Protein AF-A0A084A1S5-F1 (afdb_monomer_lite)

Foldseek 3Di:
DPPDPALVCVLVCVACVQCCVPDPDDDDDPLADLPCLQVDFLVSNLVSLVVNLVVLVVSLVSQVVVVVVVVPPPVPPDPDDPDPPPDPPDDFDFDDDQDADAPVRLVVVVVVCLPPAWAWAWAFEPQWIKIKTFPVVVQVSQCSNDDVVCRWQKWKAWQKWAFLVRDIDGDDQDPDDDDPRRIDRADRIDIDTDRDRFHTFKIKMKMWDWGFNDKDKDKAAPVRQKDADPLGWIKGFPDFDFQKTKIKIKFAPPKDKDKFFAAPVGTTFDWPDKDKRKGFDPVSSVLSVVLSVVSVVCSVVVVVAPTSVSVSVVNSVSSVVSSVVCNVSPIIIMIMMIGGPGTGRMMMMMITHIDPGIDIDMHMHGYPDDDDQWDWHAYPVVRFIAIAGSNSHTPGDGDFNDWDDDPDHQKIWTKHWADWDQDPVPRDIDTDIDIWIWGADPPPRDIDTDPDPDPVVPPDPPPDD

pLDDT: mean 80.26, std 18.5, range [22.66, 97.19]

Secondary structure (DSSP, 8-state):
---PPPHHHHHHHHHHHHHTTT-----------STTGGGS-HHHHHHHHHHHHHHHHHHHHHHHHHHHHHHT-----------------PPP-PBPPP---BHHHHHHHHHHHTTS-EEEEEEEESS-EEEEE--HHHHHHHHHHS-GGG----EEEEEEEEETTS-EEEPPP---SS-TTS-EE--TT-EEEES--SPEEEEEEEEEE--EEEEEEEEE-SSS-EEE-TTS-EEEEEEEETTEEEEEEEEETT-EEEEEEE-TT-PEEPEEEEEEEEEE-HHHHHHHHHHHHHHHHHHHTGGG-SSHHHHHHHHHHHHHHHHHHHHHT-EEEEEEEEEESS--SEEEEEEEEE-SS-EEEEEEEEESSPP-S-EEEE-TTT--EEEE-TTS-EEEEEEESEEEE-SSTTEEEEEEEEEEEE-TTT--EEEEEEEEEEEE-TTT--EEE-S-S-GGG--S--S--

Sequence (465 aa):
MEKVSSPIAVFFSALMLMVSSALAQQQEMNAGEIDDIGTLSMPEAEKHLNYLIAETNDTIQTVEQAIKMVQNIKFEVSPGKPGVDYRTESPIRYEKPFTPLTTQQLVNRLNSQKTQTTSFKQAITSTGSEIRFSNKPLEKLFADAWPKDNEPDLQYKITQVSFWDGSEQKLQPVIISEADDGYYYLSASSTFTLPTSKPIKGIEFEIRYPSYSSFKKVVLNKDQPKMTTDDGSSYQLISIKGGKVSLQLTLPEASHYLVEGLTASGQVLPRTGSSFASMPSDEQLQQFKQYRDDLVKIRRDINQFTDSKALQAHLEKLTDERTKALEKNNKKHIQQEVKFVAQPESVVIYLLAMQEKSDTFNQTLTNELAEQDRYIAKDDASNTFGLVDKSGNWVIKPQFQKIEQTDISGIYLMTDEGSSHKDKATDVVTTELIYTYMSFDSQTRQLKKLPFKDINKMGLNNVNR

Radius of gyration: 33.95 Å; chains: 1; bounding box: 79×58×102 Å

Structure (mmCIF, N/CA/C/O backbone):
data_AF-A0A084A1S5-F1
#
_entry.id   AF-A0A084A1S5-F1
#
loop_
_atom_site.group_PDB
_atom_site.id
_atom_site.type_symbol
_atom_site.label_atom_id
_atom_site.label_alt_id
_atom_site.label_comp_id
_atom_site.label_asym_id
_atom_site.label_entity_id
_atom_site.label_seq_id
_atom_site.pdbx_PDB_ins_code
_atom_site.Cartn_x
_atom_site.Cartn_y
_atom_site.Cartn_z
_atom_site.occupancy
_atom_site.B_iso_or_equiv
_atom_site.auth_seq_id
_atom_site.auth_comp_id
_atom_site.auth_asym_id
_atom_site.auth_atom_id
_atom_site.pdbx_PDB_model_num
ATOM 1 N N . MET A 1 1 ? 7.428 25.870 14.300 1.00 25.62 1 MET A N 1
ATOM 2 C CA . MET A 1 1 ? 7.369 24.828 15.340 1.00 25.62 1 MET A CA 1
ATOM 3 C C . MET A 1 1 ? 6.009 24.187 15.208 1.00 25.62 1 MET A C 1
ATOM 5 O O . MET A 1 1 ? 5.025 24.830 15.551 1.00 25.62 1 MET A O 1
ATOM 9 N N . GLU A 1 2 ? 5.946 23.011 14.587 1.00 22.66 2 GLU A N 1
ATOM 10 C CA . GLU A 1 2 ? 4.730 22.196 14.598 1.00 22.66 2 GLU A CA 1
ATOM 11 C C . GLU A 1 2 ? 4.351 21.946 16.059 1.00 22.66 2 GLU A C 1
ATOM 13 O O . GLU A 1 2 ? 5.173 21.459 16.839 1.00 22.66 2 GLU A O 1
ATOM 18 N N . LYS A 1 3 ? 3.140 22.356 16.453 1.00 24.56 3 LYS A N 1
ATOM 19 C CA . LYS A 1 3 ? 2.561 21.938 17.727 1.00 24.56 3 LYS A CA 1
ATOM 20 C C . LYS A 1 3 ? 2.420 20.420 17.639 1.00 24.56 3 LYS A C 1
ATOM 22 O O . LYS A 1 3 ? 1.568 19.926 16.906 1.00 24.56 3 LYS A O 1
ATOM 27 N N . VAL A 1 4 ? 3.282 19.695 18.348 1.00 24.23 4 VAL A N 1
ATOM 28 C CA . VAL A 1 4 ? 3.061 18.280 18.648 1.00 24.23 4 VAL A CA 1
ATOM 29 C C . VAL A 1 4 ? 1.659 18.193 19.246 1.00 24.23 4 VAL A C 1
ATOM 31 O O . VAL A 1 4 ? 1.367 18.904 20.206 1.00 24.23 4 VAL A O 1
ATOM 34 N N . SER A 1 5 ? 0.785 17.400 18.626 1.00 28.92 5 SER A N 1
ATOM 35 C CA . SER A 1 5 ? -0.562 17.131 19.133 1.00 28.92 5 SER A CA 1
ATOM 36 C C . SER A 1 5 ? -0.482 16.796 20.623 1.00 28.92 5 SER A C 1
ATOM 38 O O . SER A 1 5 ? 0.205 15.843 20.994 1.00 28.92 5 SER A O 1
ATOM 40 N N . SER A 1 6 ? -1.166 17.575 21.465 1.00 34.50 6 SER A N 1
ATOM 41 C CA . SER A 1 6 ? -1.241 17.342 22.910 1.00 34.50 6 SER A CA 1
ATOM 42 C C . SER A 1 6 ? -1.760 15.915 23.187 1.00 34.50 6 SER A C 1
ATOM 44 O O . SER A 1 6 ? -2.643 15.444 22.458 1.00 34.50 6 SER A O 1
ATOM 46 N N . PRO A 1 7 ? -1.262 15.198 24.216 1.00 38.25 7 PRO A N 1
ATOM 47 C CA . PRO A 1 7 ? -1.782 13.884 24.624 1.00 38.25 7 PRO A CA 1
ATOM 48 C C . PRO A 1 7 ? -3.306 13.877 24.840 1.00 38.25 7 PRO A C 1
ATOM 50 O O . PRO A 1 7 ? -3.968 12.857 24.668 1.00 38.25 7 PRO A O 1
ATOM 53 N N . ILE A 1 8 ? -3.883 15.039 25.152 1.00 43.38 8 ILE A N 1
ATOM 54 C CA . ILE A 1 8 ? -5.318 15.252 25.375 1.00 43.38 8 ILE A CA 1
ATOM 55 C C . ILE A 1 8 ? -6.097 15.262 24.063 1.00 43.38 8 ILE A C 1
ATOM 57 O O . ILE A 1 8 ? -7.171 14.663 23.988 1.00 43.38 8 ILE A O 1
ATOM 61 N N . ALA A 1 9 ? -5.535 15.868 23.011 1.00 38.59 9 ALA A N 1
ATOM 62 C CA . ALA A 1 9 ? -6.096 15.760 21.673 1.00 38.59 9 ALA A CA 1
ATOM 63 C C . ALA A 1 9 ? -6.155 14.282 21.268 1.00 38.59 9 ALA A C 1
ATOM 65 O O . ALA A 1 9 ? -7.150 13.857 20.707 1.00 38.59 9 ALA A O 1
ATOM 66 N N . VAL A 1 10 ? -5.195 13.444 21.668 1.00 43.72 10 VAL A N 1
ATOM 67 C CA . VAL A 1 10 ? -5.267 11.988 21.440 1.00 43.72 10 VAL A CA 1
ATOM 68 C C . VAL A 1 10 ? -6.350 11.321 22.309 1.00 43.72 10 VAL A C 1
ATOM 70 O O . VAL A 1 10 ? -7.120 10.508 21.796 1.00 43.72 10 VAL A O 1
ATOM 73 N N . PHE A 1 11 ? -6.469 11.700 23.589 1.00 49.72 11 PHE A N 1
ATOM 74 C CA . PHE A 1 11 ? -7.444 11.148 24.544 1.00 49.72 11 PHE A CA 1
ATOM 75 C C . PHE A 1 11 ? -8.912 11.436 24.162 1.00 49.72 11 PHE A C 1
ATOM 77 O O . PHE A 1 11 ? -9.743 10.528 24.201 1.00 49.72 11 PHE A O 1
ATOM 84 N N . PHE A 1 12 ? -9.239 12.665 23.741 1.00 49.09 12 PHE A N 1
ATOM 85 C CA . PHE A 1 12 ? -10.593 13.054 23.312 1.00 49.09 12 PHE A CA 1
ATOM 86 C C . PHE A 1 12 ? -10.877 12.758 21.831 1.00 49.09 12 PHE A C 1
ATOM 88 O O . PHE A 1 12 ? -11.990 12.331 21.504 1.00 49.09 12 PHE A O 1
ATOM 95 N N . SER A 1 13 ? -9.888 12.888 20.932 1.00 46.19 13 SER A N 1
ATOM 96 C CA . SER A 1 13 ? -10.086 12.529 19.515 1.00 46.19 13 SER A CA 1
ATOM 97 C C . SER A 1 13 ? -10.395 11.050 19.346 1.00 46.19 13 SER A C 1
ATOM 99 O O . SER A 1 13 ? -11.196 10.712 18.481 1.00 46.19 13 SER A O 1
ATOM 101 N N . ALA A 1 14 ? -9.834 10.170 20.184 1.00 48.44 14 ALA A N 1
ATOM 102 C CA . ALA A 1 14 ? -10.122 8.739 20.132 1.00 48.44 14 ALA A CA 1
ATOM 103 C C . ALA A 1 14 ? -11.621 8.429 20.306 1.00 48.44 14 ALA A C 1
ATOM 105 O O . ALA A 1 14 ? -12.135 7.536 19.643 1.00 48.44 14 ALA A O 1
ATOM 106 N N . LEU A 1 15 ? -12.351 9.184 21.134 1.00 49.25 15 LEU A N 1
ATOM 107 C CA . LEU A 1 15 ? -13.786 8.969 21.349 1.00 49.25 15 LEU A CA 1
ATOM 108 C C . LEU A 1 15 ? -14.647 9.697 20.305 1.00 49.25 15 LEU A C 1
ATOM 110 O O . LEU A 1 15 ? -15.578 9.112 19.749 1.00 49.25 15 LEU A O 1
ATOM 114 N N . MET A 1 16 ? -14.314 10.957 20.005 1.00 43.28 16 MET A N 1
ATOM 115 C CA . MET A 1 16 ? -15.051 11.791 19.045 1.00 43.28 16 MET A CA 1
ATOM 116 C C . MET A 1 16 ? -14.941 11.266 17.605 1.00 43.28 16 MET A C 1
ATOM 118 O O . MET A 1 16 ? -15.941 11.246 16.886 1.00 43.28 16 MET A O 1
ATOM 122 N N . LEU A 1 17 ? -13.774 10.755 17.185 1.00 45.38 17 LEU A N 1
ATOM 123 C CA . LEU A 1 17 ? -13.604 10.112 15.871 1.00 45.38 17 LEU A CA 1
ATOM 124 C C . LEU A 1 17 ? -14.380 8.791 15.752 1.00 45.38 17 LEU A C 1
ATOM 126 O O . LEU A 1 17 ? -14.712 8.388 14.640 1.00 45.38 17 LEU A O 1
ATOM 130 N N . MET A 1 18 ? -14.699 8.122 16.866 1.00 45.62 18 MET A N 1
ATOM 131 C CA . MET A 1 18 ? -15.496 6.890 16.844 1.00 45.62 18 MET A CA 1
ATOM 132 C C . MET A 1 18 ? -17.006 7.156 16.724 1.00 45.62 18 MET A C 1
ATOM 134 O O . MET A 1 18 ? -17.718 6.344 16.140 1.00 45.62 18 MET A O 1
ATOM 138 N N . VAL A 1 19 ? -17.505 8.309 17.188 1.00 40.81 19 VAL A N 1
ATOM 139 C CA . VAL A 1 19 ? -18.934 8.689 17.099 1.00 40.81 19 VAL A CA 1
ATOM 140 C C . VAL A 1 19 ? -19.262 9.482 15.815 1.00 40.81 19 VAL A C 1
ATOM 142 O O . VAL A 1 19 ? -20.419 9.552 15.390 1.00 40.81 19 VAL A O 1
ATOM 145 N N . SER A 1 20 ? -18.252 10.027 15.132 1.00 35.91 20 SER A N 1
ATOM 146 C CA . SER A 1 20 ? -18.402 11.007 14.042 1.00 35.91 20 SER A CA 1
ATOM 147 C C . SER A 1 20 ? -19.004 10.493 12.726 1.00 35.91 20 SER A C 1
ATOM 149 O O . SER A 1 20 ? -19.326 11.302 11.859 1.00 35.91 20 SER A O 1
ATOM 151 N N . SER A 1 21 ? -19.255 9.188 12.565 1.00 33.22 21 SER A N 1
ATOM 152 C CA . SER A 1 21 ? -20.052 8.702 11.421 1.00 33.22 21 SER A CA 1
ATOM 153 C C . SER A 1 21 ? -21.569 8.835 11.625 1.00 33.22 21 SER A C 1
ATOM 155 O O . SER A 1 21 ? -22.319 8.696 10.658 1.00 33.22 21 SER A O 1
ATOM 157 N N . ALA A 1 22 ? -22.034 9.141 12.846 1.00 31.25 22 ALA A N 1
ATOM 158 C CA . ALA A 1 22 ? -23.460 9.252 13.166 1.00 31.25 22 ALA A CA 1
ATOM 159 C C . ALA A 1 22 ? -23.931 10.676 13.520 1.00 31.25 22 ALA A C 1
ATOM 161 O O . ALA A 1 22 ? -25.112 10.971 13.347 1.00 31.25 22 ALA A O 1
ATOM 162 N N . LEU A 1 23 ? -23.051 11.568 13.986 1.00 32.94 23 LEU A N 1
ATOM 163 C CA . LEU A 1 23 ? -23.432 12.906 14.458 1.00 32.94 23 LEU A CA 1
ATOM 164 C C . LEU A 1 23 ? -22.392 13.947 14.026 1.00 32.94 23 LEU A C 1
ATOM 166 O O . LEU A 1 23 ? -21.485 14.307 14.769 1.00 32.94 23 LEU A O 1
ATOM 170 N N . ALA A 1 24 ? -22.523 14.435 12.794 1.00 28.77 24 ALA A N 1
ATOM 171 C CA . ALA A 1 24 ? -21.799 15.612 12.336 1.00 28.77 24 ALA A CA 1
ATOM 172 C C . ALA A 1 24 ? -22.571 16.872 12.746 1.00 28.77 24 ALA A C 1
ATOM 174 O O . ALA A 1 24 ? -23.454 17.311 12.014 1.00 28.77 24 ALA A O 1
ATOM 175 N N . GLN A 1 25 ? -22.248 17.430 13.914 1.00 30.16 25 GLN A N 1
ATOM 176 C CA . GLN A 1 25 ? -22.433 18.848 14.247 1.00 30.16 25 GLN A CA 1
ATOM 177 C C . GLN A 1 25 ? -21.809 19.137 15.618 1.00 30.16 25 GLN A C 1
ATOM 179 O O . GLN A 1 25 ? -22.409 18.825 16.636 1.00 30.16 25 GLN A O 1
ATOM 184 N N . GLN A 1 26 ? -20.622 19.745 15.635 1.00 33.19 26 GLN A N 1
ATOM 185 C CA . GLN A 1 26 ? -20.393 21.052 16.266 1.00 33.19 26 GLN A CA 1
ATOM 186 C C . GLN A 1 26 ? -18.915 21.440 16.147 1.00 33.19 26 GLN A C 1
ATOM 188 O O . GLN A 1 26 ? -18.024 20.825 16.722 1.00 33.19 26 GLN A O 1
ATOM 193 N N . GLN A 1 27 ? -18.686 22.482 15.352 1.00 35.47 27 GLN A N 1
ATOM 194 C CA . GLN A 1 27 ? -17.510 23.336 15.412 1.00 35.47 27 GLN A CA 1
ATOM 195 C C . GLN A 1 27 ? -17.820 24.478 16.391 1.00 35.47 27 GLN A C 1
ATOM 197 O O . GLN A 1 27 ? -18.965 24.921 16.458 1.00 35.47 27 GLN A O 1
ATOM 202 N N . GLU A 1 28 ? -16.768 24.951 17.063 1.00 36.31 28 GLU A N 1
ATOM 203 C CA . GLU A 1 28 ? -16.696 26.092 17.992 1.00 36.31 28 GLU A CA 1
ATOM 204 C C . GLU A 1 28 ? -17.144 25.848 19.441 1.00 36.31 28 GLU A C 1
ATOM 206 O O . GLU A 1 28 ? -18.258 26.197 19.806 1.00 36.31 28 GLU A O 1
ATOM 211 N N . MET A 1 29 ? -16.211 25.385 20.290 1.00 33.28 29 MET A N 1
ATOM 212 C CA . MET A 1 29 ? -15.960 25.938 21.637 1.00 33.28 29 MET A CA 1
ATOM 213 C C . MET A 1 29 ? -14.517 25.606 22.088 1.00 33.28 29 MET A C 1
ATOM 215 O O . MET A 1 29 ? -14.280 24.612 22.762 1.00 33.28 29 MET A O 1
ATOM 219 N N . ASN A 1 30 ? -13.540 26.456 21.747 1.00 40.84 30 ASN A N 1
ATOM 220 C CA . ASN A 1 30 ? -12.137 26.361 22.205 1.00 40.84 30 ASN A CA 1
ATOM 221 C C . ASN A 1 30 ? -11.965 26.755 23.695 1.00 40.84 30 ASN A C 1
ATOM 223 O O . ASN A 1 30 ? -11.184 27.647 24.013 1.00 40.84 30 ASN A O 1
ATOM 227 N N . ALA A 1 31 ? -12.722 26.151 24.614 1.00 41.12 31 ALA A N 1
ATOM 228 C CA . ALA A 1 31 ? -12.636 26.430 26.059 1.00 41.12 31 ALA A CA 1
ATOM 229 C C . ALA A 1 31 ? -12.402 25.168 26.920 1.00 41.12 31 ALA A C 1
ATOM 231 O O . ALA A 1 31 ? -12.566 25.225 28.139 1.00 41.12 31 ALA A O 1
ATOM 232 N N . GLY A 1 32 ? -12.056 24.039 26.288 1.00 51.28 32 GLY A N 1
ATOM 233 C CA . GLY A 1 32 ? -12.028 22.704 26.900 1.00 51.28 32 GLY A CA 1
ATOM 234 C C . GLY A 1 32 ? -10.665 22.008 26.970 1.00 51.28 32 GLY A C 1
ATOM 235 O O . GLY A 1 32 ? -10.597 20.865 27.407 1.00 51.28 32 GLY A O 1
ATOM 236 N N . GLU A 1 33 ? -9.567 22.649 26.565 1.00 65.81 33 GLU A N 1
ATOM 237 C CA . GLU A 1 33 ? -8.233 22.035 26.647 1.00 65.81 33 GLU A CA 1
ATOM 238 C C . GLU A 1 33 ? -7.561 22.358 28.000 1.00 65.81 33 GLU A C 1
ATOM 240 O O . GLU A 1 33 ? -7.780 23.423 28.578 1.00 65.81 33 GLU A O 1
ATOM 245 N N . ILE A 1 34 ? -6.768 21.421 28.547 1.00 73.44 34 ILE A N 1
ATOM 246 C CA . ILE A 1 34 ? -5.921 21.686 29.738 1.00 73.44 34 ILE A CA 1
ATOM 247 C C . ILE A 1 34 ? -4.771 22.632 29.369 1.00 73.44 34 ILE A C 1
ATOM 249 O O . ILE A 1 34 ? -4.229 23.332 30.232 1.00 73.44 34 ILE A O 1
ATOM 253 N N . ASP A 1 35 ? -4.421 22.640 28.083 1.00 72.25 35 ASP A N 1
ATOM 254 C CA . ASP A 1 35 ? -3.449 23.530 27.484 1.00 72.25 35 ASP A CA 1
ATOM 255 C C . ASP A 1 35 ? -3.779 24.981 27.889 1.00 72.25 35 ASP A C 1
ATOM 257 O O . ASP A 1 35 ? -4.924 25.426 27.873 1.00 72.25 35 ASP A O 1
ATOM 261 N N . ASP A 1 36 ? -2.754 25.708 28.324 1.00 82.00 36 ASP A N 1
ATOM 262 C CA . ASP A 1 36 ? -2.821 27.109 28.746 1.00 82.00 36 ASP A CA 1
ATOM 263 C C . ASP A 1 36 ? -3.537 27.418 30.082 1.00 82.00 36 ASP A C 1
ATOM 265 O O . ASP A 1 36 ? -3.500 28.580 30.504 1.00 82.00 36 ASP A O 1
ATOM 269 N N . ILE A 1 37 ? -4.070 26.439 30.838 1.00 86.88 37 ILE A N 1
ATOM 270 C CA . ILE A 1 37 ? -4.670 26.680 32.177 1.00 86.88 37 ILE A CA 1
ATOM 271 C C . ILE A 1 37 ? -3.713 27.441 33.109 1.00 86.88 37 ILE A C 1
ATOM 273 O O . ILE A 1 37 ? -4.114 28.366 33.812 1.00 86.88 37 ILE A O 1
ATOM 277 N N . GLY A 1 38 ? -2.431 27.096 33.091 1.00 88.19 38 GLY A N 1
ATOM 278 C CA . GLY A 1 38 ? -1.362 27.688 33.894 1.00 88.19 38 GLY A CA 1
ATOM 279 C C . GLY A 1 38 ? -0.963 29.104 33.483 1.00 88.19 38 GLY A C 1
ATOM 280 O O . GLY A 1 38 ? -0.136 29.726 34.154 1.00 88.19 38 GLY A O 1
ATOM 281 N N . THR A 1 39 ? -1.535 29.628 32.396 1.00 90.38 39 THR A N 1
ATOM 282 C CA . THR A 1 39 ? -1.410 31.039 32.001 1.00 90.38 39 THR A CA 1
ATOM 283 C C . THR A 1 39 ? -2.534 31.911 32.567 1.00 90.38 39 THR A C 1
ATOM 285 O O . THR A 1 39 ? -2.422 33.136 32.556 1.00 90.38 39 THR A O 1
ATOM 288 N N . LEU A 1 40 ? -3.591 31.294 33.102 1.00 91.38 40 LEU A N 1
ATOM 289 C CA . LEU A 1 40 ? -4.788 31.965 33.599 1.00 91.38 40 LEU A CA 1
ATOM 290 C C . LEU A 1 40 ? -4.665 32.362 35.071 1.00 91.38 40 LEU A C 1
ATOM 292 O O . LEU A 1 40 ? -3.867 31.799 35.828 1.00 91.38 40 LEU A O 1
ATOM 296 N N . SER A 1 41 ? -5.516 33.289 35.516 1.00 93.31 41 SER A N 1
ATOM 297 C CA . SER A 1 41 ? -5.728 33.500 36.951 1.00 93.31 41 SER A CA 1
ATOM 298 C C . SER A 1 41 ? -6.419 32.288 37.590 1.00 93.31 41 SER A C 1
ATOM 300 O O . SER A 1 41 ? -7.111 31.526 36.918 1.00 93.31 41 SER A O 1
ATOM 302 N N . MET A 1 42 ? -6.279 32.103 38.907 1.00 92.31 42 MET A N 1
ATOM 303 C CA . MET A 1 42 ? -6.891 30.953 39.588 1.00 92.31 42 MET A CA 1
ATOM 304 C C . MET A 1 42 ? -8.426 30.873 39.414 1.00 92.31 42 MET A C 1
ATOM 306 O O . MET A 1 42 ? -8.917 29.785 39.116 1.00 92.31 42 MET A O 1
ATOM 310 N N . PRO A 1 43 ? -9.197 31.979 39.493 1.00 93.44 43 PRO A N 1
ATOM 311 C CA . PRO A 1 43 ? -10.636 31.942 39.204 1.00 93.44 43 PRO A CA 1
ATOM 312 C C . PRO A 1 43 ? -10.971 31.565 37.750 1.00 93.44 43 PRO A C 1
ATOM 314 O O . PRO A 1 43 ? -11.983 30.916 37.485 1.00 93.44 43 PRO A O 1
ATOM 317 N N . GLU A 1 44 ? -10.135 31.953 36.785 1.00 91.38 44 GLU A N 1
ATOM 318 C CA . GLU A 1 44 ? -10.312 31.592 35.372 1.00 91.38 44 GLU A CA 1
ATOM 319 C C . GLU A 1 44 ? -9.929 30.134 35.098 1.00 91.38 44 GLU A C 1
ATOM 321 O O . GLU A 1 44 ? -10.606 29.459 34.321 1.00 91.38 44 GLU A O 1
ATOM 326 N N . ALA A 1 45 ? -8.890 29.632 35.767 1.00 90.69 45 ALA A N 1
ATOM 327 C CA . ALA A 1 45 ? -8.493 28.228 35.748 1.00 90.69 45 ALA A CA 1
ATOM 328 C C . ALA A 1 45 ? -9.583 27.335 36.367 1.00 90.69 45 ALA A C 1
ATOM 330 O O . ALA A 1 45 ? -9.946 26.297 35.818 1.00 90.69 45 ALA A O 1
ATOM 331 N N . GLU A 1 46 ? -10.185 27.781 37.471 1.00 93.38 46 GLU A N 1
ATOM 332 C CA . GLU A 1 46 ? -11.346 27.151 38.098 1.00 93.38 46 GLU A CA 1
ATOM 333 C C . GLU A 1 46 ? -12.552 27.093 37.151 1.00 93.38 46 GLU A C 1
ATOM 335 O O . GLU A 1 46 ? -13.240 26.071 37.069 1.00 93.38 46 GLU A O 1
ATOM 340 N N . LYS A 1 47 ? -12.808 28.179 36.410 1.00 91.38 47 LYS A N 1
ATOM 341 C CA . LYS A 1 47 ? -13.857 28.231 35.386 1.00 91.38 47 LYS A CA 1
ATOM 342 C C . LYS A 1 47 ? -13.583 27.238 34.251 1.00 91.38 47 LYS A C 1
ATOM 344 O O . LYS A 1 47 ? -14.501 26.506 33.888 1.00 91.38 47 LYS A O 1
ATOM 349 N N . HIS A 1 48 ? -12.349 27.163 33.750 1.00 88.88 48 HIS A N 1
ATOM 350 C CA . HIS A 1 48 ? -11.941 26.179 32.737 1.00 88.88 48 HIS A CA 1
ATOM 351 C C . HIS A 1 48 ? -12.120 24.739 33.215 1.00 88.88 48 HIS A C 1
ATOM 353 O O . HIS A 1 48 ? -12.700 23.928 32.501 1.00 88.88 48 HIS A O 1
ATOM 359 N N . LEU A 1 49 ? -11.735 24.428 34.455 1.00 91.00 49 LEU A N 1
ATOM 360 C CA . LEU A 1 49 ? -11.955 23.096 35.020 1.00 91.00 49 LEU A CA 1
ATOM 361 C C . LEU A 1 49 ? -13.448 22.718 35.056 1.00 91.00 49 LEU A C 1
ATOM 363 O O . LEU A 1 49 ? -13.799 21.573 34.781 1.00 91.00 49 LEU A O 1
ATOM 367 N N . ASN A 1 50 ? -14.346 23.666 35.350 1.00 91.25 50 ASN A N 1
ATOM 368 C CA . ASN A 1 50 ? -15.791 23.409 35.279 1.00 91.25 50 ASN A CA 1
ATOM 369 C C . ASN A 1 50 ? -16.267 23.130 33.849 1.00 91.25 50 ASN A C 1
ATOM 371 O O . ASN A 1 50 ? -17.130 22.270 33.671 1.00 91.25 50 ASN A O 1
ATOM 375 N N . TYR A 1 51 ? -15.718 23.828 32.850 1.00 87.69 51 TYR A N 1
ATOM 376 C CA . TYR A 1 51 ? -16.017 23.545 31.445 1.00 87.69 51 TYR A CA 1
ATOM 377 C C . TYR A 1 51 ? -15.549 22.148 31.048 1.00 87.69 51 TYR A C 1
ATOM 379 O O . TYR A 1 51 ? -16.361 21.380 30.541 1.00 87.69 51 TYR A O 1
ATOM 387 N N . LEU A 1 52 ? -14.316 21.773 31.393 1.00 85.81 52 LEU A N 1
ATOM 388 C CA . LEU A 1 52 ? -13.781 20.436 31.133 1.00 85.81 52 LEU A CA 1
ATOM 389 C C . LEU A 1 52 ? -14.651 19.335 31.768 1.00 85.81 52 LEU A C 1
ATOM 391 O O . LEU A 1 52 ? -14.947 18.319 31.138 1.00 85.81 52 LEU A O 1
ATOM 395 N N . ILE A 1 53 ? -15.127 19.538 33.004 1.00 89.56 53 ILE A N 1
ATOM 396 C CA . ILE A 1 53 ? -16.060 18.610 33.670 1.00 89.56 53 ILE A CA 1
ATOM 397 C C . ILE A 1 53 ? -17.396 18.522 32.920 1.00 89.56 53 ILE A C 1
ATOM 399 O O . ILE A 1 53 ? -17.955 17.430 32.788 1.00 89.56 53 ILE A O 1
ATOM 403 N N . ALA A 1 54 ? -17.944 19.655 32.475 1.00 85.88 54 ALA A N 1
ATOM 404 C CA . ALA A 1 54 ? -19.213 19.699 31.753 1.00 85.88 54 ALA A CA 1
ATOM 405 C C . ALA A 1 54 ? -19.110 19.001 30.388 1.00 85.88 54 ALA A C 1
ATOM 407 O O . ALA A 1 54 ? -19.947 18.159 30.074 1.00 85.88 54 ALA A O 1
ATOM 408 N N . GLU A 1 55 ? -18.049 19.273 29.633 1.00 83.94 55 GLU A N 1
ATOM 409 C CA . GLU A 1 55 ? -17.767 18.655 28.335 1.00 83.94 55 GLU A CA 1
ATOM 410 C C . GLU A 1 55 ? -17.523 17.147 28.455 1.00 83.94 55 GLU A C 1
ATOM 412 O O . GLU A 1 55 ? -18.092 16.354 27.702 1.00 83.94 55 GLU A O 1
ATOM 417 N N . THR A 1 56 ? -16.754 16.720 29.463 1.00 84.12 56 THR A N 1
ATOM 418 C CA . THR A 1 56 ? -16.541 15.290 29.732 1.00 84.12 56 THR A CA 1
ATOM 419 C C . THR A 1 56 ? -17.867 14.590 30.053 1.00 84.12 56 THR A C 1
ATOM 421 O O . THR A 1 56 ? -18.112 13.472 29.599 1.00 84.12 56 THR A O 1
ATOM 424 N N . ASN A 1 57 ? -18.755 15.236 30.817 1.00 88.31 57 ASN A N 1
ATOM 425 C CA . ASN A 1 57 ? -20.085 14.697 31.112 1.00 88.31 57 ASN A CA 1
ATOM 426 C C . ASN A 1 57 ? -20.958 14.565 29.864 1.00 88.31 57 ASN A C 1
ATOM 428 O O . ASN A 1 57 ? -21.582 13.520 29.680 1.00 88.31 57 ASN A O 1
ATOM 432 N N . ASP A 1 58 ? -21.006 15.602 29.032 1.00 84.00 58 ASP A N 1
ATOM 433 C CA . ASP A 1 58 ? -21.790 15.607 27.796 1.00 84.00 58 ASP A CA 1
ATOM 434 C C . ASP A 1 58 ? -21.304 14.526 26.821 1.00 84.00 58 ASP A C 1
ATOM 436 O O . ASP A 1 58 ? -22.088 13.741 26.285 1.00 84.00 58 ASP A O 1
ATOM 440 N N . THR A 1 59 ? -19.983 14.378 26.714 1.00 80.31 59 THR A N 1
ATOM 441 C CA . THR A 1 59 ? -19.330 13.318 25.943 1.00 80.31 59 THR A CA 1
ATOM 442 C C . THR A 1 59 ? -19.729 11.925 26.443 1.00 80.31 59 THR A C 1
ATOM 444 O O . THR A 1 59 ? -20.145 11.075 25.652 1.00 80.31 59 THR A O 1
ATOM 447 N N . ILE A 1 60 ? -19.668 11.677 27.759 1.00 85.75 60 ILE A N 1
ATOM 448 C CA . ILE A 1 60 ? -20.090 10.398 28.358 1.00 85.75 60 ILE A CA 1
ATOM 449 C C . ILE A 1 60 ? -21.565 10.118 28.050 1.00 85.75 60 ILE A C 1
ATOM 451 O O . ILE A 1 60 ? -21.901 9.000 27.661 1.00 85.75 60 ILE A O 1
ATOM 455 N N . GLN A 1 61 ? -22.445 11.110 28.204 1.00 85.88 61 GLN A N 1
ATOM 456 C CA . GLN A 1 61 ? -23.875 10.946 27.930 1.00 85.88 61 GLN A CA 1
ATOM 457 C C . GLN A 1 61 ? -24.139 10.644 26.456 1.00 85.88 61 GLN A C 1
ATOM 459 O O . GLN A 1 61 ? -24.913 9.737 26.152 1.00 85.88 61 GLN A O 1
ATOM 464 N N . THR A 1 62 ? -23.470 11.355 25.551 1.00 80.56 62 THR A N 1
ATOM 465 C CA . THR A 1 62 ? -23.577 11.147 24.105 1.00 80.56 62 THR A CA 1
ATOM 466 C C . THR A 1 62 ? -23.137 9.739 23.721 1.00 80.56 62 THR A C 1
ATOM 468 O O . THR A 1 62 ? -23.858 9.036 23.013 1.00 80.56 62 THR A O 1
ATOM 471 N N . VAL A 1 63 ? -22.003 9.267 24.247 1.00 77.56 63 VAL A N 1
ATOM 472 C CA . VAL A 1 63 ? -21.522 7.901 24.000 1.00 77.56 63 VAL A CA 1
ATOM 473 C C . VAL A 1 63 ? -22.464 6.856 24.586 1.00 77.56 63 VAL A C 1
ATOM 475 O O . VAL A 1 63 ? -22.797 5.889 23.904 1.00 77.56 63 VAL A O 1
ATOM 478 N N . GLU A 1 64 ? -22.959 7.039 25.810 1.00 84.31 64 GLU A N 1
ATOM 479 C CA . GLU A 1 64 ? -23.939 6.126 26.407 1.00 84.31 64 GLU A CA 1
ATOM 480 C C . GLU A 1 64 ? -25.238 6.053 25.600 1.00 84.31 64 GLU A C 1
ATOM 482 O O . GLU A 1 64 ? -25.812 4.973 25.438 1.00 84.31 64 GLU A O 1
ATOM 487 N N . GLN A 1 65 ? -25.722 7.191 25.102 1.00 81.44 65 GLN A N 1
ATOM 488 C CA . GLN A 1 65 ? -26.897 7.247 24.240 1.00 81.44 65 GLN A CA 1
ATOM 489 C C . GLN A 1 65 ? -26.632 6.550 22.910 1.00 81.44 65 GLN A C 1
ATOM 491 O O . GLN A 1 65 ? -27.453 5.733 22.499 1.00 81.44 65 GLN A O 1
ATOM 496 N N . ALA A 1 66 ? -25.483 6.799 22.279 1.00 73.38 66 ALA A N 1
ATOM 497 C CA . ALA A 1 66 ? -25.087 6.120 21.054 1.00 73.38 66 ALA A CA 1
ATOM 498 C C . ALA A 1 66 ? -25.040 4.602 21.271 1.00 73.38 66 ALA A C 1
ATOM 500 O O . ALA A 1 66 ? -25.698 3.866 20.536 1.00 73.38 66 ALA A O 1
ATOM 501 N N . ILE A 1 67 ? -24.349 4.124 22.316 1.00 73.06 67 ILE A N 1
ATOM 502 C CA . ILE A 1 67 ? -24.260 2.696 22.668 1.00 73.06 67 ILE A CA 1
ATOM 503 C C . ILE A 1 67 ? -25.660 2.102 22.836 1.00 73.06 67 ILE A C 1
ATOM 505 O O . ILE A 1 67 ? -25.957 1.063 22.249 1.00 73.06 67 ILE A O 1
ATOM 509 N N . LYS A 1 68 ? -26.559 2.779 23.562 1.00 75.62 68 LYS A N 1
ATOM 510 C CA . LYS A 1 68 ? -27.953 2.337 23.725 1.00 75.62 68 LYS A CA 1
ATOM 511 C C . LYS A 1 68 ? -28.718 2.307 22.410 1.00 75.62 68 LYS A C 1
ATOM 513 O O . LYS A 1 68 ? -29.469 1.363 22.187 1.00 75.62 68 LYS A O 1
ATOM 518 N N . MET A 1 69 ? -28.574 3.322 21.558 1.00 68.06 69 MET A N 1
ATOM 519 C CA . M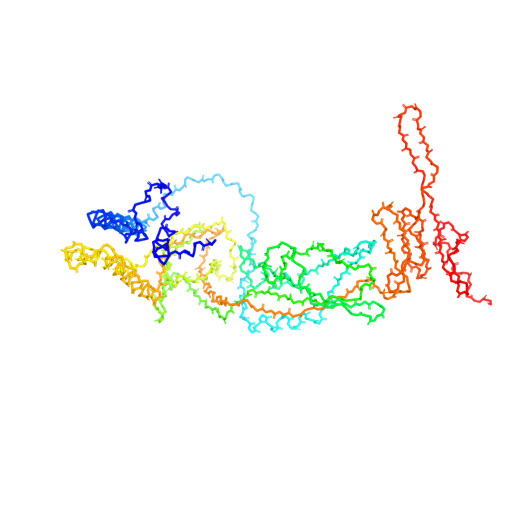ET A 1 69 ? -29.234 3.357 20.253 1.00 68.06 69 MET A CA 1
ATOM 520 C C . MET A 1 69 ? -28.800 2.154 19.429 1.00 68.06 69 MET A C 1
ATOM 522 O O . MET A 1 69 ? -29.655 1.403 18.983 1.00 68.06 69 MET A O 1
ATOM 526 N N . VAL A 1 70 ? -27.493 1.926 19.324 1.00 63.84 70 VAL A N 1
ATOM 527 C CA . VAL A 1 70 ? -26.868 0.881 18.506 1.00 63.84 70 VAL A CA 1
ATOM 528 C C . VAL A 1 70 ? -27.133 -0.531 19.056 1.00 63.84 70 VAL A C 1
ATOM 530 O O . VAL A 1 70 ? -27.446 -1.442 18.293 1.00 63.84 70 VAL A O 1
ATOM 533 N N . GLN A 1 71 ? -27.127 -0.729 20.378 1.00 63.47 71 GLN A N 1
ATOM 534 C CA . GLN A 1 71 ? -27.562 -1.987 21.009 1.00 63.47 71 GLN A CA 1
ATOM 535 C C . GLN A 1 71 ? -29.059 -2.271 20.800 1.00 63.47 71 GLN A C 1
ATOM 537 O O . GLN A 1 71 ? -29.462 -3.431 20.706 1.00 63.47 71 GLN A O 1
ATOM 542 N N . ASN A 1 72 ? -29.882 -1.222 20.706 1.00 56.84 72 ASN A N 1
ATOM 543 C CA . ASN A 1 72 ? -31.323 -1.323 20.478 1.00 56.84 72 ASN A CA 1
ATOM 544 C C . ASN A 1 72 ? -31.723 -1.258 19.001 1.00 56.84 72 ASN A C 1
ATOM 546 O O . ASN A 1 72 ? -32.923 -1.326 18.719 1.00 56.84 72 ASN A O 1
ATOM 550 N N . ILE A 1 73 ? -30.773 -1.189 18.056 1.00 54.56 73 ILE A N 1
ATOM 551 C CA . ILE A 1 73 ? -31.064 -1.447 16.643 1.00 54.56 73 ILE A CA 1
ATOM 552 C C . ILE A 1 73 ? -31.387 -2.939 16.513 1.00 54.56 73 ILE A C 1
ATOM 554 O O . ILE A 1 73 ? -30.595 -3.772 16.077 1.00 54.56 73 ILE A O 1
ATOM 558 N N . LYS A 1 74 ? -32.623 -3.290 16.866 1.00 44.50 74 LYS A N 1
ATOM 559 C CA . LYS A 1 74 ? -33.320 -4.373 16.198 1.00 44.50 74 LYS A CA 1
ATOM 560 C C . LYS A 1 74 ? -33.500 -3.876 14.777 1.00 44.50 74 LYS A C 1
ATOM 562 O O . LYS A 1 74 ? -34.316 -2.993 14.535 1.00 44.50 74 LYS A O 1
ATOM 567 N N . PHE A 1 75 ? -32.712 -4.400 13.846 1.00 43.00 75 PHE A N 1
ATOM 568 C CA . PHE A 1 75 ? -32.990 -4.220 12.430 1.00 43.00 75 PHE A CA 1
ATOM 569 C C . PHE A 1 75 ? -34.344 -4.888 12.141 1.00 43.00 75 PHE A C 1
ATOM 571 O O . PHE A 1 75 ? -34.417 -6.062 11.776 1.00 43.00 75 PHE A O 1
ATOM 578 N N . GLU A 1 76 ? -35.439 -4.158 12.368 1.00 34.19 76 GLU A N 1
ATOM 579 C CA . GLU A 1 76 ? -36.762 -4.541 11.905 1.00 34.19 76 GLU A CA 1
ATOM 580 C C . GLU A 1 76 ? -36.738 -4.443 10.387 1.00 34.19 76 GLU A C 1
ATOM 582 O O . GLU A 1 76 ? -36.821 -3.380 9.772 1.00 34.19 76 GLU A O 1
ATOM 587 N N . VAL A 1 77 ? -36.555 -5.607 9.774 1.00 38.03 77 VAL A N 1
ATOM 588 C CA . VAL A 1 77 ? -36.694 -5.795 8.341 1.00 38.03 77 VAL A CA 1
ATOM 589 C C . VAL A 1 77 ? -38.159 -5.546 7.999 1.00 38.03 77 VAL A C 1
ATOM 591 O O . VAL A 1 77 ? -38.970 -6.471 8.012 1.00 38.03 77 VAL A O 1
ATOM 594 N N . SER A 1 78 ? -38.506 -4.300 7.677 1.00 30.05 78 SER A N 1
ATOM 595 C CA . SER A 1 78 ? -39.725 -4.033 6.922 1.00 30.05 78 SER A CA 1
ATOM 596 C C . SER A 1 78 ? -39.637 -4.835 5.619 1.00 30.05 78 SER A C 1
ATOM 598 O O . SER A 1 78 ? -38.615 -4.736 4.930 1.00 30.05 78 SER A O 1
ATOM 600 N N . PRO A 1 79 ? -40.643 -5.656 5.266 1.00 32.78 79 PRO A N 1
ATOM 601 C CA . PRO A 1 79 ? -40.689 -6.278 3.956 1.00 32.78 79 PRO A CA 1
ATOM 602 C C . PRO A 1 79 ? -40.752 -5.151 2.926 1.00 32.78 79 PRO A C 1
ATOM 604 O O . PRO A 1 79 ? -41.779 -4.499 2.747 1.00 32.78 79 PRO A O 1
ATOM 607 N N . GLY A 1 80 ? -39.612 -4.873 2.294 1.00 34.72 80 GLY A N 1
ATOM 608 C CA . GLY A 1 80 ? -39.566 -3.985 1.149 1.00 34.72 80 GLY A CA 1
ATOM 609 C C . GLY A 1 80 ? -40.550 -4.517 0.118 1.00 34.72 80 GLY A C 1
ATOM 610 O O . GLY A 1 80 ? -40.542 -5.714 -0.182 1.00 34.72 80 GLY A O 1
ATOM 611 N N . LYS A 1 81 ? -41.418 -3.637 -0.393 1.00 37.19 81 LYS A N 1
ATOM 612 C CA . LYS A 1 81 ? -42.236 -3.934 -1.573 1.00 37.19 81 LYS A CA 1
ATOM 613 C C . LYS A 1 81 ? -41.327 -4.587 -2.621 1.00 37.19 81 LYS A C 1
ATOM 615 O O . LYS A 1 81 ? -40.206 -4.095 -2.768 1.00 37.19 81 LYS A O 1
ATOM 620 N N . PRO A 1 82 ? -41.766 -5.656 -3.310 1.00 38.94 82 PRO A N 1
ATOM 621 C CA . PRO A 1 82 ? -40.953 -6.295 -4.332 1.00 38.94 82 PRO A CA 1
ATOM 622 C C . PRO A 1 82 ? -40.529 -5.224 -5.334 1.00 38.94 82 PRO A C 1
ATOM 624 O O . PRO A 1 82 ? -41.348 -4.686 -6.079 1.00 38.94 82 PRO A O 1
ATOM 627 N N . GLY A 1 83 ? -39.257 -4.835 -5.254 1.00 37.09 83 GLY A N 1
ATOM 628 C CA . GLY A 1 83 ? -38.639 -3.965 -6.232 1.00 37.09 83 GLY A CA 1
ATOM 629 C C . GLY A 1 83 ? -38.668 -4.715 -7.548 1.00 37.09 83 GLY A C 1
ATOM 630 O O . GLY A 1 83 ? -38.348 -5.901 -7.581 1.00 37.09 83 GLY A O 1
ATOM 631 N N . VAL A 1 84 ? -39.122 -4.033 -8.593 1.00 36.94 84 VAL A N 1
ATOM 632 C CA . VAL A 1 84 ? -39.207 -4.555 -9.955 1.00 36.94 84 VAL A CA 1
ATOM 633 C C . VAL A 1 84 ? -37.891 -5.251 -10.305 1.00 36.94 84 VAL A C 1
ATOM 635 O O . VAL A 1 84 ? -36.830 -4.626 -10.304 1.00 36.94 84 VAL A O 1
ATOM 638 N N . ASP A 1 85 ? -37.977 -6.560 -10.533 1.00 40.69 85 ASP A N 1
ATOM 639 C CA . ASP A 1 85 ? -36.844 -7.427 -10.822 1.00 40.69 85 ASP A CA 1
ATOM 640 C C . ASP A 1 85 ? -36.365 -7.170 -12.254 1.00 40.69 85 ASP A C 1
ATOM 642 O O . ASP A 1 85 ? -36.796 -7.807 -13.212 1.00 40.69 85 ASP A O 1
ATOM 646 N N . TYR A 1 86 ? -35.489 -6.182 -12.419 1.00 40.47 86 TYR A N 1
ATOM 647 C CA . TYR A 1 86 ? -34.685 -6.043 -13.630 1.00 40.47 86 TYR A CA 1
ATOM 648 C C . TYR A 1 86 ? -33.432 -6.918 -13.505 1.00 40.47 86 TYR A C 1
ATOM 650 O O . TYR A 1 86 ? -32.309 -6.414 -13.488 1.00 40.47 86 TYR A O 1
ATOM 658 N N . ARG A 1 87 ? -33.597 -8.238 -13.392 1.00 48.09 87 ARG A N 1
ATOM 659 C CA . ARG A 1 87 ? -32.502 -9.186 -13.617 1.00 48.09 87 ARG A CA 1
ATOM 660 C C . ARG A 1 87 ? -32.844 -10.072 -14.801 1.00 48.09 87 ARG A C 1
ATOM 662 O O . ARG A 1 87 ? -33.482 -11.107 -14.679 1.00 48.09 87 ARG A O 1
ATOM 669 N N . THR A 1 88 ? -32.311 -9.706 -15.960 1.00 45.47 88 THR A N 1
ATOM 670 C CA . THR A 1 88 ? -31.784 -10.729 -16.865 1.00 45.47 88 THR A CA 1
ATOM 671 C C . THR A 1 88 ? -30.824 -11.593 -16.046 1.00 45.47 88 THR A C 1
ATOM 673 O O . THR A 1 88 ? -29.838 -11.059 -15.533 1.00 45.47 88 THR A O 1
ATOM 676 N N . GLU A 1 89 ? -31.146 -12.876 -15.869 1.00 51.94 89 GLU A N 1
ATOM 677 C CA . GLU A 1 89 ? -30.394 -13.879 -15.102 1.00 51.94 89 GLU A CA 1
ATOM 678 C C . GLU A 1 89 ? -28.959 -14.033 -15.633 1.00 51.94 89 GLU A C 1
ATOM 680 O O . GLU A 1 89 ? -28.615 -14.961 -16.359 1.00 51.94 89 GLU A O 1
ATOM 685 N N . SER A 1 90 ? -28.085 -13.089 -15.297 1.00 63.88 90 SER A N 1
ATOM 686 C CA . SER A 1 90 ? -26.653 -13.285 -15.454 1.00 63.88 90 SER A CA 1
ATOM 687 C C . SER A 1 90 ? -26.185 -14.180 -14.308 1.00 63.88 90 SER A C 1
ATOM 689 O O . SER A 1 90 ? -26.505 -13.888 -13.151 1.00 63.88 90 SER A O 1
ATOM 691 N N . PRO A 1 91 ? -25.434 -15.260 -14.586 1.00 82.88 91 PRO A N 1
ATOM 692 C CA . PRO A 1 91 ? -24.937 -16.143 -13.542 1.00 82.88 91 PRO A CA 1
ATOM 693 C C . PRO A 1 91 ? -24.082 -15.356 -12.544 1.00 82.88 91 PRO A C 1
ATOM 695 O O . PRO A 1 91 ? -23.307 -14.473 -12.932 1.00 82.88 91 PRO A O 1
ATOM 698 N N . ILE A 1 92 ? -24.219 -15.683 -11.254 1.00 84.62 92 ILE A N 1
ATOM 699 C CA . ILE A 1 92 ? -23.411 -15.074 -10.193 1.00 84.62 92 ILE A CA 1
ATOM 700 C C . ILE A 1 92 ? -21.936 -15.343 -10.499 1.00 84.62 92 ILE A C 1
ATOM 702 O O . ILE A 1 92 ? -21.508 -16.491 -10.620 1.00 84.62 92 ILE A O 1
ATOM 706 N N . ARG A 1 93 ? -21.150 -14.273 -10.614 1.00 90.50 93 ARG A N 1
ATOM 707 C CA . ARG A 1 93 ? -19.697 -14.360 -10.763 1.00 90.50 93 ARG A CA 1
ATOM 708 C C . ARG A 1 93 ? -19.069 -14.393 -9.378 1.00 90.50 93 ARG A C 1
ATOM 710 O O . ARG A 1 93 ? -19.046 -13.370 -8.709 1.00 90.50 93 ARG A O 1
ATOM 717 N N . TYR A 1 94 ? -18.601 -15.558 -8.948 1.00 91.56 94 TYR A N 1
ATOM 718 C CA . TYR A 1 94 ? -17.931 -15.711 -7.656 1.00 91.56 94 TYR A CA 1
ATOM 719 C C . TYR A 1 94 ? -16.574 -15.009 -7.630 1.00 91.56 94 TYR A C 1
ATOM 721 O O . TYR A 1 94 ? -15.889 -14.909 -8.652 1.00 91.56 94 TYR A O 1
ATOM 729 N N . GLU A 1 95 ? -16.179 -14.551 -6.446 1.00 88.75 95 GLU A N 1
ATOM 730 C CA . GLU A 1 95 ? -14.854 -13.981 -6.235 1.00 88.75 95 GLU A CA 1
ATOM 731 C C . GLU A 1 95 ? -13.823 -15.064 -5.911 1.00 88.75 95 GLU A C 1
ATOM 733 O O . GLU A 1 95 ? -14.150 -16.172 -5.474 1.00 88.75 95 GLU A O 1
ATOM 738 N N . LYS A 1 96 ? -12.549 -14.738 -6.139 1.00 88.50 96 LYS A N 1
ATOM 739 C CA . LYS A 1 96 ? -11.453 -15.566 -5.642 1.00 88.50 96 LYS A CA 1
ATOM 740 C C . LYS A 1 96 ? -11.372 -15.430 -4.118 1.00 88.50 96 LYS A C 1
ATOM 742 O O . LYS A 1 96 ? -11.453 -14.299 -3.646 1.00 88.50 96 LYS A O 1
ATOM 747 N N . PRO A 1 97 ? -11.150 -16.531 -3.379 1.00 88.06 97 PRO A N 1
ATOM 748 C CA . PRO A 1 97 ? -10.899 -16.465 -1.947 1.00 88.06 97 PRO A CA 1
ATOM 749 C C . PRO A 1 97 ? -9.680 -15.616 -1.613 1.00 88.06 97 PRO A C 1
ATOM 751 O O . PRO A 1 97 ? -8.597 -15.827 -2.170 1.00 88.06 97 PRO A O 1
ATOM 754 N N . PHE A 1 98 ? -9.848 -14.704 -0.663 1.00 90.44 98 PHE A N 1
ATOM 755 C CA . PHE A 1 98 ? -8.741 -13.974 -0.080 1.00 90.44 98 PHE A CA 1
ATOM 756 C C . PHE A 1 98 ? -7.768 -14.944 0.597 1.00 90.44 98 PHE A C 1
ATOM 758 O O . PHE A 1 98 ? -8.148 -15.776 1.423 1.00 90.44 98 PHE A O 1
ATOM 765 N N . THR A 1 99 ? -6.494 -14.848 0.222 1.00 88.62 99 THR A N 1
ATOM 766 C CA . THR A 1 99 ? -5.429 -15.714 0.735 1.00 88.62 99 THR A CA 1
ATOM 767 C C . THR A 1 99 ? -4.305 -14.834 1.282 1.00 88.62 99 THR A C 1
ATOM 769 O O . THR A 1 99 ? -3.344 -14.565 0.558 1.00 88.62 99 THR A O 1
ATOM 772 N N . PRO A 1 100 ? -4.413 -14.358 2.540 1.00 90.25 100 PRO A N 1
ATOM 773 C CA . PRO A 1 100 ? -3.395 -13.495 3.121 1.00 90.25 100 PRO A CA 1
ATOM 774 C C . PRO A 1 100 ? -2.057 -14.230 3.192 1.00 90.25 100 PRO A C 1
ATOM 776 O O . PRO A 1 100 ? -2.002 -15.438 3.441 1.00 90.25 100 PRO A O 1
ATOM 779 N N . LEU A 1 101 ? -0.972 -13.485 3.002 1.00 91.00 101 LEU A N 1
ATOM 780 C CA . LEU A 1 101 ? 0.386 -13.988 3.167 1.00 91.00 101 LEU A CA 1
ATOM 781 C C . LEU A 1 101 ? 0.996 -13.395 4.432 1.00 91.00 101 LEU A C 1
ATOM 783 O O . LEU A 1 101 ? 0.925 -12.187 4.652 1.00 91.00 101 LEU A O 1
ATOM 787 N N . THR A 1 102 ? 1.633 -14.236 5.244 1.00 91.25 102 THR A N 1
ATOM 788 C CA . THR A 1 102 ? 2.518 -13.730 6.299 1.00 91.25 102 THR A CA 1
ATOM 789 C C . THR A 1 102 ? 3.769 -13.108 5.685 1.00 91.25 102 THR A C 1
ATOM 791 O O . THR A 1 102 ? 4.139 -13.443 4.555 1.00 91.25 102 THR A O 1
ATOM 794 N N . THR A 1 103 ? 4.483 -12.274 6.444 1.00 90.19 103 THR A N 1
ATOM 795 C CA . THR A 1 103 ? 5.768 -11.688 6.030 1.00 90.19 103 THR A CA 1
ATOM 796 C C . THR A 1 103 ? 6.712 -12.743 5.446 1.00 90.19 103 THR A C 1
ATOM 798 O O . THR A 1 103 ? 7.211 -12.584 4.336 1.00 90.19 103 THR A O 1
ATOM 801 N N . GLN A 1 104 ? 6.886 -13.885 6.120 1.00 90.44 104 GLN A N 1
ATOM 802 C CA . GLN A 1 104 ? 7.773 -14.948 5.637 1.00 90.44 104 GLN A CA 1
ATOM 803 C C . GLN A 1 104 ? 7.313 -15.546 4.298 1.00 90.44 104 GLN A C 1
ATOM 805 O O . GLN A 1 104 ? 8.131 -15.834 3.422 1.00 90.44 104 GLN A O 1
ATOM 810 N N . GLN A 1 105 ? 6.006 -15.750 4.122 1.00 92.56 105 GLN A N 1
ATOM 811 C CA . GLN A 1 105 ? 5.452 -16.289 2.879 1.00 92.56 105 GLN A CA 1
ATOM 812 C C . GLN A 1 105 ? 5.593 -15.292 1.727 1.00 92.56 105 GLN A C 1
ATOM 814 O O . GLN A 1 105 ? 5.941 -15.692 0.613 1.00 92.56 105 GLN A O 1
ATOM 819 N N . LEU A 1 106 ? 5.361 -14.007 1.998 1.00 91.50 106 LEU A N 1
ATOM 820 C CA . LEU A 1 106 ? 5.527 -12.933 1.028 1.00 91.50 106 LEU A CA 1
ATOM 821 C C . LEU A 1 106 ? 6.992 -12.801 0.600 1.00 91.50 106 LEU A C 1
ATOM 823 O O . LEU A 1 106 ? 7.266 -12.820 -0.596 1.00 91.50 106 LEU A O 1
ATOM 827 N N . VAL A 1 107 ? 7.937 -12.803 1.546 1.00 90.69 107 VAL A N 1
ATOM 828 C CA . VAL A 1 107 ? 9.384 -12.801 1.266 1.00 90.69 107 VAL A CA 1
ATOM 829 C C . VAL A 1 107 ? 9.783 -13.980 0.380 1.00 90.69 107 VAL A C 1
ATOM 831 O O . VAL A 1 107 ? 10.505 -13.803 -0.601 1.00 90.69 107 VAL A O 1
ATOM 834 N N . ASN A 1 108 ? 9.285 -15.186 0.666 1.00 90.94 108 ASN A N 1
ATOM 835 C CA . ASN A 1 108 ? 9.571 -16.362 -0.158 1.00 90.94 108 ASN A CA 1
ATOM 836 C C . ASN A 1 108 ? 9.055 -16.185 -1.598 1.00 90.94 108 ASN A C 1
ATOM 838 O O . ASN A 1 108 ? 9.762 -16.517 -2.553 1.00 90.94 108 ASN A O 1
ATOM 842 N N . ARG A 1 109 ? 7.852 -15.619 -1.774 1.00 90.19 109 ARG A N 1
ATOM 843 C CA . ARG A 1 109 ? 7.304 -15.324 -3.106 1.00 90.19 109 ARG A CA 1
ATOM 844 C C . ARG A 1 109 ? 8.079 -14.218 -3.820 1.00 90.19 109 ARG A C 1
ATOM 846 O O . ARG A 1 109 ? 8.417 -14.401 -4.986 1.00 90.19 109 ARG A O 1
ATOM 853 N N . LEU A 1 110 ? 8.434 -13.134 -3.137 1.00 89.94 110 LEU A N 1
ATOM 854 C CA . LEU A 1 110 ? 9.254 -12.052 -3.693 1.00 89.94 110 LEU A CA 1
ATOM 855 C C . LEU A 1 110 ? 10.630 -12.559 -4.138 1.00 89.94 110 LEU A C 1
ATOM 857 O O . LEU A 1 110 ? 11.082 -12.258 -5.239 1.00 89.94 110 LEU A O 1
ATOM 861 N N . ASN A 1 111 ? 11.275 -13.409 -3.339 1.00 87.00 111 ASN A N 1
ATOM 862 C CA . ASN A 1 111 ? 12.554 -14.006 -3.717 1.00 87.00 111 ASN A CA 1
ATOM 863 C C . ASN A 1 111 ? 12.431 -14.934 -4.932 1.00 87.00 111 ASN A C 1
ATOM 865 O O . ASN A 1 111 ? 13.323 -14.932 -5.777 1.00 87.00 111 ASN A O 1
ATOM 869 N N . SER A 1 112 ? 11.322 -15.668 -5.078 1.00 83.94 112 SER A N 1
ATOM 870 C CA . SER A 1 112 ? 11.063 -16.439 -6.304 1.00 83.94 112 SER A CA 1
ATOM 871 C C . SER A 1 112 ? 10.874 -15.533 -7.532 1.00 83.94 112 SER A C 1
ATOM 873 O O . SER A 1 112 ? 11.330 -15.866 -8.625 1.00 83.94 112 SER A O 1
ATOM 875 N N . GLN A 1 113 ? 10.285 -14.346 -7.348 1.00 77.06 113 GLN A N 1
ATOM 876 C CA . GLN A 1 113 ? 10.063 -13.355 -8.406 1.00 77.06 113 GLN A CA 1
ATOM 877 C C . GLN A 1 113 ? 11.347 -12.666 -8.881 1.00 77.06 113 GLN A C 1
ATOM 879 O O . GLN A 1 113 ? 11.408 -12.281 -10.042 1.00 77.06 113 GLN A O 1
ATOM 884 N N . LYS A 1 114 ? 12.403 -12.575 -8.057 1.00 74.69 114 LYS A N 1
ATOM 885 C CA . LYS A 1 114 ? 13.706 -12.007 -8.478 1.00 74.69 114 LYS A CA 1
ATOM 886 C C . LYS A 1 114 ? 14.313 -12.699 -9.702 1.00 74.69 114 LYS A C 1
ATOM 888 O O . LYS A 1 114 ? 15.157 -12.125 -10.377 1.00 74.69 114 LYS A O 1
ATOM 893 N N . THR A 1 115 ? 13.897 -13.934 -9.977 1.00 62.38 115 THR A N 1
ATOM 894 C CA . THR A 1 115 ? 14.332 -14.692 -11.159 1.00 62.38 115 THR A CA 1
ATOM 895 C C . THR A 1 115 ? 13.583 -14.318 -12.440 1.00 62.38 115 THR A C 1
ATOM 897 O O . THR A 1 115 ? 14.025 -14.686 -13.526 1.00 62.38 115 THR A O 1
ATOM 900 N N . GLN A 1 116 ? 12.470 -13.583 -12.344 1.00 69.88 116 GLN A N 1
ATOM 901 C CA . GLN A 1 116 ? 11.737 -13.087 -13.503 1.00 69.88 116 GLN A CA 1
ATOM 902 C C . GLN A 1 116 ? 12.399 -11.812 -14.020 1.00 69.88 116 GLN A C 1
ATOM 904 O O . GLN A 1 116 ? 12.515 -10.815 -13.305 1.00 69.88 116 GLN A O 1
ATOM 909 N N . THR A 1 117 ? 12.816 -11.829 -15.284 1.00 66.25 117 THR A N 1
ATOM 910 C CA . THR A 1 117 ? 13.363 -10.648 -15.949 1.00 66.25 117 THR A CA 1
ATOM 911 C C . THR A 1 117 ? 12.276 -9.586 -16.047 1.00 66.25 117 THR A C 1
ATOM 913 O O . THR A 1 117 ? 11.315 -9.734 -16.798 1.00 66.25 117 THR A O 1
ATOM 916 N N . THR A 1 118 ? 12.417 -8.518 -15.267 1.00 84.06 118 THR A N 1
ATOM 917 C CA . THR A 1 118 ? 11.574 -7.329 -15.400 1.00 84.06 118 THR A CA 1
ATOM 918 C C . THR A 1 118 ? 12.350 -6.305 -16.208 1.00 84.06 118 THR A C 1
ATOM 920 O O . THR A 1 118 ? 13.527 -6.059 -15.938 1.00 84.06 118 THR A O 1
ATOM 923 N N . SER A 1 119 ? 11.710 -5.750 -17.231 1.00 90.31 119 SER A N 1
ATOM 924 C CA . SER A 1 119 ? 12.372 -4.898 -18.206 1.00 90.31 119 SER A CA 1
ATOM 925 C C . SER A 1 119 ? 11.879 -3.456 -18.163 1.00 90.31 119 SER A C 1
ATOM 927 O O . SER A 1 119 ? 10.797 -3.161 -17.649 1.00 90.31 119 SER A O 1
ATOM 929 N N . PHE A 1 120 ? 12.689 -2.547 -18.700 1.00 92.38 120 PHE A N 1
ATOM 930 C CA . PHE A 1 120 ? 12.310 -1.153 -18.908 1.00 92.38 120 PHE A CA 1
ATOM 931 C C . PHE A 1 120 ? 12.717 -0.675 -20.300 1.00 92.38 120 PHE A C 1
ATOM 933 O O . PHE A 1 120 ? 13.667 -1.175 -20.898 1.00 92.38 120 PHE A O 1
ATOM 940 N N . LYS A 1 121 ? 12.017 0.344 -20.792 1.00 93.88 121 LYS A N 1
ATOM 941 C CA . LYS A 1 121 ? 12.383 1.125 -21.970 1.00 93.88 121 LYS A CA 1
ATOM 942 C C . LYS A 1 121 ? 12.996 2.442 -21.534 1.00 93.88 121 LYS A C 1
ATOM 944 O O . LYS A 1 121 ? 12.524 3.067 -20.585 1.00 93.88 121 LYS A O 1
ATOM 949 N N . GLN A 1 122 ? 14.008 2.869 -22.273 1.00 95.25 122 GLN A N 1
ATOM 950 C CA . GLN A 1 122 ? 14.662 4.155 -22.101 1.00 95.25 122 GLN A CA 1
ATOM 951 C C . GLN A 1 122 ? 14.453 5.007 -23.350 1.00 95.25 122 GLN A C 1
ATOM 953 O O . GLN A 1 122 ? 14.722 4.544 -24.459 1.00 95.25 122 GLN A O 1
ATOM 958 N N . ALA A 1 123 ? 14.046 6.259 -23.170 1.00 95.06 123 ALA A N 1
ATOM 959 C CA . ALA A 1 123 ? 14.225 7.301 -24.172 1.00 95.06 123 ALA A CA 1
ATOM 960 C C . ALA A 1 123 ? 15.298 8.275 -23.673 1.00 95.06 123 ALA A C 1
ATOM 962 O O . ALA A 1 123 ? 15.158 8.876 -22.610 1.00 95.06 123 ALA A O 1
ATOM 963 N N . ILE A 1 124 ? 16.395 8.385 -24.420 1.00 96.19 124 ILE A N 1
ATOM 964 C CA . ILE A 1 124 ? 17.540 9.226 -24.059 1.00 96.19 124 ILE A CA 1
ATOM 965 C C . ILE A 1 124 ? 17.288 10.643 -24.572 1.00 96.19 124 ILE A C 1
ATOM 967 O O . ILE A 1 124 ? 16.972 10.820 -25.753 1.00 96.19 124 ILE A O 1
ATOM 971 N N . THR A 1 125 ? 17.475 11.644 -23.716 1.00 94.81 125 THR A N 1
ATOM 972 C CA . THR A 1 125 ? 17.413 13.059 -24.086 1.00 94.81 125 THR A CA 1
ATOM 973 C C . THR A 1 125 ? 18.706 13.800 -23.736 1.00 94.81 125 THR A C 1
ATOM 975 O O . THR A 1 125 ? 19.567 13.275 -23.027 1.00 94.81 125 THR A O 1
ATOM 978 N N . SER A 1 126 ? 18.878 15.032 -24.221 1.00 92.38 126 SER A N 1
ATOM 979 C CA . SER A 1 126 ? 20.054 15.852 -23.901 1.00 92.38 126 SER A CA 1
ATOM 980 C C . SER A 1 126 ? 20.084 16.335 -22.450 1.00 92.38 126 SER A C 1
ATOM 982 O O . SER A 1 126 ? 21.151 16.714 -21.970 1.00 92.38 126 SER A O 1
ATOM 984 N N . THR A 1 127 ? 18.950 16.296 -21.742 1.00 90.56 127 THR A N 1
ATOM 985 C CA . THR A 1 127 ? 18.856 16.678 -20.323 1.00 90.56 127 THR A CA 1
ATOM 986 C C . THR A 1 127 ? 18.712 15.491 -19.366 1.00 90.56 127 THR A C 1
ATOM 988 O O . THR A 1 127 ? 18.912 15.654 -18.161 1.00 90.56 127 THR A O 1
ATOM 991 N N . GLY A 1 128 ? 18.413 14.289 -19.866 1.00 92.38 128 GLY A N 1
ATOM 992 C CA . GLY A 1 128 ? 18.283 13.100 -19.033 1.00 92.38 128 GLY A CA 1
ATOM 993 C C . GLY A 1 128 ? 17.810 11.865 -19.792 1.00 92.38 128 GLY A C 1
ATOM 994 O O . GLY A 1 128 ? 18.079 11.691 -20.977 1.00 92.38 128 GLY A O 1
ATOM 995 N N . SER A 1 129 ? 17.124 10.973 -19.085 1.00 93.06 129 SER A N 1
ATOM 996 C CA . SER A 1 129 ? 16.513 9.776 -19.659 1.00 93.06 129 SER A CA 1
ATOM 997 C C . SER A 1 129 ? 15.119 9.572 -19.101 1.00 93.06 129 SER A C 1
ATOM 999 O O . SER A 1 129 ? 14.948 9.507 -17.886 1.00 93.06 129 SER A O 1
ATOM 1001 N N . GLU A 1 130 ? 14.141 9.414 -19.985 1.00 92.94 130 GLU A N 1
ATOM 1002 C CA . GLU A 1 130 ? 12.799 8.964 -19.630 1.00 92.94 130 GLU A CA 1
ATOM 1003 C C . GLU A 1 130 ? 12.805 7.434 -19.530 1.00 92.94 130 GLU A C 1
ATOM 1005 O O . GLU A 1 130 ? 13.166 6.733 -20.480 1.00 92.94 130 GLU A O 1
ATOM 1010 N N . ILE A 1 131 ? 12.406 6.915 -18.374 1.00 91.19 131 ILE A N 1
ATOM 1011 C CA . ILE A 1 131 ? 12.327 5.488 -18.085 1.00 91.19 131 ILE A CA 1
ATOM 1012 C C . ILE A 1 131 ? 10.870 5.086 -17.991 1.00 91.19 131 ILE A C 1
ATOM 1014 O O . ILE A 1 131 ? 10.113 5.648 -17.202 1.00 91.19 131 ILE A O 1
ATOM 1018 N N . ARG A 1 132 ? 10.496 4.065 -18.760 1.00 90.31 132 ARG A N 1
ATOM 1019 C CA . ARG A 1 132 ? 9.182 3.433 -18.692 1.00 90.31 132 ARG A CA 1
ATOM 1020 C C . ARG A 1 132 ? 9.349 1.961 -18.382 1.00 90.31 132 ARG A C 1
ATOM 1022 O O . ARG A 1 132 ? 9.992 1.243 -19.140 1.00 90.31 132 ARG A O 1
ATOM 1029 N N . PHE A 1 133 ? 8.735 1.493 -17.311 1.00 86.44 133 PHE A N 1
ATOM 1030 C CA . PHE A 1 133 ? 8.756 0.081 -16.940 1.00 86.44 133 PHE A CA 1
ATOM 1031 C C . PHE A 1 133 ? 7.359 -0.379 -16.532 1.00 86.44 133 PHE A C 1
ATOM 1033 O O . PHE A 1 133 ? 6.445 0.432 -16.377 1.00 86.44 133 PHE A O 1
ATOM 1040 N N . SER A 1 134 ? 7.186 -1.692 -16.394 1.00 81.81 134 SER A N 1
ATOM 1041 C CA . SER A 1 134 ? 5.961 -2.265 -15.848 1.00 81.81 134 SER A CA 1
ATOM 1042 C C . SER A 1 134 ? 6.285 -3.302 -14.784 1.00 81.81 134 SER A C 1
ATOM 1044 O O . SER A 1 134 ? 7.060 -4.227 -15.014 1.00 81.81 134 SER A O 1
ATOM 1046 N N . ASN A 1 135 ? 5.662 -3.152 -13.622 1.00 79.00 135 ASN A N 1
ATOM 1047 C CA . ASN A 1 135 ? 5.796 -4.016 -12.447 1.00 79.00 135 ASN A CA 1
ATOM 1048 C C . ASN A 1 135 ? 4.574 -4.943 -12.265 1.00 79.00 135 ASN A C 1
ATOM 1050 O O . ASN A 1 135 ? 4.385 -5.484 -11.179 1.00 79.00 135 ASN A O 1
ATOM 1054 N N . LYS A 1 136 ? 3.761 -5.174 -13.309 1.00 81.12 136 LYS A N 1
ATOM 1055 C CA . LYS A 1 136 ? 2.541 -6.012 -13.255 1.00 81.12 136 LYS A CA 1
ATOM 1056 C C . LYS A 1 136 ? 2.683 -7.340 -12.489 1.00 81.12 136 LYS A C 1
ATOM 1058 O O . LYS A 1 136 ? 1.737 -7.705 -11.791 1.00 81.12 136 LYS A O 1
ATOM 1063 N N . PRO A 1 137 ? 3.793 -8.104 -12.599 1.00 82.38 137 PRO A N 1
ATOM 1064 C CA . PRO A 1 137 ? 3.960 -9.328 -11.811 1.00 82.38 137 PRO A CA 1
ATOM 1065 C C . PRO A 1 137 ? 3.955 -9.076 -10.300 1.00 82.38 137 PRO A C 1
ATOM 1067 O O . PRO A 1 137 ? 3.384 -9.865 -9.547 1.00 82.38 137 PRO A O 1
ATOM 1070 N N . LEU A 1 138 ? 4.565 -7.970 -9.872 1.00 82.31 138 LEU A N 1
ATOM 1071 C CA . LEU A 1 138 ? 4.626 -7.554 -8.480 1.00 82.31 138 LEU A CA 1
ATOM 1072 C C . LEU A 1 138 ? 3.264 -7.055 -8.001 1.00 82.31 138 LEU A C 1
ATOM 1074 O O . LEU A 1 138 ? 2.784 -7.525 -6.977 1.00 82.31 138 LEU A O 1
ATOM 1078 N N . GLU A 1 139 ? 2.598 -6.194 -8.771 1.00 79.81 139 GLU A N 1
ATOM 1079 C CA . GLU A 1 139 ? 1.244 -5.728 -8.437 1.00 79.81 139 GLU A CA 1
ATOM 1080 C C . GLU A 1 139 ? 0.279 -6.893 -8.275 1.00 79.81 139 GLU A C 1
ATOM 1082 O O . GLU A 1 139 ? -0.441 -6.971 -7.290 1.00 79.81 139 GLU A O 1
ATOM 1087 N N . LYS A 1 140 ? 0.327 -7.867 -9.189 1.00 83.50 140 LYS A N 1
ATOM 1088 C CA . LYS A 1 140 ? -0.495 -9.071 -9.090 1.00 83.50 140 LYS A CA 1
ATOM 1089 C C . LYS A 1 140 ? -0.214 -9.862 -7.811 1.00 83.50 140 LYS A C 1
ATOM 1091 O O . LYS A 1 140 ? -1.148 -10.378 -7.207 1.00 83.50 140 LYS A O 1
ATOM 1096 N N . LEU A 1 141 ? 1.053 -9.976 -7.404 1.00 86.38 141 LEU A N 1
ATOM 1097 C CA . LEU A 1 141 ? 1.414 -10.649 -6.156 1.00 86.38 141 LEU A CA 1
ATOM 1098 C C . LEU A 1 141 ? 0.783 -9.951 -4.944 1.00 86.38 141 LEU A C 1
ATOM 1100 O O . LEU A 1 141 ? 0.272 -10.641 -4.063 1.00 86.38 141 LEU A O 1
ATOM 1104 N N . PHE A 1 142 ? 0.813 -8.618 -4.905 1.00 85.38 142 PHE A N 1
ATOM 1105 C CA . PHE A 1 142 ? 0.220 -7.841 -3.817 1.00 85.38 142 PHE A CA 1
ATOM 1106 C C . PHE A 1 142 ? -1.312 -7.837 -3.874 1.00 85.38 142 PHE A C 1
ATOM 1108 O O . PHE A 1 142 ? -1.934 -8.087 -2.848 1.00 85.38 142 PHE A O 1
ATOM 1115 N N . ALA A 1 143 ? -1.922 -7.700 -5.052 1.00 83.69 143 ALA A N 1
ATOM 1116 C CA . ALA A 1 143 ? -3.370 -7.795 -5.247 1.00 83.69 143 ALA A CA 1
ATOM 1117 C C . ALA A 1 143 ? -3.941 -9.164 -4.828 1.00 83.69 143 ALA A C 1
ATOM 1119 O O . ALA A 1 143 ? -5.046 -9.253 -4.302 1.00 83.69 143 ALA A O 1
ATOM 1120 N N . ASP A 1 144 ? -3.183 -10.252 -5.019 1.00 82.62 144 ASP A N 1
ATOM 1121 C CA . ASP A 1 144 ? -3.581 -11.587 -4.552 1.00 82.62 144 ASP A CA 1
ATOM 1122 C C . ASP A 1 144 ? -3.419 -11.753 -3.020 1.00 82.62 144 ASP A C 1
ATOM 1124 O O . ASP A 1 144 ? -4.047 -12.636 -2.429 1.00 82.62 144 ASP A O 1
ATOM 1128 N N . ALA A 1 145 ? -2.569 -10.944 -2.376 1.00 85.19 145 ALA A N 1
ATOM 1129 C CA . ALA A 1 145 ? -2.218 -11.050 -0.956 1.00 85.19 145 ALA A CA 1
ATOM 1130 C C . ALA A 1 145 ? -2.890 -9.995 -0.055 1.00 85.19 145 ALA A C 1
ATOM 1132 O O . ALA A 1 145 ? -2.852 -10.144 1.170 1.00 85.19 145 ALA A O 1
ATOM 1133 N N . TRP A 1 146 ? -3.522 -8.971 -0.638 1.00 87.00 146 TRP A N 1
ATOM 1134 C CA . TRP A 1 146 ? -4.229 -7.896 0.064 1.00 87.00 146 TRP A CA 1
ATOM 1135 C C . TRP A 1 146 ? -5.731 -7.862 -0.244 1.00 87.00 146 TRP A C 1
ATOM 1137 O O . TRP A 1 146 ? -6.176 -8.363 -1.277 1.00 87.00 146 TRP A O 1
ATOM 1147 N N . PRO A 1 147 ? -6.548 -7.288 0.657 1.00 83.38 147 PRO A N 1
ATOM 1148 C CA . PRO A 1 147 ? -7.942 -6.996 0.355 1.00 83.38 147 PRO A CA 1
ATOM 1149 C C . PRO A 1 147 ? -8.042 -6.030 -0.832 1.00 83.38 147 PRO A C 1
ATOM 1151 O O . PRO A 1 147 ? -7.381 -4.998 -0.828 1.00 83.38 147 PRO A O 1
ATOM 1154 N N . LYS A 1 148 ? -8.919 -6.318 -1.801 1.00 76.50 148 LYS A N 1
ATOM 1155 C CA . LYS A 1 148 ? -9.088 -5.504 -3.024 1.00 76.50 148 LYS A CA 1
ATOM 1156 C C . LYS A 1 148 ? -9.359 -4.022 -2.769 1.00 76.50 148 LYS A C 1
ATOM 1158 O O . LYS A 1 148 ? -8.927 -3.173 -3.532 1.00 76.50 148 LYS A O 1
ATOM 1163 N N . ASP A 1 149 ? -10.092 -3.716 -1.703 1.00 72.12 149 ASP A N 1
ATOM 1164 C CA . ASP A 1 149 ? -10.450 -2.336 -1.354 1.00 72.12 149 ASP A CA 1
ATOM 1165 C C . ASP A 1 149 ? -9.347 -1.622 -0.552 1.00 72.12 149 ASP A C 1
ATOM 1167 O O . ASP A 1 149 ? -9.555 -0.511 -0.072 1.00 72.12 149 ASP A O 1
ATOM 1171 N N . ASN A 1 150 ? -8.207 -2.282 -0.336 1.00 75.69 150 ASN A N 1
ATOM 1172 C CA . ASN A 1 150 ? -7.099 -1.789 0.472 1.00 75.69 150 ASN A CA 1
ATOM 1173 C C . ASN A 1 150 ? -5.764 -2.362 -0.030 1.00 75.69 150 ASN A C 1
ATOM 1175 O O . ASN A 1 150 ? -4.956 -2.857 0.762 1.00 75.69 150 ASN A O 1
ATOM 1179 N N . GLU A 1 151 ? -5.575 -2.380 -1.351 1.00 77.38 151 GLU A N 1
ATOM 1180 C CA . GLU A 1 151 ? -4.282 -2.730 -1.936 1.00 77.38 151 GLU A CA 1
ATOM 1181 C C . GLU A 1 151 ? -3.222 -1.724 -1.464 1.00 77.38 151 GLU A C 1
ATOM 1183 O O . GLU A 1 151 ? -3.513 -0.532 -1.350 1.00 77.38 151 GLU A O 1
ATOM 1188 N N . PRO A 1 152 ? -2.011 -2.188 -1.121 1.00 77.25 152 PRO A N 1
ATOM 1189 C CA . PRO A 1 152 ? -1.014 -1.324 -0.532 1.00 77.25 152 PRO A CA 1
ATOM 1190 C C . PRO A 1 152 ? -0.331 -0.486 -1.607 1.00 77.25 152 PRO A C 1
ATOM 1192 O O . PRO A 1 152 ? 0.070 -1.005 -2.651 1.00 77.25 152 PRO A O 1
ATOM 1195 N N . ASP A 1 153 ? -0.093 0.781 -1.293 1.00 74.88 153 ASP A N 1
ATOM 1196 C CA . ASP A 1 153 ? 0.766 1.625 -2.109 1.00 74.88 153 ASP A CA 1
ATOM 1197 C C . ASP A 1 153 ? 2.223 1.177 -1.952 1.00 74.88 153 ASP A C 1
ATOM 1199 O O . ASP A 1 153 ? 2.840 1.310 -0.890 1.00 74.88 153 ASP A O 1
ATOM 1203 N N . LEU A 1 154 ? 2.780 0.608 -3.020 1.00 82.69 154 LEU A N 1
ATOM 1204 C CA . LEU A 1 154 ? 4.183 0.218 -3.058 1.00 82.69 154 LEU A CA 1
ATOM 1205 C C . LEU A 1 154 ? 5.064 1.451 -3.238 1.00 82.69 154 LEU A C 1
ATOM 1207 O O . LEU A 1 154 ? 4.828 2.303 -4.097 1.00 82.69 154 LEU A O 1
ATOM 1211 N N . GLN A 1 155 ? 6.125 1.502 -2.444 1.00 84.12 155 GLN A N 1
ATOM 1212 C CA . GLN A 1 155 ? 7.086 2.591 -2.448 1.00 84.12 155 GLN A CA 1
ATOM 1213 C C . GLN A 1 155 ? 8.393 2.115 -3.079 1.00 84.12 155 GLN A C 1
ATOM 1215 O O . GLN A 1 155 ? 8.941 1.086 -2.697 1.00 84.12 155 GLN A O 1
ATOM 1220 N N . TYR A 1 156 ? 8.925 2.869 -4.030 1.00 83.56 156 TYR A N 1
ATOM 1221 C CA . TYR A 1 156 ? 10.107 2.512 -4.808 1.00 83.56 156 TYR A CA 1
ATOM 1222 C C . TYR A 1 156 ? 11.235 3.486 -4.524 1.00 83.56 156 TYR A C 1
ATOM 1224 O O . TYR A 1 156 ? 11.004 4.681 -4.407 1.00 83.56 156 TYR A O 1
ATOM 1232 N N . LYS A 1 157 ? 12.472 3.009 -4.488 1.00 85.38 157 LYS A N 1
ATOM 1233 C CA . LYS A 1 157 ? 13.663 3.844 -4.364 1.00 85.38 157 LYS A CA 1
ATOM 1234 C C . LYS A 1 157 ? 14.737 3.327 -5.296 1.00 85.38 157 LYS A C 1
ATOM 1236 O O . LYS A 1 157 ? 15.114 2.165 -5.224 1.00 85.38 157 LYS A O 1
ATOM 1241 N N . ILE A 1 158 ? 15.244 4.191 -6.167 1.00 86.50 158 ILE A N 1
ATOM 1242 C CA . ILE A 1 158 ? 16.342 3.829 -7.064 1.00 86.50 158 ILE A CA 1
ATOM 1243 C C . ILE A 1 158 ? 17.643 3.938 -6.282 1.00 86.50 158 ILE A C 1
ATOM 1245 O O . ILE A 1 158 ? 17.985 5.016 -5.798 1.00 86.50 158 ILE A O 1
ATOM 1249 N N . THR A 1 159 ? 18.365 2.832 -6.155 1.00 88.25 159 THR A N 1
ATOM 1250 C CA . THR A 1 159 ? 19.620 2.771 -5.393 1.00 88.25 159 THR A CA 1
ATOM 1251 C C . THR A 1 159 ? 20.834 2.890 -6.307 1.00 88.25 159 THR A C 1
ATOM 1253 O O . THR A 1 159 ? 21.834 3.521 -5.951 1.00 88.25 159 THR A O 1
ATOM 1256 N N . GLN A 1 160 ? 20.747 2.313 -7.506 1.00 91.62 160 GLN A N 1
ATOM 1257 C CA . GLN A 1 160 ? 21.869 2.218 -8.425 1.00 91.62 160 GLN A CA 1
ATOM 1258 C C . GLN A 1 160 ? 21.412 2.137 -9.883 1.00 91.62 160 GLN A C 1
ATOM 1260 O O . GLN A 1 160 ? 20.410 1.509 -10.218 1.00 91.62 160 GLN A O 1
ATOM 1265 N N . VAL A 1 161 ? 22.187 2.769 -10.763 1.00 93.88 161 VAL A N 1
ATOM 1266 C CA . VAL A 1 161 ? 22.042 2.695 -12.217 1.00 93.88 161 VAL A CA 1
ATOM 1267 C C . VAL A 1 161 ? 23.357 2.190 -12.800 1.00 93.88 161 VAL A C 1
ATOM 1269 O O . VAL A 1 161 ? 24.423 2.708 -12.472 1.00 93.88 161 VAL A O 1
ATOM 1272 N N . SER A 1 162 ? 23.287 1.180 -13.661 1.00 95.56 162 SER A N 1
ATOM 1273 C CA . SER A 1 162 ? 24.429 0.637 -14.403 1.00 95.56 162 SER A CA 1
ATOM 1274 C C . SER A 1 162 ? 24.301 0.992 -15.880 1.00 95.56 162 SER A C 1
ATOM 1276 O O . SER A 1 162 ? 23.202 0.955 -16.437 1.00 95.56 162 SER A O 1
ATOM 1278 N N . PHE A 1 163 ? 25.410 1.335 -16.528 1.00 96.25 163 PHE A N 1
ATOM 1279 C CA . PHE A 1 163 ? 25.436 1.800 -17.916 1.00 96.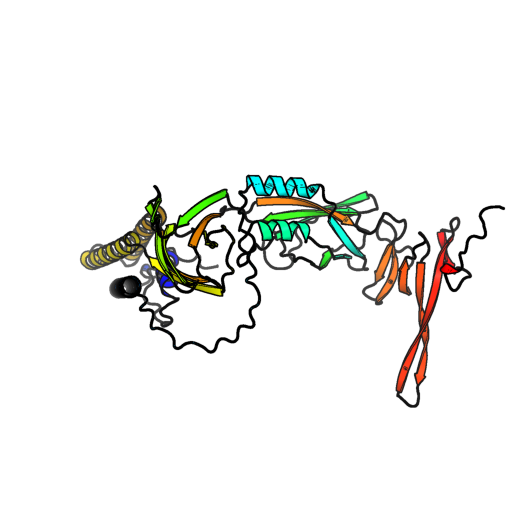25 163 PHE A CA 1
ATOM 1280 C C . PHE A 1 163 ? 26.132 0.799 -18.842 1.00 96.25 163 PHE A C 1
ATOM 1282 O O . PHE A 1 163 ? 26.909 -0.054 -18.407 1.00 96.25 163 PHE A O 1
ATOM 1289 N N . TRP A 1 164 ? 25.868 0.909 -20.145 1.00 95.50 164 TRP A N 1
ATOM 1290 C CA . TRP A 1 164 ? 26.496 0.043 -21.152 1.00 95.50 164 TRP A CA 1
ATOM 1291 C C . TRP A 1 164 ? 27.991 0.323 -21.369 1.00 95.50 164 TRP A C 1
ATOM 1293 O O . TRP A 1 164 ? 28.689 -0.529 -21.908 1.00 95.50 164 TRP A O 1
ATOM 1303 N N . ASP A 1 165 ? 28.510 1.470 -20.921 1.00 94.38 165 ASP A N 1
ATOM 1304 C CA . ASP A 1 165 ? 29.957 1.740 -20.880 1.00 94.38 165 ASP A CA 1
ATOM 1305 C C . ASP A 1 165 ? 30.674 1.069 -19.691 1.00 94.38 165 ASP A C 1
ATOM 1307 O O . ASP A 1 165 ? 31.884 1.227 -19.533 1.00 94.38 165 ASP A O 1
ATOM 1311 N N . GLY A 1 166 ? 29.942 0.325 -18.853 1.00 94.00 166 GLY A N 1
ATOM 1312 C CA . GLY A 1 166 ? 30.465 -0.340 -17.660 1.00 94.00 166 GLY A CA 1
ATOM 1313 C C . GLY A 1 166 ? 30.583 0.567 -16.435 1.00 94.00 166 GLY A C 1
ATOM 1314 O O . GLY A 1 166 ? 30.959 0.083 -15.370 1.00 94.00 166 GLY A O 1
ATOM 1315 N N . SER A 1 167 ? 30.258 1.858 -16.555 1.00 95.25 167 SER A N 1
ATOM 1316 C CA . SER A 1 167 ? 30.169 2.747 -15.398 1.00 95.25 167 SER A CA 1
ATOM 1317 C C . SER A 1 167 ? 28.890 2.498 -14.596 1.00 95.25 167 SER A C 1
ATOM 1319 O O . SER A 1 167 ? 27.898 1.958 -15.093 1.00 95.25 167 SER A O 1
ATOM 1321 N N . GLU A 1 168 ? 28.913 2.920 -13.335 1.00 94.56 168 GLU A N 1
ATOM 1322 C CA . GLU A 1 168 ? 27.779 2.843 -12.421 1.00 94.56 168 GLU A CA 1
ATOM 1323 C C . GLU A 1 168 ? 27.585 4.192 -11.733 1.00 94.56 168 GLU A C 1
ATOM 1325 O O . GLU A 1 168 ? 28.547 4.903 -11.430 1.00 94.56 168 GLU A O 1
ATOM 1330 N N . GLN A 1 169 ? 26.332 4.540 -11.466 1.00 90.19 169 GLN A N 1
ATOM 1331 C CA . GLN A 1 169 ? 25.954 5.726 -10.714 1.00 90.19 169 GLN A CA 1
ATOM 1332 C C . GLN A 1 169 ? 25.051 5.306 -9.563 1.00 90.19 169 GLN A C 1
ATOM 1334 O O . GLN A 1 169 ? 23.921 4.859 -9.759 1.00 90.19 169 GLN A O 1
ATOM 1339 N N . LYS A 1 170 ? 25.556 5.483 -8.342 1.00 87.00 170 LYS A N 1
ATOM 1340 C CA . LYS A 1 170 ? 24.723 5.425 -7.144 1.00 87.00 170 LYS A CA 1
ATOM 1341 C C . LYS A 1 170 ? 23.911 6.703 -7.083 1.00 87.00 170 LYS A C 1
ATOM 1343 O O . LYS A 1 170 ? 24.477 7.797 -7.077 1.00 87.00 170 LYS A O 1
ATOM 1348 N N . LEU A 1 171 ? 22.595 6.560 -7.073 1.00 74.38 171 LEU A N 1
ATOM 1349 C CA . LEU A 1 171 ? 21.709 7.698 -6.919 1.00 74.38 171 LEU A CA 1
ATOM 1350 C C . LEU A 1 171 ? 21.452 7.891 -5.431 1.00 74.38 171 LEU A C 1
ATOM 1352 O O . LEU A 1 171 ? 21.006 6.982 -4.735 1.00 74.38 171 LEU A O 1
ATOM 1356 N N . GLN A 1 172 ? 21.766 9.089 -4.942 1.00 64.31 172 GLN A N 1
ATOM 1357 C CA . GLN A 1 172 ? 21.135 9.559 -3.718 1.00 64.31 172 GLN A CA 1
ATOM 1358 C C . GLN A 1 172 ? 19.645 9.756 -4.022 1.00 64.31 172 GLN A C 1
ATOM 1360 O O . GLN A 1 172 ? 19.314 10.084 -5.167 1.00 64.31 172 GLN A O 1
ATOM 1365 N N . PRO A 1 173 ? 18.750 9.538 -3.048 1.00 55.97 173 PRO A N 1
ATOM 1366 C CA . PRO A 1 173 ? 17.324 9.729 -3.261 1.00 55.97 173 PRO A CA 1
ATOM 1367 C C . PRO A 1 173 ? 17.060 11.117 -3.851 1.00 55.97 173 PRO A C 1
ATOM 1369 O O . PRO A 1 173 ? 17.383 12.135 -3.239 1.00 55.97 173 PRO A O 1
ATOM 1372 N N . VAL A 1 174 ? 16.527 11.157 -5.072 1.00 46.66 174 VAL A N 1
ATOM 1373 C CA . VAL A 1 174 ? 16.134 12.410 -5.712 1.00 46.66 174 VAL A CA 1
ATOM 1374 C C . VAL A 1 174 ? 14.766 12.747 -5.134 1.00 46.66 174 VAL A C 1
ATOM 1376 O O . VAL A 1 174 ? 13.790 12.065 -5.401 1.00 46.66 174 VAL A O 1
ATOM 1379 N N . ILE A 1 175 ? 14.681 13.750 -4.267 1.00 43.12 175 ILE A N 1
ATOM 1380 C CA . ILE A 1 175 ? 13.405 14.132 -3.654 1.00 43.12 175 ILE A CA 1
ATOM 1381 C C . ILE A 1 175 ? 12.519 14.723 -4.756 1.00 43.12 175 ILE A C 1
ATOM 1383 O O . ILE A 1 175 ? 12.673 15.884 -5.130 1.00 43.12 175 ILE A O 1
ATOM 1387 N N . ILE A 1 176 ? 11.616 13.915 -5.311 1.00 41.19 176 ILE A N 1
ATOM 1388 C CA . ILE A 1 176 ? 10.562 14.370 -6.219 1.00 41.19 176 ILE A CA 1
ATOM 1389 C C . ILE A 1 176 ? 9.240 13.848 -5.647 1.00 41.19 176 ILE A C 1
ATOM 1391 O O . ILE A 1 176 ? 8.861 12.704 -5.871 1.00 41.19 176 ILE A O 1
ATOM 1395 N N . SER A 1 177 ? 8.619 14.722 -4.849 1.00 42.25 177 SER A N 1
ATOM 1396 C CA . SER A 1 177 ? 7.312 14.641 -4.172 1.00 42.25 177 SER A CA 1
ATOM 1397 C C . SER A 1 177 ? 7.040 13.454 -3.226 1.00 42.25 177 SER A C 1
ATOM 1399 O O . SER A 1 177 ? 6.719 12.351 -3.656 1.00 42.25 177 SER A O 1
ATOM 1401 N N . GLU A 1 178 ? 7.068 13.812 -1.934 1.00 43.16 178 GLU A N 1
ATOM 1402 C CA . GLU A 1 178 ? 6.332 13.281 -0.767 1.00 43.16 178 GLU A CA 1
ATOM 1403 C C . GLU A 1 178 ? 6.689 11.895 -0.201 1.00 43.16 178 GLU A C 1
ATOM 1405 O O . GLU A 1 178 ? 5.834 11.047 0.038 1.00 43.16 178 GLU A O 1
ATOM 1410 N N . ALA A 1 179 ? 7.966 11.748 0.158 1.00 49.28 179 ALA A N 1
ATOM 1411 C CA . ALA A 1 179 ? 8.392 11.269 1.479 1.00 49.28 179 ALA A CA 1
ATOM 1412 C C . ALA A 1 179 ? 9.818 11.792 1.760 1.00 49.28 179 ALA A C 1
ATOM 1414 O O . ALA A 1 179 ? 10.689 11.701 0.891 1.00 49.28 179 ALA A O 1
ATOM 1415 N N . ASP A 1 180 ? 10.084 12.333 2.956 1.00 54.84 180 ASP A N 1
ATOM 1416 C CA . ASP A 1 180 ? 11.397 12.906 3.339 1.00 54.84 180 ASP A CA 1
ATOM 1417 C C . ASP A 1 180 ? 12.560 11.884 3.326 1.00 54.84 180 ASP A C 1
ATOM 1419 O O . ASP A 1 180 ? 13.725 12.243 3.494 1.00 54.84 180 ASP A O 1
ATOM 1423 N N . ASP A 1 181 ? 12.272 10.599 3.103 1.00 63.75 181 ASP A N 1
ATOM 1424 C CA . ASP A 1 181 ? 13.232 9.493 3.112 1.00 63.75 181 ASP A CA 1
ATOM 1425 C C . ASP A 1 181 ? 13.614 8.959 1.715 1.00 63.75 181 ASP A C 1
ATOM 1427 O O . ASP A 1 181 ? 14.442 8.038 1.596 1.00 63.75 181 ASP A O 1
ATOM 1431 N N . GLY A 1 182 ? 13.070 9.568 0.653 1.00 60.31 182 GLY A N 1
ATOM 1432 C CA . GLY A 1 182 ? 13.516 9.336 -0.718 1.00 60.31 182 GLY A CA 1
ATOM 1433 C C . GLY A 1 182 ? 12.861 8.178 -1.465 1.00 60.31 182 GLY A C 1
ATOM 1434 O O . GLY A 1 182 ? 13.471 7.651 -2.401 1.00 60.31 182 GLY A O 1
ATOM 1435 N N . TYR A 1 183 ? 11.671 7.759 -1.038 1.00 65.94 183 TYR A N 1
ATOM 1436 C CA . TYR A 1 183 ? 10.834 6.797 -1.752 1.00 65.94 183 TYR A CA 1
ATOM 1437 C C . TYR A 1 183 ? 9.789 7.496 -2.631 1.00 65.94 183 TYR A C 1
ATOM 1439 O O . TYR A 1 183 ? 9.301 8.571 -2.300 1.00 65.94 183 TYR A O 1
ATOM 1447 N N . TYR A 1 184 ? 9.425 6.849 -3.737 1.00 65.94 184 TYR A N 1
ATOM 1448 C CA . TYR A 1 184 ? 8.425 7.304 -4.700 1.00 65.94 184 TYR A CA 1
ATOM 1449 C C . TYR A 1 184 ? 7.239 6.346 -4.744 1.00 65.94 184 TYR A C 1
ATOM 1451 O O . TYR A 1 184 ? 7.416 5.126 -4.716 1.00 65.94 184 TYR A O 1
ATOM 1459 N N . TYR A 1 185 ? 6.046 6.889 -4.951 1.00 65.81 185 TYR A N 1
ATOM 1460 C CA . TYR A 1 185 ? 4.882 6.105 -5.345 1.00 65.81 185 TYR A CA 1
ATOM 1461 C C . TYR A 1 185 ? 4.896 5.922 -6.864 1.00 65.81 185 TYR A C 1
ATOM 1463 O O . TYR A 1 185 ? 4.729 6.880 -7.621 1.00 65.81 185 TYR A O 1
ATOM 1471 N N . LEU A 1 186 ? 5.143 4.694 -7.327 1.00 65.19 186 LEU A N 1
ATOM 1472 C CA . LEU A 1 186 ? 5.107 4.354 -8.750 1.00 65.19 186 LEU A CA 1
ATOM 1473 C C . LEU A 1 186 ? 3.938 3.402 -9.013 1.00 65.19 186 LEU A C 1
ATOM 1475 O O . LEU A 1 186 ? 3.783 2.389 -8.341 1.00 65.19 186 LEU A O 1
ATOM 1479 N N . SER A 1 187 ? 3.135 3.735 -10.018 1.00 63.59 187 SER A N 1
ATOM 1480 C CA . SER A 1 187 ? 2.042 2.906 -10.526 1.00 63.59 187 SER A CA 1
ATOM 1481 C C . SER A 1 187 ? 2.534 1.820 -11.498 1.00 63.59 187 SER A C 1
ATOM 1483 O O . SER A 1 187 ? 3.655 1.893 -12.010 1.00 63.59 187 SER A O 1
ATOM 1485 N N . ALA A 1 188 ? 1.635 0.887 -11.834 1.00 57.28 188 ALA A N 1
ATOM 1486 C CA . ALA A 1 188 ? 1.720 -0.185 -12.843 1.00 57.28 188 ALA A CA 1
ATOM 1487 C C . ALA A 1 188 ? 2.509 0.112 -14.121 1.00 57.28 188 ALA A C 1
ATOM 1489 O O . ALA A 1 188 ? 3.093 -0.773 -14.769 1.00 57.28 188 ALA A O 1
ATOM 1490 N N . SER A 1 189 ? 2.426 1.370 -14.537 1.00 64.31 189 SER A N 1
ATOM 1491 C CA . SER A 1 189 ? 3.009 1.923 -15.744 1.00 64.31 189 SER A CA 1
ATOM 1492 C C . SER A 1 189 ? 3.480 3.341 -15.458 1.00 64.31 189 SER A C 1
ATOM 1494 O O . SER A 1 189 ? 2.934 4.310 -15.987 1.00 64.31 189 SER A O 1
ATOM 1496 N N . SER A 1 190 ? 4.469 3.466 -14.581 1.00 69.94 190 SER A N 1
ATOM 1497 C CA . SER A 1 190 ? 5.092 4.753 -14.321 1.00 69.94 190 SER A CA 1
ATOM 1498 C C . SER A 1 190 ? 6.154 5.089 -15.359 1.00 69.94 190 SER A C 1
ATOM 1500 O O . SER A 1 190 ? 6.975 4.258 -15.761 1.00 69.94 190 SER A O 1
ATOM 1502 N N . THR A 1 191 ? 6.141 6.358 -15.742 1.00 80.25 191 THR A N 1
ATOM 1503 C CA . THR A 1 191 ? 7.265 7.027 -16.377 1.00 80.25 191 THR A CA 1
ATOM 1504 C C . THR A 1 191 ? 7.976 7.856 -15.313 1.00 80.25 191 THR A C 1
ATOM 1506 O O . THR A 1 191 ? 7.318 8.570 -14.559 1.00 80.25 191 THR A O 1
ATOM 1509 N N . PHE A 1 192 ? 9.303 7.796 -15.258 1.00 85.19 192 PHE A N 1
ATOM 1510 C CA . PHE A 1 192 ? 10.105 8.710 -14.443 1.00 85.19 192 PHE A CA 1
ATOM 1511 C C . PHE A 1 192 ? 11.354 9.153 -15.202 1.00 85.19 192 PHE A C 1
ATOM 1513 O O . PHE A 1 192 ? 11.791 8.479 -16.135 1.00 85.19 192 PHE A O 1
ATOM 1520 N N . THR A 1 193 ? 11.937 10.279 -14.799 1.00 87.56 193 THR A N 1
ATOM 1521 C CA . THR A 1 193 ? 13.129 10.835 -15.448 1.00 87.56 193 THR A CA 1
ATOM 1522 C C . THR A 1 193 ? 14.356 10.637 -14.571 1.00 87.56 193 THR A C 1
ATOM 1524 O O . THR A 1 193 ? 14.322 10.897 -13.370 1.00 87.56 193 THR A O 1
ATOM 1527 N N . LEU A 1 194 ? 15.459 10.209 -15.179 1.00 89.38 194 LEU A N 1
ATOM 1528 C CA . LEU A 1 194 ? 16.775 10.172 -14.552 1.00 89.38 194 LEU A CA 1
ATOM 1529 C C . LEU A 1 194 ? 17.659 11.294 -15.103 1.00 89.38 194 LEU A C 1
ATOM 1531 O O . LEU A 1 194 ? 17.668 11.504 -16.317 1.00 89.38 194 LEU A O 1
ATOM 1535 N N . PRO A 1 195 ? 18.458 11.973 -14.259 1.00 89.31 195 PRO A N 1
ATOM 1536 C CA . PRO A 1 195 ? 19.368 13.036 -14.684 1.00 89.31 195 PRO A CA 1
ATOM 1537 C C . PRO A 1 195 ? 20.649 12.451 -15.307 1.00 89.31 195 PRO A C 1
ATOM 1539 O O . PRO A 1 195 ? 21.763 12.700 -14.850 1.00 89.31 195 PRO A O 1
ATOM 1542 N N . THR A 1 196 ? 20.496 11.593 -16.315 1.00 90.31 196 THR A N 1
ATOM 1543 C CA . THR A 1 196 ? 21.596 10.983 -17.066 1.00 90.31 196 THR A CA 1
ATOM 1544 C C . THR A 1 196 ? 21.185 10.767 -18.513 1.00 90.31 196 THR A C 1
ATOM 1546 O O . THR A 1 196 ? 20.121 10.218 -18.784 1.00 90.31 196 THR A O 1
ATOM 1549 N N . SER A 1 197 ? 22.041 11.169 -19.446 1.00 92.56 197 SER A N 1
ATOM 1550 C CA . SER A 1 197 ? 21.861 10.948 -20.888 1.00 92.56 197 SER A CA 1
ATOM 1551 C C . SER A 1 197 ? 22.633 9.722 -21.388 1.00 92.56 197 SER A C 1
ATOM 1553 O O . SER A 1 197 ? 22.812 9.532 -22.590 1.00 92.56 197 SER A O 1
ATOM 1555 N N . LYS A 1 198 ? 23.143 8.891 -20.473 1.00 94.88 198 LYS A N 1
ATOM 1556 C CA . LYS A 1 198 ? 23.867 7.671 -20.827 1.00 94.88 198 LYS A CA 1
ATOM 1557 C C . LYS A 1 198 ? 22.901 6.527 -21.148 1.00 94.88 198 LYS A C 1
ATOM 1559 O O . LYS A 1 198 ? 21.909 6.364 -20.437 1.00 94.88 198 LYS A O 1
ATOM 1564 N N . PRO A 1 199 ? 23.213 5.666 -22.130 1.00 96.38 199 PRO A N 1
ATOM 1565 C CA . PRO A 1 199 ? 22.520 4.394 -22.316 1.00 96.38 199 PRO A CA 1
ATOM 1566 C C . PRO A 1 199 ? 22.604 3.510 -21.061 1.00 96.38 199 PRO A C 1
ATOM 1568 O O . PRO A 1 199 ? 23.689 3.104 -20.633 1.00 96.38 199 PRO A O 1
ATOM 1571 N N . ILE A 1 200 ? 21.453 3.205 -20.464 1.00 95.88 200 ILE A N 1
ATOM 1572 C CA . ILE A 1 200 ? 21.347 2.450 -19.213 1.00 95.88 200 ILE A CA 1
ATOM 1573 C C . ILE A 1 200 ? 21.253 0.961 -19.533 1.00 95.88 200 ILE A C 1
ATOM 1575 O O . ILE A 1 200 ? 20.462 0.543 -20.374 1.00 95.88 200 ILE A O 1
ATOM 1579 N N . LYS A 1 201 ? 22.032 0.156 -18.817 1.00 95.62 201 LYS A N 1
ATOM 1580 C CA . LYS A 1 201 ? 22.000 -1.306 -18.857 1.00 95.62 201 LYS A CA 1
ATOM 1581 C C . LYS A 1 201 ? 20.984 -1.873 -17.867 1.00 95.62 201 LYS A C 1
ATOM 1583 O O . LYS A 1 201 ? 20.192 -2.747 -18.220 1.00 95.62 201 LYS A O 1
ATOM 1588 N N . GLY A 1 202 ? 20.998 -1.373 -16.634 1.00 94.00 202 GLY A N 1
ATOM 1589 C CA . GLY A 1 202 ? 20.138 -1.865 -15.564 1.00 94.00 202 GLY A CA 1
ATOM 1590 C C . GLY A 1 202 ? 19.903 -0.843 -14.460 1.00 94.00 202 GLY A C 1
ATOM 1591 O O . GLY A 1 202 ? 20.734 0.038 -14.235 1.00 94.00 202 GLY A O 1
ATOM 1592 N N . ILE A 1 203 ? 18.773 -0.983 -13.771 1.00 91.81 203 ILE A N 1
ATOM 1593 C CA . ILE A 1 203 ? 18.358 -0.127 -12.655 1.00 91.81 203 ILE A CA 1
ATOM 1594 C C . ILE A 1 203 ? 18.057 -1.021 -11.457 1.00 91.81 203 ILE A C 1
ATOM 1596 O O . ILE A 1 203 ? 17.300 -1.982 -11.582 1.00 91.81 203 ILE A O 1
ATOM 1600 N N . GLU A 1 204 ? 18.629 -0.705 -10.303 1.00 90.50 204 GLU A N 1
ATOM 1601 C CA . GLU A 1 204 ? 18.309 -1.360 -9.039 1.00 90.50 204 GLU A CA 1
ATOM 1602 C C . GLU A 1 204 ? 17.309 -0.525 -8.242 1.00 90.50 204 GLU A C 1
ATOM 1604 O O . GLU A 1 204 ? 17.500 0.677 -8.026 1.00 90.50 204 GLU A O 1
ATOM 1609 N N . PHE A 1 205 ? 16.248 -1.192 -7.799 1.00 87.12 205 PHE A N 1
ATOM 1610 C CA . PHE A 1 205 ? 15.243 -0.658 -6.899 1.00 87.12 205 PHE A CA 1
ATOM 1611 C C . PHE A 1 205 ? 15.343 -1.326 -5.538 1.00 87.12 205 PHE A C 1
ATOM 1613 O O . PHE A 1 205 ? 15.456 -2.547 -5.452 1.00 87.12 205 PHE A O 1
ATOM 1620 N N . GLU A 1 206 ? 15.192 -0.527 -4.493 1.00 88.69 206 GLU A N 1
ATOM 1621 C CA . GLU A 1 206 ? 14.694 -0.950 -3.194 1.00 88.69 206 GLU A CA 1
ATOM 1622 C C . GLU A 1 206 ? 13.195 -0.639 -3.145 1.00 88.69 206 GLU A C 1
ATOM 1624 O O . GLU A 1 206 ? 12.772 0.486 -3.405 1.00 88.69 206 GLU A O 1
ATOM 1629 N N . ILE A 1 207 ? 12.379 -1.643 -2.853 1.00 87.25 207 ILE A N 1
ATOM 1630 C CA . ILE A 1 207 ? 10.923 -1.535 -2.838 1.00 87.25 207 ILE A CA 1
ATOM 1631 C C . ILE A 1 207 ? 10.462 -1.767 -1.413 1.00 87.25 207 ILE A C 1
ATOM 1633 O O . ILE A 1 207 ? 10.724 -2.828 -0.845 1.00 87.25 207 ILE A O 1
ATOM 1637 N N . ARG A 1 208 ? 9.774 -0.783 -0.844 1.00 89.00 208 ARG A N 1
ATOM 1638 C CA . ARG A 1 208 ? 9.177 -0.847 0.481 1.00 89.00 208 ARG A CA 1
ATOM 1639 C C . ARG A 1 208 ? 7.705 -1.229 0.376 1.00 89.00 208 ARG A C 1
ATOM 1641 O O . ARG A 1 208 ? 6.976 -0.715 -0.472 1.00 89.00 208 ARG A O 1
ATOM 1648 N N . TYR A 1 209 ? 7.291 -2.145 1.243 1.00 88.00 209 TYR A N 1
ATOM 1649 C CA . TYR A 1 209 ? 5.947 -2.704 1.247 1.00 88.00 209 TYR A CA 1
ATOM 1650 C C . TYR A 1 209 ? 5.462 -2.996 2.675 1.00 88.00 209 TYR A C 1
ATOM 1652 O O . TYR A 1 209 ? 6.256 -3.413 3.526 1.00 88.00 209 TYR A O 1
ATOM 1660 N N . PRO A 1 210 ? 4.161 -2.812 2.958 1.00 88.25 210 PRO A N 1
ATOM 1661 C CA . PRO A 1 210 ? 3.577 -3.290 4.204 1.00 88.25 210 PRO A CA 1
ATOM 1662 C C . PRO A 1 210 ? 3.476 -4.817 4.181 1.00 88.25 210 PRO A C 1
ATOM 1664 O O . PRO A 1 210 ? 3.442 -5.433 3.117 1.00 88.25 210 PRO A O 1
ATOM 1667 N N . SER A 1 211 ? 3.393 -5.453 5.349 1.00 90.38 211 SER A N 1
ATOM 1668 C CA . SER A 1 211 ? 3.197 -6.902 5.451 1.00 90.38 211 SER A CA 1
ATOM 1669 C C . SER A 1 211 ? 2.405 -7.281 6.705 1.00 90.38 211 SER A C 1
ATOM 1671 O O . SER A 1 211 ? 2.302 -6.504 7.658 1.00 90.38 211 SER A O 1
ATOM 1673 N N . TYR A 1 212 ? 1.821 -8.483 6.706 1.00 90.81 212 TYR A N 1
ATOM 1674 C CA . TYR A 1 212 ? 1.152 -9.041 7.881 1.00 90.81 212 TYR A CA 1
ATOM 1675 C C . TYR A 1 212 ? 2.113 -9.952 8.650 1.00 90.81 212 TYR A C 1
ATOM 1677 O O . TYR A 1 212 ? 2.562 -10.975 8.126 1.00 90.81 212 TYR A O 1
ATOM 1685 N N . SER A 1 213 ? 2.389 -9.632 9.915 1.00 90.38 213 SER A N 1
ATOM 1686 C CA . SER A 1 213 ? 3.182 -10.502 10.801 1.00 90.38 213 SER A CA 1
ATOM 1687 C C . SER A 1 213 ? 2.491 -11.849 11.024 1.00 90.38 213 SER A C 1
ATOM 1689 O O . SER A 1 213 ? 3.122 -12.906 11.044 1.00 90.38 213 SER A O 1
ATOM 1691 N N . SER A 1 214 ? 1.168 -11.811 11.157 1.00 91.25 214 SER A N 1
ATOM 1692 C CA . SER A 1 214 ? 0.308 -12.972 11.316 1.00 91.25 214 SER A CA 1
ATOM 1693 C C . SER A 1 214 ? -1.115 -12.640 10.875 1.00 91.25 214 SER A C 1
ATOM 1695 O O . SER A 1 214 ? -1.486 -11.479 10.689 1.00 91.25 214 SER A O 1
ATOM 1697 N N . PHE A 1 215 ? -1.928 -13.675 10.711 1.00 92.38 215 PHE A N 1
ATOM 1698 C CA . PHE A 1 215 ? -3.361 -13.514 10.540 1.00 92.38 215 PHE A CA 1
ATOM 1699 C C . PHE A 1 215 ? -4.104 -14.637 11.252 1.00 92.38 215 PHE A C 1
ATOM 1701 O O . PHE A 1 215 ? -3.576 -15.735 11.449 1.00 92.38 215 PHE A O 1
ATOM 1708 N N . LYS A 1 216 ? -5.357 -14.368 11.612 1.00 92.25 216 LYS A N 1
ATOM 1709 C CA . LYS A 1 216 ? -6.260 -15.356 12.202 1.00 92.25 216 LYS A CA 1
ATOM 1710 C C . LYS A 1 216 ? -7.559 -15.402 11.418 1.00 92.25 216 LYS A C 1
ATOM 1712 O O . LYS A 1 216 ? -8.097 -14.370 11.035 1.00 92.25 216 LYS A O 1
ATOM 1717 N N . LYS A 1 217 ? -8.066 -16.613 11.206 1.00 94.12 217 LYS A N 1
ATOM 1718 C CA . LYS A 1 217 ? -9.344 -16.863 10.543 1.00 94.12 217 LYS A CA 1
ATOM 1719 C C . LYS A 1 217 ? -10.398 -17.224 11.584 1.00 94.12 217 LYS A C 1
ATOM 1721 O O . LYS A 1 217 ? -10.196 -18.153 12.363 1.00 94.12 217 LYS A O 1
ATOM 1726 N N . VAL A 1 218 ? -11.519 -16.514 11.569 1.00 95.44 218 VAL A N 1
ATOM 1727 C CA . VAL A 1 218 ? -12.723 -16.825 12.347 1.00 95.44 218 VAL A CA 1
ATOM 1728 C C . VAL A 1 218 ? -13.834 -17.172 11.366 1.00 95.44 218 VAL A C 1
ATOM 1730 O O . VAL A 1 218 ? -14.035 -16.460 10.386 1.00 95.44 218 VAL A O 1
ATOM 1733 N N . VAL A 1 219 ? -14.540 -18.275 11.602 1.00 95.56 219 VAL A N 1
ATOM 1734 C CA . VAL A 1 219 ? -15.671 -18.701 10.770 1.00 95.56 219 VAL A CA 1
ATOM 1735 C C . VAL A 1 219 ? -16.922 -18.690 11.631 1.00 95.56 219 VAL A C 1
ATOM 1737 O O . VAL A 1 219 ? -16.927 -19.288 12.704 1.00 95.56 219 VAL A O 1
ATOM 1740 N N . LEU A 1 220 ? -17.961 -18.004 11.162 1.00 96.12 220 LEU A N 1
ATOM 1741 C CA . LEU A 1 220 ? -19.256 -17.918 11.824 1.00 96.12 220 LEU A CA 1
ATOM 1742 C C . LEU A 1 220 ? -20.354 -18.436 10.899 1.00 96.12 220 LEU A C 1
ATOM 1744 O O . LEU A 1 220 ? -20.362 -18.165 9.696 1.00 96.12 220 LEU A O 1
ATOM 1748 N N . ASN A 1 221 ? -21.302 -19.167 11.468 1.00 93.69 221 ASN A N 1
ATOM 1749 C CA . ASN A 1 221 ? -22.494 -19.660 10.782 1.00 93.69 221 ASN A CA 1
ATOM 1750 C C . ASN A 1 221 ? -23.624 -19.854 11.808 1.00 93.69 221 ASN A C 1
ATOM 1752 O O . ASN A 1 221 ? -23.506 -19.427 12.956 1.00 93.69 221 ASN A O 1
ATOM 1756 N N . LYS A 1 222 ? -24.739 -20.466 11.402 1.00 89.00 222 LYS A N 1
ATOM 1757 C CA . LYS A 1 222 ? -25.885 -20.687 12.300 1.00 89.00 222 LYS A CA 1
ATOM 1758 C C . LYS A 1 222 ? -25.564 -21.616 13.475 1.00 89.00 222 LYS A C 1
ATOM 1760 O O . LYS A 1 222 ? -26.103 -21.402 14.556 1.00 89.00 222 LYS A O 1
ATOM 1765 N N . ASP A 1 223 ? -24.689 -22.597 13.269 1.00 90.50 223 ASP A N 1
ATOM 1766 C CA . ASP A 1 223 ? -24.314 -23.592 14.282 1.00 90.50 223 ASP A CA 1
ATOM 1767 C C . ASP A 1 223 ? -23.226 -23.064 15.228 1.00 90.50 223 ASP A C 1
ATOM 1769 O O . ASP A 1 223 ? -23.167 -23.424 16.402 1.00 90.50 223 ASP A O 1
ATOM 1773 N N . GLN A 1 224 ? -22.390 -22.154 14.728 1.00 93.25 224 GLN A N 1
ATOM 1774 C CA . GL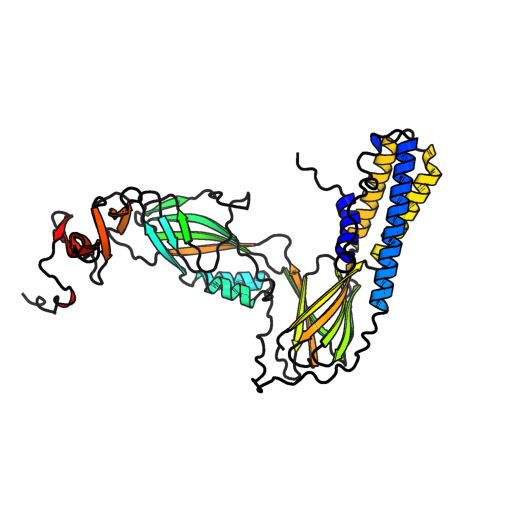N A 1 224 ? -21.345 -21.462 15.470 1.00 93.25 224 GLN A CA 1
ATOM 1775 C C . GLN A 1 224 ? -21.481 -19.942 15.277 1.00 93.25 224 GLN A C 1
ATOM 1777 O O . GLN A 1 224 ? -20.680 -19.318 14.575 1.00 93.25 224 GLN A O 1
ATOM 1782 N N . PRO A 1 225 ? -22.505 -19.313 15.887 1.00 92.56 225 PRO A N 1
ATOM 1783 C CA . PRO A 1 225 ? -22.786 -17.898 15.675 1.00 92.56 225 PRO A CA 1
ATOM 1784 C C . PRO A 1 225 ? -21.882 -16.986 16.504 1.00 92.56 225 PRO A C 1
ATOM 1786 O O . PRO A 1 225 ? -21.902 -15.778 16.303 1.00 92.56 225 PRO A O 1
ATOM 1789 N N . LYS A 1 226 ? -21.105 -17.516 17.455 1.00 94.62 226 LYS A N 1
ATOM 1790 C CA . LYS A 1 226 ? -20.247 -16.715 18.329 1.00 94.62 226 LYS A CA 1
ATOM 1791 C C . LYS A 1 226 ? -18.905 -17.390 18.590 1.00 94.62 226 LYS A C 1
ATOM 1793 O O . LYS A 1 226 ? -18.836 -18.605 18.752 1.00 94.62 226 LYS A O 1
ATOM 1798 N N . MET A 1 227 ? -17.856 -16.580 18.689 1.00 93.75 227 MET A N 1
ATOM 1799 C CA . MET A 1 227 ? -16.521 -16.983 19.116 1.00 93.75 227 MET A CA 1
ATOM 1800 C C . MET A 1 227 ? -15.915 -15.904 20.018 1.00 93.75 227 MET A C 1
ATOM 1802 O O . MET A 1 227 ? -16.102 -14.714 19.774 1.00 93.75 227 MET A O 1
ATOM 1806 N N . THR A 1 228 ? -15.157 -16.322 21.026 1.00 92.62 228 THR A N 1
ATOM 1807 C CA . THR A 1 228 ? -14.346 -15.442 21.877 1.00 92.62 228 THR A CA 1
ATOM 1808 C C . THR A 1 228 ? -12.924 -15.986 21.910 1.00 92.62 228 THR A C 1
ATOM 1810 O O . THR A 1 228 ? -12.717 -17.192 21.760 1.00 92.62 228 THR A O 1
ATOM 1813 N N . THR A 1 229 ? -11.945 -15.107 22.062 1.00 86.75 229 THR A N 1
ATOM 1814 C CA . THR A 1 229 ? -10.521 -15.450 22.116 1.00 86.75 229 THR A CA 1
ATOM 1815 C C . THR A 1 229 ? -9.919 -15.075 23.468 1.00 86.75 229 THR A C 1
ATOM 1817 O O . THR A 1 229 ? -10.521 -14.317 24.225 1.00 86.75 229 THR A O 1
ATOM 1820 N N . ASP A 1 230 ? -8.744 -15.622 23.790 1.00 85.50 230 ASP A N 1
ATOM 1821 C CA . ASP A 1 230 ? -8.118 -15.475 25.118 1.00 85.50 230 ASP A CA 1
ATOM 1822 C C . ASP A 1 230 ? -7.737 -14.025 25.452 1.00 85.50 230 ASP A C 1
ATOM 1824 O O . ASP A 1 230 ? -7.736 -13.623 26.611 1.00 85.50 230 ASP A O 1
ATOM 1828 N N . ASP A 1 231 ? -7.475 -13.214 24.426 1.00 82.00 231 ASP A N 1
ATOM 1829 C CA . ASP A 1 231 ? -7.264 -11.768 24.535 1.00 82.00 231 ASP A CA 1
ATOM 1830 C C . ASP A 1 231 ? -8.564 -10.995 24.826 1.00 82.00 231 ASP A C 1
ATOM 1832 O O . ASP A 1 231 ? -8.543 -9.773 24.931 1.00 82.00 231 ASP A O 1
ATOM 1836 N N . GLY A 1 232 ? -9.706 -11.681 24.938 1.00 84.06 232 GLY A N 1
ATOM 1837 C CA . GLY A 1 232 ? -11.037 -11.122 25.145 1.00 84.06 232 GLY A CA 1
ATOM 1838 C C . GLY A 1 232 ? -11.631 -10.448 23.907 1.00 84.06 232 GLY A C 1
ATOM 1839 O O . GLY A 1 232 ? -12.549 -9.640 24.058 1.00 84.06 232 GLY A O 1
ATOM 1840 N N . SER A 1 233 ? -11.097 -10.694 22.709 1.00 90.00 233 SER A N 1
ATOM 1841 C CA . SER A 1 233 ? -11.771 -10.311 21.466 1.00 90.00 233 SER A CA 1
ATOM 1842 C C . SER A 1 233 ? -12.971 -11.227 21.222 1.00 90.00 233 SER A C 1
ATOM 1844 O O . SER A 1 233 ? -12.964 -12.402 21.599 1.00 90.00 233 SER A O 1
ATOM 1846 N N . SER A 1 234 ? -14.032 -10.708 20.605 1.00 93.19 234 SER A N 1
ATOM 1847 C CA . SER A 1 234 ? -15.256 -11.481 20.366 1.00 93.19 234 SER A CA 1
ATOM 1848 C C . SER A 1 234 ? -15.858 -11.215 18.995 1.00 93.19 234 SER A C 1
ATOM 1850 O O . SER A 1 234 ? -15.724 -10.124 18.447 1.00 93.19 234 SER A O 1
ATOM 1852 N N . TYR A 1 235 ? -16.515 -12.235 18.454 1.00 95.69 235 TYR A N 1
ATOM 1853 C CA . TYR A 1 235 ? -17.077 -12.262 17.111 1.00 95.69 235 TYR A CA 1
ATOM 1854 C C . TYR A 1 235 ? -18.458 -12.869 17.218 1.00 95.69 235 TYR A C 1
ATOM 1856 O O . TYR A 1 235 ? -18.590 -14.003 17.680 1.00 95.69 235 TYR A O 1
ATOM 1864 N N . GLN A 1 236 ? -19.482 -12.138 16.805 1.00 95.06 236 GLN A N 1
ATOM 1865 C CA . GLN A 1 236 ? -20.849 -12.615 16.874 1.00 95.06 236 GLN A CA 1
ATOM 1866 C C . GLN A 1 236 ? -21.591 -12.318 15.578 1.00 95.06 236 GLN A C 1
ATOM 1868 O O . GLN A 1 236 ? -21.667 -11.182 15.117 1.00 95.06 236 GLN A O 1
ATOM 1873 N N . LEU A 1 237 ? -22.170 -13.368 15.016 1.00 93.94 237 LEU A N 1
ATOM 1874 C CA . LEU A 1 237 ? -23.121 -13.321 13.931 1.00 93.94 237 LEU A CA 1
ATOM 1875 C C . LEU A 1 237 ? -24.508 -13.066 14.517 1.00 93.94 237 LEU A C 1
ATOM 1877 O O . LEU A 1 237 ? -25.061 -13.906 15.226 1.00 93.94 237 LEU A O 1
ATOM 1881 N N . ILE A 1 238 ? -25.061 -11.895 14.218 1.00 91.75 238 ILE A N 1
ATOM 1882 C CA . ILE A 1 238 ? -26.385 -11.484 14.688 1.00 91.75 238 ILE A CA 1
ATOM 1883 C C . ILE A 1 238 ? -27.465 -11.992 13.736 1.00 91.75 238 ILE A C 1
ATOM 1885 O O . ILE A 1 238 ? -28.486 -12.518 14.177 1.00 91.75 238 ILE A O 1
ATOM 1889 N N . SER A 1 239 ? -27.258 -11.852 12.422 1.00 91.06 239 SER A N 1
ATOM 1890 C CA . SER A 1 239 ? -28.215 -12.343 11.429 1.00 91.06 239 SER A CA 1
ATOM 1891 C C . SER A 1 239 ? -27.584 -12.603 10.061 1.00 91.06 239 SER A C 1
ATOM 1893 O O . SER A 1 239 ? -26.598 -11.965 9.690 1.00 91.06 239 SER A O 1
ATOM 1895 N N . ILE A 1 240 ? -28.193 -13.523 9.305 1.00 90.31 240 ILE A N 1
ATOM 1896 C CA . ILE A 1 240 ? -27.986 -13.700 7.864 1.00 90.31 240 ILE A CA 1
ATOM 1897 C C . ILE A 1 240 ? -29.362 -13.764 7.202 1.00 90.31 240 ILE A C 1
ATOM 1899 O O . ILE A 1 240 ? -30.113 -14.715 7.431 1.00 90.31 240 ILE A O 1
ATOM 1903 N N . LYS A 1 241 ? -29.713 -12.768 6.384 1.00 89.50 241 LYS A N 1
ATOM 1904 C CA . LYS A 1 241 ? -31.005 -12.741 5.684 1.00 89.50 241 LYS A CA 1
ATOM 1905 C C . LYS A 1 241 ? -30.948 -11.903 4.414 1.00 89.50 241 LYS A C 1
ATOM 1907 O O . LYS A 1 241 ? -30.547 -10.745 4.449 1.00 89.50 241 LYS A O 1
ATOM 1912 N N . GLY A 1 242 ? -31.399 -12.470 3.293 1.00 86.31 242 GLY A N 1
ATOM 1913 C CA . GLY A 1 242 ? -31.546 -11.724 2.036 1.00 86.31 242 GLY A CA 1
ATOM 1914 C C . GLY A 1 242 ? -30.229 -11.126 1.531 1.00 86.31 242 GLY A C 1
ATOM 1915 O O . GLY A 1 242 ? -30.202 -9.978 1.101 1.00 86.31 242 GLY A O 1
ATOM 1916 N N . GLY A 1 243 ? -29.127 -11.871 1.670 1.00 90.44 243 GLY A N 1
ATOM 1917 C CA . GLY A 1 243 ? -27.782 -11.403 1.313 1.00 90.44 243 GLY A CA 1
ATOM 1918 C C . GLY A 1 243 ? -27.161 -10.409 2.294 1.00 90.44 243 GLY A C 1
ATOM 1919 O O . GLY A 1 243 ? -26.026 -9.996 2.086 1.00 90.44 243 GLY A O 1
ATOM 1920 N N . LYS A 1 244 ? -27.855 -10.034 3.372 1.00 94.19 244 LYS A N 1
ATOM 1921 C CA . LYS A 1 244 ? -27.309 -9.181 4.429 1.00 94.19 244 LYS A CA 1
ATOM 1922 C C . LYS A 1 244 ? -26.791 -10.015 5.589 1.00 94.19 244 LYS A C 1
ATOM 1924 O O . LYS A 1 244 ? -27.467 -10.945 6.030 1.00 94.19 244 LYS A O 1
ATOM 1929 N N . VAL A 1 245 ? -25.621 -9.643 6.085 1.00 95.00 245 VAL A N 1
ATOM 1930 C CA . VAL A 1 245 ? -24.969 -10.214 7.260 1.00 95.00 245 VAL A CA 1
ATOM 1931 C C . VAL A 1 245 ? -24.784 -9.108 8.284 1.00 95.00 245 VAL A C 1
ATOM 1933 O O . VAL A 1 245 ? -24.169 -8.093 7.971 1.00 95.00 245 VAL A O 1
ATOM 1936 N N . SER A 1 246 ? -25.275 -9.322 9.501 1.00 93.62 246 SER A N 1
ATOM 1937 C CA . SER A 1 246 ? -25.063 -8.413 10.632 1.00 93.62 246 SER A CA 1
ATOM 1938 C C . SER A 1 246 ? -24.081 -9.039 11.616 1.00 93.62 246 SER A C 1
ATOM 1940 O O . SER A 1 246 ? -24.308 -10.156 12.089 1.00 93.62 246 SER A O 1
ATOM 1942 N N . LEU A 1 247 ? -23.010 -8.318 11.934 1.00 94.44 247 LEU A N 1
ATOM 1943 C CA . LEU A 1 247 ? -21.941 -8.738 12.833 1.00 94.44 247 LEU A CA 1
ATOM 1944 C C . LEU A 1 247 ? -21.815 -7.776 14.011 1.00 94.44 247 LEU A C 1
ATOM 1946 O O . LEU A 1 247 ? -21.969 -6.565 13.854 1.00 94.44 247 LEU A O 1
ATOM 1950 N N . GLN A 1 248 ? -21.459 -8.330 15.164 1.00 91.94 248 GLN A N 1
ATOM 1951 C CA . GLN A 1 248 ? -20.976 -7.592 16.321 1.00 91.94 248 GLN A CA 1
ATOM 1952 C C . GLN A 1 248 ? -19.585 -8.115 16.685 1.00 91.94 248 GLN A C 1
ATOM 1954 O O . GLN A 1 248 ? -19.412 -9.311 16.926 1.00 91.94 248 GLN A O 1
ATOM 1959 N N . LEU A 1 249 ? -18.596 -7.227 16.698 1.00 92.62 249 LEU A N 1
ATOM 1960 C CA . LEU A 1 249 ? -17.196 -7.547 16.951 1.00 92.62 249 LEU A CA 1
ATOM 1961 C C . LEU A 1 249 ? -16.686 -6.742 18.148 1.00 92.62 249 LEU A C 1
ATOM 1963 O O . LEU A 1 249 ? -17.081 -5.597 18.345 1.00 92.62 249 LEU A O 1
ATOM 1967 N N . THR A 1 250 ? -15.768 -7.322 18.908 1.00 90.56 250 THR A N 1
ATOM 1968 C CA . THR A 1 250 ? -14.959 -6.614 19.906 1.00 90.56 250 THR A CA 1
ATOM 1969 C C . THR A 1 250 ? -13.511 -6.908 19.583 1.00 90.56 250 THR A C 1
ATOM 1971 O O . THR A 1 250 ? -13.104 -8.061 19.709 1.00 90.56 250 THR A O 1
ATOM 1974 N N . LEU A 1 251 ? -12.762 -5.902 19.139 1.00 89.88 251 LEU A N 1
ATOM 1975 C CA . LEU A 1 251 ? -11.400 -6.061 18.623 1.00 89.88 251 LEU A CA 1
ATOM 1976 C C . LEU A 1 251 ? -10.460 -5.031 19.261 1.00 89.88 251 LEU A C 1
ATOM 1978 O O . LEU A 1 251 ? -10.926 -3.945 19.605 1.00 89.88 251 LEU A O 1
ATOM 1982 N N . PRO A 1 252 ? -9.148 -5.308 19.366 1.00 86.88 252 PRO A N 1
ATOM 1983 C CA . PRO A 1 252 ? -8.149 -4.288 19.672 1.00 86.88 252 PRO A CA 1
ATOM 1984 C C . PRO A 1 252 ? -8.257 -3.085 18.725 1.00 86.88 252 PRO A C 1
ATOM 1986 O O . PRO A 1 252 ? -8.568 -3.259 17.543 1.00 86.88 252 PRO A O 1
ATOM 1989 N N . GLU A 1 253 ? -7.966 -1.883 19.217 1.00 80.88 253 GLU A N 1
ATOM 1990 C CA . GLU A 1 253 ? -8.159 -0.626 18.476 1.00 80.88 253 GLU A CA 1
ATOM 1991 C C . GLU A 1 253 ? -7.444 -0.615 17.114 1.00 80.88 253 GLU A C 1
ATOM 1993 O O . GLU A 1 253 ? -8.043 -0.279 16.092 1.00 80.88 253 GLU A O 1
ATOM 1998 N N . ALA A 1 254 ? -6.198 -1.091 17.078 1.00 80.25 254 ALA A N 1
ATOM 1999 C CA . ALA A 1 254 ? -5.367 -1.162 15.875 1.00 80.25 254 ALA A CA 1
ATOM 2000 C C . ALA A 1 254 ? -5.684 -2.361 14.953 1.00 80.25 254 ALA A C 1
ATOM 2002 O O . ALA A 1 254 ? -4.937 -2.652 14.021 1.00 80.25 254 ALA A O 1
ATOM 2003 N N . SER A 1 255 ? -6.766 -3.105 15.206 1.00 85.25 255 SER A N 1
ATOM 2004 C CA . SER A 1 255 ? -7.081 -4.298 14.414 1.00 85.25 255 SER A CA 1
ATOM 2005 C C . SER A 1 255 ? -7.559 -3.942 13.012 1.00 85.25 255 SER A C 1
ATOM 2007 O O . SER A 1 255 ? -8.549 -3.223 12.842 1.00 85.25 255 SER A O 1
ATOM 2009 N N . HIS A 1 256 ? -6.924 -4.556 12.016 1.00 88.06 256 HIS A N 1
ATOM 2010 C CA . HIS A 1 256 ? -7.408 -4.607 10.642 1.00 88.06 256 HIS A CA 1
ATOM 2011 C C . HIS A 1 256 ? -8.104 -5.943 10.392 1.00 88.06 256 HIS A C 1
ATOM 2013 O O . HIS A 1 256 ? -7.646 -6.989 10.858 1.00 88.06 256 HIS A O 1
ATOM 2019 N N . TYR A 1 257 ? -9.217 -5.927 9.659 1.00 91.94 257 TYR A N 1
ATOM 2020 C CA . TYR A 1 257 ? -9.943 -7.152 9.347 1.00 91.94 257 TYR A CA 1
ATOM 2021 C C . TYR A 1 257 ? -10.686 -7.090 8.008 1.00 91.94 257 TYR A C 1
ATOM 2023 O O . TYR A 1 257 ? -10.999 -6.014 7.501 1.00 91.94 257 TYR A O 1
ATOM 2031 N N . LEU A 1 258 ? -10.978 -8.267 7.450 1.00 93.31 258 LEU A N 1
ATOM 2032 C CA . LEU A 1 258 ? -11.758 -8.466 6.225 1.00 93.31 258 LEU A CA 1
ATOM 2033 C C . LEU A 1 258 ? -12.889 -9.467 6.480 1.00 93.31 258 LEU A C 1
ATOM 2035 O O . LEU A 1 258 ? -12.694 -10.436 7.211 1.00 93.31 258 LEU A O 1
ATOM 2039 N N . VAL A 1 259 ? -14.041 -9.259 5.837 1.00 95.00 259 VAL A N 1
ATOM 2040 C CA . VAL A 1 259 ? -15.207 -10.150 5.912 1.00 95.00 259 VAL A CA 1
ATOM 2041 C C . VAL A 1 259 ? -15.537 -10.720 4.531 1.00 95.00 259 VAL A C 1
ATOM 2043 O O . VAL A 1 259 ? -15.813 -9.961 3.604 1.00 95.00 259 VAL A O 1
ATOM 2046 N N . GLU A 1 260 ? -15.580 -12.048 4.416 1.00 95.69 260 GLU A N 1
ATOM 2047 C CA . GLU A 1 260 ? -16.049 -12.780 3.233 1.00 95.69 260 GLU A CA 1
ATOM 2048 C C . GLU A 1 260 ? -17.330 -13.562 3.547 1.00 95.69 260 GLU A C 1
ATOM 2050 O O . GLU A 1 260 ? -17.458 -14.169 4.610 1.00 95.69 260 GLU A O 1
ATOM 2055 N N . GLY A 1 261 ? -18.275 -13.584 2.607 1.00 96.00 261 GLY A N 1
ATOM 2056 C CA . GLY A 1 261 ? -19.460 -14.440 2.661 1.00 96.00 261 GLY A CA 1
ATOM 2057 C C . GLY A 1 261 ? -19.271 -15.652 1.756 1.00 96.00 261 GLY A C 1
ATOM 2058 O O . GLY A 1 261 ? -18.926 -15.488 0.586 1.00 96.00 261 GLY A O 1
ATOM 2059 N N . LEU A 1 262 ? -19.507 -16.857 2.273 1.00 96.06 262 LEU A N 1
ATOM 2060 C CA . LEU A 1 262 ? -19.326 -18.105 1.533 1.00 96.06 262 LEU A CA 1
ATOM 2061 C C . LEU A 1 262 ? -20.657 -18.798 1.249 1.00 96.06 262 LEU A C 1
ATOM 2063 O O . LEU A 1 262 ? -21.550 -18.822 2.096 1.00 96.06 262 LEU A O 1
ATOM 2067 N N . THR A 1 263 ? -20.768 -19.428 0.083 1.00 94.12 263 THR A N 1
ATOM 2068 C CA . THR A 1 263 ? -21.830 -20.402 -0.212 1.00 94.12 263 THR A CA 1
ATOM 2069 C C . THR A 1 263 ? -21.619 -21.711 0.559 1.00 94.12 263 THR A C 1
ATOM 2071 O O . THR A 1 263 ? -20.550 -21.957 1.118 1.00 94.12 263 THR A O 1
ATOM 2074 N N . ALA A 1 264 ? -22.605 -22.614 0.518 1.00 90.56 264 ALA A N 1
ATOM 2075 C CA . ALA A 1 264 ? -22.464 -23.975 1.049 1.00 90.56 264 ALA A CA 1
ATOM 2076 C C . ALA A 1 264 ? -21.332 -24.780 0.372 1.00 90.56 264 ALA A C 1
ATOM 2078 O O . ALA A 1 264 ? -20.731 -25.650 0.993 1.00 90.56 264 ALA A O 1
ATOM 2079 N N . SER A 1 265 ? -21.011 -24.468 -0.890 1.00 91.56 265 SER A N 1
ATOM 2080 C CA . SER A 1 265 ? -19.879 -25.042 -1.632 1.00 91.56 265 SER A CA 1
ATOM 2081 C C . SER A 1 265 ? -18.534 -24.362 -1.330 1.00 91.56 265 SER A C 1
ATOM 2083 O O . SER A 1 265 ? -17.520 -24.742 -1.913 1.00 91.56 265 SER A O 1
ATOM 2085 N N . GLY A 1 266 ? -18.504 -23.356 -0.448 1.00 92.31 266 GLY A N 1
ATOM 2086 C CA . GLY A 1 266 ? -17.293 -22.623 -0.072 1.00 92.31 266 GLY A CA 1
ATOM 2087 C C . GLY A 1 266 ? -16.851 -21.547 -1.071 1.00 92.31 266 GLY A C 1
ATOM 2088 O O . GLY A 1 266 ? -15.720 -21.076 -0.991 1.00 92.31 266 GLY A O 1
ATOM 2089 N N . GLN A 1 267 ? -17.708 -21.151 -2.017 1.00 94.81 267 GLN A N 1
ATOM 2090 C CA . GLN A 1 267 ? -17.397 -20.098 -2.991 1.00 94.81 267 GLN A CA 1
ATOM 2091 C C . GLN A 1 267 ? -17.635 -18.713 -2.388 1.00 94.81 267 GLN A C 1
ATOM 2093 O O . GLN A 1 267 ? -18.634 -18.506 -1.698 1.00 94.81 267 GLN A O 1
ATOM 2098 N N . VAL A 1 268 ? -16.754 -17.754 -2.686 1.00 95.19 268 VAL A N 1
ATOM 2099 C CA . VAL A 1 268 ? -16.875 -16.382 -2.174 1.00 95.19 268 VAL A CA 1
ATOM 2100 C C . VAL A 1 268 ? -17.916 -15.601 -2.962 1.00 95.19 268 VAL A C 1
ATOM 2102 O O . VAL A 1 268 ? -17.860 -15.505 -4.192 1.00 95.19 268 VAL A O 1
ATOM 2105 N N . LEU A 1 269 ? -18.871 -15.029 -2.238 1.00 94.56 269 LEU A N 1
ATOM 2106 C CA . LEU A 1 269 ? -19.896 -14.160 -2.789 1.00 94.56 269 LEU A CA 1
ATOM 2107 C C . LEU A 1 269 ? -19.369 -12.726 -2.929 1.00 94.56 269 LEU A C 1
ATOM 2109 O O . LEU A 1 269 ? -18.829 -12.189 -1.960 1.00 94.56 269 LEU A O 1
ATOM 2113 N N . PRO A 1 270 ? -19.595 -12.072 -4.082 1.00 93.06 270 PRO A N 1
ATOM 2114 C CA . PRO A 1 270 ? -19.291 -10.660 -4.233 1.00 93.06 270 PRO A CA 1
ATOM 2115 C C . PRO A 1 270 ? -20.004 -9.781 -3.213 1.00 93.06 270 PRO A C 1
ATOM 2117 O O . PRO A 1 270 ? -21.215 -9.921 -2.981 1.00 93.06 270 PRO A O 1
ATOM 2120 N N . ARG A 1 271 ? -19.248 -8.844 -2.641 1.00 92.00 271 ARG A N 1
ATOM 2121 C CA . ARG A 1 271 ? -19.756 -7.824 -1.724 1.00 92.00 271 ARG A CA 1
ATOM 2122 C C . ARG A 1 271 ? -20.355 -6.668 -2.524 1.00 92.00 271 ARG A C 1
ATOM 2124 O O . ARG A 1 271 ? -19.722 -6.135 -3.424 1.00 92.00 271 ARG A O 1
ATOM 2131 N N . THR A 1 272 ? -21.570 -6.254 -2.180 1.00 90.38 272 THR A N 1
ATOM 2132 C CA . THR A 1 272 ? -22.280 -5.138 -2.837 1.00 90.38 272 THR A CA 1
ATOM 2133 C C . THR A 1 272 ? -22.368 -3.889 -1.967 1.00 90.38 272 THR A C 1
ATOM 2135 O O . THR A 1 272 ? -22.925 -2.879 -2.386 1.00 90.38 272 THR A O 1
ATOM 2138 N N . GLY A 1 273 ? -21.890 -3.961 -0.728 1.00 87.69 273 GLY A N 1
ATOM 2139 C CA . GLY A 1 273 ? -21.809 -2.822 0.174 1.00 87.69 273 GLY A CA 1
ATOM 2140 C C . GLY A 1 273 ? -21.522 -3.246 1.605 1.00 87.69 273 GLY A C 1
ATOM 2141 O O . GLY A 1 273 ? -21.696 -4.408 1.977 1.00 87.69 273 GLY A O 1
ATOM 2142 N N . SER A 1 274 ? -21.107 -2.286 2.419 1.00 88.12 274 SER A N 1
ATOM 2143 C CA . SER A 1 274 ? -20.969 -2.463 3.857 1.00 88.12 274 SER A CA 1
ATOM 2144 C C . SER A 1 274 ? -21.203 -1.150 4.582 1.00 88.12 274 SER A C 1
ATOM 2146 O O . 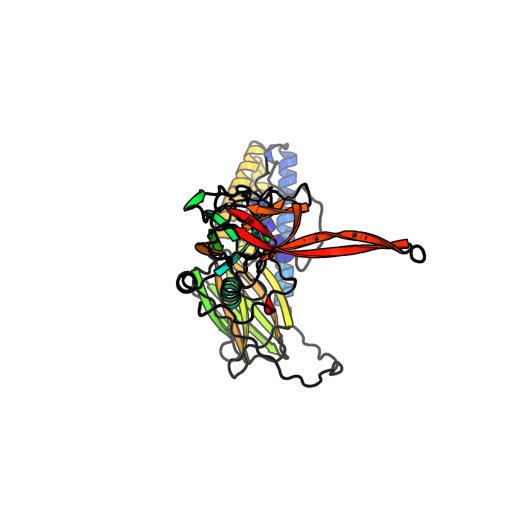SER A 1 274 ? -20.873 -0.090 4.059 1.00 88.12 274 SER A O 1
ATOM 2148 N N . SER A 1 275 ? -21.712 -1.234 5.799 1.00 84.06 275 SER A N 1
ATOM 2149 C CA . SER A 1 275 ? -21.762 -0.129 6.751 1.00 84.06 275 SER A CA 1
ATOM 2150 C C . SER A 1 275 ? -21.258 -0.629 8.091 1.00 84.06 275 SER A C 1
ATOM 2152 O O . SER A 1 275 ? -21.497 -1.786 8.440 1.00 84.06 275 SER A O 1
ATOM 2154 N N . PHE A 1 276 ? -20.584 0.222 8.851 1.00 83.56 276 PHE A N 1
ATOM 2155 C CA . PHE A 1 276 ? -20.162 -0.114 10.201 1.00 83.56 276 PHE A CA 1
ATOM 2156 C C . PHE A 1 276 ? -20.319 1.087 11.127 1.00 83.56 276 PHE A C 1
ATOM 2158 O O . PHE A 1 276 ? -20.249 2.229 10.683 1.00 83.56 276 PHE A O 1
ATOM 2165 N N . ALA A 1 277 ? -20.517 0.801 12.406 1.00 79.69 277 ALA A N 1
ATOM 2166 C CA . ALA A 1 277 ? -20.399 1.741 13.504 1.00 79.69 277 ALA A CA 1
ATOM 2167 C C . ALA A 1 277 ? -19.328 1.198 14.450 1.00 79.69 277 ALA A C 1
ATOM 2169 O O . ALA A 1 277 ? -19.392 0.031 14.844 1.00 79.69 277 ALA A O 1
ATOM 2170 N N . SER A 1 278 ? -18.336 2.025 14.773 1.00 80.94 278 SER A N 1
ATOM 2171 C CA . SER A 1 278 ? -17.338 1.727 15.799 1.00 80.94 278 SER A CA 1
ATOM 2172 C C . SER A 1 278 ? -17.720 2.470 17.066 1.00 80.94 278 SER A C 1
ATOM 2174 O O . SER A 1 278 ? -18.179 3.604 17.000 1.00 80.94 278 SER A O 1
ATOM 2176 N N . MET A 1 279 ? -17.566 1.832 18.213 1.00 79.00 279 MET A N 1
ATOM 2177 C CA . MET A 1 279 ? -17.953 2.389 19.497 1.00 79.00 279 MET A CA 1
ATOM 2178 C C . MET A 1 279 ? -16.898 2.074 20.543 1.00 79.00 279 MET A C 1
ATOM 2180 O O . MET A 1 279 ? -16.248 1.024 20.459 1.00 79.00 279 MET A O 1
ATOM 2184 N N . PRO A 1 280 ? -16.789 2.927 21.568 1.00 78.75 280 PRO A N 1
ATOM 2185 C CA . PRO A 1 280 ? -15.954 2.629 22.710 1.00 78.75 280 PRO A CA 1
ATOM 2186 C C . PRO A 1 280 ? -16.421 1.357 23.430 1.00 78.75 280 PRO A C 1
ATOM 2188 O O . PRO A 1 280 ? -17.620 1.070 23.489 1.00 78.75 280 PRO A O 1
ATOM 2191 N N . SER A 1 281 ? -15.479 0.605 23.986 1.00 76.31 281 SER A N 1
ATOM 2192 C CA . SER A 1 281 ? -15.740 -0.503 24.901 1.00 76.31 281 SER A CA 1
ATOM 2193 C C . SER A 1 281 ? -16.294 -0.042 26.244 1.00 76.31 281 SER A C 1
ATOM 2195 O O . SER A 1 281 ? -16.111 1.107 26.658 1.00 76.31 281 SER A O 1
ATOM 2197 N N . ASP A 1 282 ? -16.951 -0.964 26.952 1.00 80.12 282 ASP A N 1
ATOM 2198 C CA . ASP A 1 282 ? -17.419 -0.734 28.321 1.00 80.12 282 ASP A CA 1
ATOM 2199 C C . ASP A 1 282 ? -16.256 -0.315 29.241 1.00 80.12 282 ASP A C 1
ATOM 2201 O O . ASP A 1 282 ? -16.406 0.594 30.062 1.00 80.12 282 ASP A O 1
ATOM 2205 N N . GLU A 1 283 ? -15.072 -0.912 29.062 1.00 79.88 283 GLU A N 1
ATOM 2206 C CA . GLU A 1 283 ? -13.859 -0.542 29.792 1.00 79.88 283 GLU A CA 1
ATOM 2207 C C . GLU A 1 283 ? -13.392 0.883 29.473 1.00 79.88 283 GLU A C 1
ATOM 2209 O O . GLU A 1 283 ? -13.064 1.633 30.397 1.00 79.88 283 GLU A O 1
ATOM 2214 N N . GLN A 1 284 ? -13.389 1.290 28.197 1.00 80.00 284 GLN A N 1
ATOM 2215 C CA . GLN A 1 284 ? -13.062 2.668 27.813 1.00 80.00 284 GLN A CA 1
ATOM 2216 C C . GLN A 1 284 ? -14.049 3.644 28.458 1.00 80.00 284 GLN A C 1
ATOM 2218 O O . GLN A 1 284 ? -13.633 4.575 29.148 1.00 80.00 284 GLN A O 1
ATOM 2223 N N . LEU A 1 285 ? -15.355 3.401 28.320 1.00 83.88 285 LEU A N 1
ATOM 2224 C CA . LEU A 1 285 ? -16.392 4.239 28.923 1.00 83.88 285 LEU A CA 1
ATOM 2225 C C . LEU A 1 285 ? -16.223 4.350 30.448 1.00 83.88 285 LEU A C 1
ATOM 2227 O O . LEU A 1 285 ? -16.422 5.423 31.024 1.00 83.88 285 LEU A O 1
ATOM 2231 N N . GLN A 1 286 ? -15.827 3.266 31.118 1.00 86.69 286 GLN A N 1
ATOM 2232 C CA . GLN A 1 286 ? -15.529 3.285 32.548 1.00 86.69 286 GLN A CA 1
ATOM 2233 C C . GLN A 1 286 ? -14.313 4.162 32.880 1.00 86.69 286 GLN A C 1
ATOM 2235 O O . GLN A 1 286 ? -14.366 4.904 33.862 1.00 86.69 286 GLN A O 1
ATOM 2240 N N . GLN A 1 287 ? -13.244 4.128 32.080 1.00 84.81 287 GLN A N 1
ATOM 2241 C CA . GLN A 1 287 ? -12.084 5.009 32.272 1.00 84.81 287 GLN A CA 1
ATOM 2242 C C . GLN A 1 287 ? -12.451 6.489 32.097 1.00 84.81 287 GLN A C 1
ATOM 2244 O O . GLN A 1 287 ? -12.026 7.311 32.906 1.00 84.81 287 GLN A O 1
ATOM 2249 N N . PHE A 1 288 ? -13.310 6.831 31.131 1.00 83.88 288 PHE A N 1
ATOM 2250 C CA . PHE A 1 288 ? -13.817 8.204 30.980 1.00 83.88 288 PHE A CA 1
ATOM 2251 C C . PHE A 1 288 ? -14.644 8.656 32.189 1.00 83.88 288 PHE A C 1
ATOM 2253 O O . PHE A 1 288 ? -14.469 9.772 32.682 1.00 83.88 288 PHE A O 1
ATOM 2260 N N . LYS A 1 289 ? -15.502 7.782 32.732 1.00 91.00 289 LYS A N 1
ATOM 2261 C CA . LYS A 1 289 ? -16.248 8.070 33.970 1.00 91.00 289 LYS A CA 1
ATOM 2262 C C . LYS A 1 289 ? -15.320 8.308 35.159 1.00 91.00 289 LYS A C 1
ATOM 2264 O O . LYS A 1 289 ? -15.560 9.231 35.930 1.00 91.00 289 LYS A O 1
ATOM 2269 N N . GLN A 1 290 ? -14.255 7.516 35.282 1.00 91.19 290 GLN A N 1
ATOM 2270 C CA . GLN A 1 290 ? -13.249 7.707 36.328 1.00 91.19 290 GLN A CA 1
ATOM 2271 C C . GLN A 1 290 ? -12.495 9.029 36.158 1.00 91.19 290 GLN A C 1
ATOM 2273 O O . GLN A 1 290 ? -12.338 9.752 37.134 1.00 91.19 290 GLN A O 1
ATOM 2278 N N . TYR A 1 291 ? -12.094 9.381 34.932 1.00 90.56 291 TYR A N 1
ATOM 2279 C CA . TYR A 1 291 ? -11.453 10.667 34.651 1.00 90.56 291 TYR A CA 1
ATOM 2280 C C . TYR A 1 291 ? -12.345 11.845 35.057 1.00 90.56 291 TYR A C 1
ATOM 2282 O O . TYR A 1 291 ? -11.904 12.731 35.784 1.00 90.56 291 TYR A O 1
ATOM 2290 N N . ARG A 1 292 ? -13.634 11.814 34.695 1.00 92.19 292 ARG A N 1
ATOM 2291 C CA . ARG A 1 292 ? -14.614 12.799 35.171 1.00 92.19 292 ARG A CA 1
ATOM 2292 C C . ARG A 1 292 ? -14.655 12.871 36.701 1.00 92.19 292 ARG A C 1
ATOM 2294 O O . ARG A 1 292 ? -14.675 13.967 37.258 1.00 92.19 292 ARG A O 1
ATOM 2301 N N . ASP A 1 293 ? -14.710 11.730 37.381 1.00 95.38 293 ASP A N 1
ATOM 2302 C CA . ASP A 1 293 ? -14.781 11.691 38.846 1.00 95.38 293 ASP A CA 1
ATOM 2303 C C . ASP A 1 293 ? -13.528 12.302 39.494 1.00 95.38 293 ASP A C 1
ATOM 2305 O O . ASP A 1 293 ? -13.641 13.029 40.487 1.00 95.38 293 ASP A O 1
ATOM 2309 N N . ASP A 1 294 ? -12.355 12.088 38.896 1.00 94.56 294 ASP A N 1
ATOM 2310 C CA . ASP A 1 294 ? -11.103 12.722 39.310 1.00 94.56 294 ASP A CA 1
ATOM 2311 C C . ASP A 1 294 ? -11.136 14.238 39.090 1.00 94.56 294 ASP A C 1
ATOM 2313 O O . ASP A 1 294 ? -10.790 14.989 40.001 1.00 94.56 294 ASP A O 1
ATOM 2317 N N . LEU A 1 295 ? -11.626 14.712 37.939 1.00 93.56 295 LEU A N 1
ATOM 2318 C CA . LEU A 1 295 ? -11.795 16.146 37.676 1.00 93.56 295 LEU A CA 1
ATOM 2319 C C . LEU A 1 295 ? -12.728 16.804 38.703 1.00 93.56 295 LEU A C 1
ATOM 2321 O O . LEU A 1 295 ? -12.418 17.866 39.243 1.00 93.56 295 LEU A O 1
ATOM 2325 N N . VAL A 1 296 ? -13.850 16.157 39.035 1.00 96.56 296 VAL A N 1
ATOM 2326 C CA . VAL A 1 296 ? -14.788 16.629 40.069 1.00 96.56 296 VAL A CA 1
ATOM 2327 C C . VAL A 1 296 ? -14.123 16.669 41.447 1.00 96.56 296 VAL A C 1
ATOM 2329 O O . VAL A 1 296 ? -14.377 17.585 42.235 1.00 96.56 296 VAL A O 1
ATOM 2332 N N . LYS A 1 297 ? -13.261 15.697 41.758 1.00 96.94 297 LYS A N 1
ATOM 2333 C CA . LYS A 1 297 ? -12.492 15.684 43.006 1.00 96.94 297 LYS A CA 1
ATOM 2334 C C . LYS A 1 297 ? -11.478 16.829 43.049 1.00 96.94 297 LYS A C 1
ATOM 2336 O O . LYS A 1 297 ? -11.485 17.581 44.018 1.00 96.94 297 LYS A O 1
ATOM 2341 N N . ILE A 1 298 ? -10.693 17.021 41.989 1.00 96.25 298 ILE A N 1
ATOM 2342 C CA . ILE A 1 298 ? -9.746 18.141 41.843 1.00 96.25 298 ILE A CA 1
ATOM 2343 C C . ILE A 1 298 ? -10.474 19.473 42.010 1.00 96.25 298 ILE A C 1
ATOM 2345 O O . ILE A 1 298 ? -10.010 20.360 42.719 1.00 96.25 298 ILE A O 1
ATOM 2349 N N . ARG A 1 299 ? -11.659 19.598 41.411 1.00 95.69 299 ARG A N 1
ATOM 2350 C CA . ARG A 1 299 ? -12.490 20.796 41.508 1.00 95.69 299 ARG A CA 1
ATOM 2351 C C . ARG A 1 299 ? -12.949 21.099 42.933 1.00 95.69 299 ARG A C 1
ATOM 2353 O O . ARG A 1 299 ? -13.001 22.269 43.312 1.00 95.69 299 ARG A O 1
ATOM 2360 N N . ARG A 1 300 ? -13.297 20.067 43.708 1.00 96.56 300 ARG A N 1
ATOM 2361 C CA . ARG A 1 300 ? -13.661 20.185 45.130 1.00 96.56 300 ARG A CA 1
ATOM 2362 C C . ARG A 1 300 ? -12.462 20.598 45.980 1.00 96.56 300 ARG A C 1
ATOM 2364 O O . ARG A 1 300 ? -12.602 21.425 46.876 1.00 96.56 300 ARG A O 1
ATOM 2371 N N . ASP A 1 301 ? -11.300 20.049 45.655 1.00 96.25 301 ASP A N 1
ATOM 2372 C CA . ASP A 1 301 ? -10.051 20.232 46.388 1.00 96.25 301 ASP A CA 1
ATOM 2373 C C . ASP A 1 301 ? -9.180 21.354 45.788 1.00 96.25 301 ASP A C 1
ATOM 2375 O O . ASP A 1 301 ? -7.981 21.426 46.044 1.00 96.25 301 ASP A O 1
ATOM 2379 N N . ILE A 1 302 ? -9.779 22.270 45.014 1.00 95.06 302 ILE A N 1
ATOM 2380 C CA . ILE A 1 302 ? -9.051 23.262 44.209 1.00 95.06 302 ILE A CA 1
ATOM 2381 C C . ILE A 1 302 ? -8.161 24.198 45.042 1.00 95.06 302 ILE A C 1
ATOM 2383 O O . ILE A 1 302 ? -7.122 24.658 44.579 1.00 95.06 302 ILE A O 1
ATOM 2387 N N . ASN A 1 303 ? -8.524 24.424 46.307 1.00 94.38 303 ASN A N 1
ATOM 2388 C CA . ASN A 1 303 ? -7.761 25.252 47.245 1.00 94.38 303 ASN A CA 1
ATOM 2389 C C . ASN A 1 303 ? -6.418 24.623 47.665 1.00 94.38 303 ASN A C 1
ATOM 2391 O O . ASN A 1 303 ? -5.633 25.275 48.349 1.00 94.38 303 ASN A O 1
ATOM 2395 N N . GLN A 1 304 ? -6.158 23.360 47.309 1.00 95.38 304 GLN A N 1
ATOM 2396 C CA . GLN A 1 304 ? -4.868 22.703 47.544 1.00 95.38 304 GLN A CA 1
ATOM 2397 C C . GLN A 1 304 ? -3.794 23.144 46.539 1.00 95.38 304 GLN A C 1
ATOM 2399 O O . GLN A 1 304 ? -2.606 22.946 46.796 1.00 95.38 304 GLN A O 1
ATOM 2404 N N . PHE A 1 305 ? -4.187 23.736 45.408 1.00 96.06 305 PHE A N 1
ATOM 2405 C CA . PHE A 1 305 ? -3.257 24.228 44.396 1.00 96.06 305 PHE A CA 1
ATOM 2406 C C . PHE A 1 305 ? -2.858 25.669 44.704 1.00 96.06 305 PHE A C 1
ATOM 2408 O O . PHE A 1 305 ? -3.703 26.533 44.925 1.00 96.06 305 PHE A O 1
ATOM 2415 N N . THR A 1 306 ? -1.551 25.928 44.718 1.00 92.19 306 THR A N 1
ATOM 2416 C CA . THR A 1 306 ? -0.990 27.253 45.018 1.00 92.19 306 THR A CA 1
ATOM 2417 C C . THR A 1 306 ? -1.274 28.271 43.920 1.00 92.19 306 THR A C 1
ATOM 2419 O O . THR A 1 306 ? -1.436 29.454 44.207 1.00 92.19 306 THR A O 1
ATOM 2422 N N . ASP A 1 307 ? -1.316 27.814 42.670 1.00 94.88 307 ASP A N 1
ATOM 2423 C CA . ASP A 1 307 ? -1.593 28.612 41.483 1.00 94.88 307 ASP A CA 1
ATOM 2424 C C . ASP A 1 307 ? -2.125 27.725 40.341 1.00 94.88 307 ASP A C 1
ATOM 2426 O O . ASP A 1 307 ? -2.205 26.495 40.443 1.00 94.88 307 ASP A O 1
ATOM 2430 N N . SER A 1 308 ? -2.491 28.365 39.232 1.00 94.25 308 SER A N 1
ATOM 2431 C CA . SER A 1 308 ? -3.005 27.699 38.037 1.00 94.25 308 SER A CA 1
ATOM 2432 C C . SER A 1 308 ? -1.972 26.798 37.350 1.00 94.25 308 SER A C 1
ATOM 2434 O O . SER A 1 308 ? -2.357 25.828 36.700 1.00 94.25 308 SER A O 1
ATOM 2436 N N . LYS A 1 309 ? -0.665 27.048 37.522 1.00 94.88 309 LYS A N 1
ATOM 2437 C CA . LYS A 1 309 ? 0.399 26.185 36.978 1.00 94.88 309 LYS A CA 1
ATOM 2438 C C . LYS A 1 309 ? 0.470 24.859 37.722 1.00 94.88 309 LYS A C 1
ATOM 2440 O O . LYS A 1 309 ? 0.597 23.813 37.092 1.00 94.88 309 LYS A O 1
ATOM 2445 N N . ALA A 1 310 ? 0.353 24.894 39.049 1.00 95.44 310 ALA A N 1
ATOM 2446 C CA . ALA A 1 310 ? 0.277 23.692 39.871 1.00 95.44 310 ALA A CA 1
ATOM 2447 C C . ALA A 1 310 ? -0.965 22.856 39.525 1.00 95.44 310 ALA A C 1
ATOM 2449 O O . ALA A 1 310 ? -0.877 21.629 39.456 1.00 95.44 310 ALA A O 1
ATOM 2450 N N . LEU A 1 311 ? -2.102 23.513 39.261 1.00 94.44 311 LEU A N 1
ATOM 2451 C CA . LEU A 1 311 ? -3.314 22.850 38.779 1.00 94.44 311 LEU A CA 1
ATOM 2452 C C . LEU A 1 311 ? -3.104 22.209 37.397 1.00 94.44 311 LEU A C 1
ATOM 2454 O O . LEU A 1 311 ? -3.413 21.029 37.237 1.00 94.44 311 LEU A O 1
ATOM 2458 N N . GLN A 1 312 ? -2.546 22.942 36.425 1.00 93.19 312 GLN A N 1
ATOM 2459 C CA . GLN A 1 312 ? -2.269 22.411 35.084 1.00 93.19 312 GLN A CA 1
ATOM 2460 C C . GLN A 1 312 ? -1.366 21.173 35.152 1.00 93.19 312 GLN A C 1
ATOM 2462 O O . GLN A 1 312 ? -1.742 20.124 34.638 1.00 93.19 312 GLN A O 1
ATOM 2467 N N . ALA A 1 313 ? -0.236 21.247 35.861 1.00 93.06 313 ALA A N 1
ATOM 2468 C CA . ALA A 1 313 ? 0.693 20.121 35.982 1.00 93.06 313 ALA A CA 1
ATOM 2469 C C . ALA A 1 313 ? 0.034 18.871 36.601 1.00 93.06 313 ALA A C 1
ATOM 2471 O O . ALA A 1 313 ? 0.366 17.736 36.254 1.00 93.06 313 ALA A O 1
ATOM 2472 N N . HIS A 1 314 ? -0.915 19.061 37.523 1.00 94.38 314 HIS A N 1
ATOM 2473 C CA . HIS A 1 314 ? -1.676 17.958 38.102 1.00 94.38 314 HIS A CA 1
ATOM 2474 C C . HIS A 1 314 ? -2.671 17.348 37.105 1.00 94.38 314 HIS A C 1
ATOM 2476 O O . HIS A 1 314 ? -2.778 16.124 37.027 1.00 94.38 314 HIS A O 1
ATOM 2482 N N . LEU A 1 315 ? -3.372 18.181 36.331 1.00 91.38 315 LEU A N 1
ATOM 2483 C CA . LEU A 1 315 ? -4.302 17.744 35.287 1.00 91.38 315 LEU A CA 1
ATOM 2484 C C . LEU A 1 315 ? -3.585 17.017 34.140 1.00 91.38 315 LEU A C 1
ATOM 2486 O O . LEU A 1 315 ? -4.074 15.988 33.674 1.00 91.38 315 LEU A O 1
ATOM 2490 N N . GLU A 1 316 ? -2.414 17.500 33.725 1.00 89.62 316 GLU A N 1
ATOM 2491 C CA . GLU A 1 316 ? -1.552 16.840 32.736 1.00 89.62 316 GLU A CA 1
ATOM 2492 C C . GLU A 1 316 ? -1.125 15.457 33.230 1.00 89.62 316 GLU A C 1
ATOM 2494 O O . GLU A 1 316 ? -1.345 14.459 32.549 1.00 89.62 316 GLU A O 1
ATOM 2499 N N . LYS A 1 317 ? -0.620 15.367 34.469 1.00 91.19 317 LYS A N 1
ATOM 2500 C CA . LYS A 1 317 ? -0.232 14.087 35.071 1.00 91.19 317 LYS A CA 1
ATOM 2501 C C . LYS A 1 317 ? -1.405 13.107 35.157 1.00 91.19 317 LYS A C 1
ATOM 2503 O O . LYS A 1 317 ? -1.242 11.934 34.824 1.00 91.19 317 LYS A O 1
ATOM 2508 N N . LEU A 1 318 ? -2.576 13.573 35.596 1.00 90.12 318 LEU A N 1
ATOM 2509 C CA . LEU A 1 318 ? -3.790 12.758 35.628 1.00 90.12 318 LEU A CA 1
ATOM 2510 C C . LEU A 1 318 ? -4.131 12.238 34.225 1.00 90.12 318 LEU A C 1
ATOM 2512 O O . LEU A 1 318 ? -4.425 11.056 34.054 1.00 90.12 318 LEU A O 1
ATOM 2516 N N . THR A 1 319 ? -4.082 13.111 33.221 1.00 85.00 319 THR A N 1
ATOM 2517 C CA . THR A 1 319 ? -4.427 12.751 31.842 1.00 85.00 319 THR A CA 1
ATOM 2518 C C . THR A 1 319 ? -3.432 11.746 31.262 1.00 85.00 319 THR A C 1
ATOM 2520 O O . THR A 1 319 ? -3.849 10.757 30.658 1.00 85.00 319 THR A O 1
ATOM 2523 N N . ASP A 1 320 ? -2.137 11.904 31.527 1.00 84.12 320 ASP A N 1
ATOM 2524 C CA . ASP A 1 320 ? -1.102 10.939 31.143 1.00 84.12 320 ASP A CA 1
ATOM 2525 C C . ASP A 1 320 ? -1.320 9.562 31.785 1.00 84.12 320 ASP A C 1
ATOM 2527 O O . ASP A 1 320 ? -1.192 8.527 31.125 1.00 84.12 320 ASP A O 1
ATOM 2531 N N . GLU A 1 321 ? -1.651 9.524 33.080 1.00 86.38 321 GLU A N 1
ATOM 2532 C CA . GLU A 1 321 ? -1.943 8.281 33.804 1.00 86.38 321 GLU A CA 1
ATOM 2533 C C . GLU A 1 321 ? -3.164 7.562 33.213 1.00 86.38 321 GLU A C 1
ATOM 2535 O O . GLU A 1 321 ? -3.131 6.343 33.010 1.00 86.38 321 GLU A O 1
ATOM 2540 N N . ARG A 1 322 ? -4.224 8.308 32.876 1.00 82.94 322 ARG A N 1
ATOM 2541 C CA . ARG A 1 322 ? -5.435 7.758 32.251 1.00 82.94 322 ARG A CA 1
ATOM 2542 C C . ARG A 1 322 ? -5.202 7.310 30.810 1.00 82.94 322 ARG A C 1
ATOM 2544 O O . ARG A 1 322 ? -5.694 6.249 30.431 1.00 82.94 322 ARG A O 1
ATOM 2551 N N . THR A 1 323 ? -4.408 8.044 30.035 1.00 78.75 323 THR A N 1
ATOM 2552 C CA . THR A 1 323 ? -4.049 7.679 28.653 1.00 78.75 323 THR A CA 1
ATOM 2553 C C . THR A 1 323 ? -3.301 6.348 28.619 1.00 78.75 323 THR A C 1
ATOM 2555 O O . THR A 1 323 ? -3.708 5.423 27.918 1.00 78.75 323 THR A O 1
ATOM 2558 N N . LYS A 1 324 ? -2.292 6.178 29.483 1.00 81.44 324 LYS A N 1
ATOM 2559 C CA . LYS A 1 324 ? -1.546 4.912 29.616 1.00 81.44 324 LYS A CA 1
ATOM 2560 C C . LYS A 1 324 ? -2.434 3.740 30.043 1.00 81.44 324 LYS A C 1
ATOM 2562 O O . LYS A 1 324 ? -2.197 2.598 29.648 1.00 81.44 324 LYS A O 1
ATOM 2567 N N . ALA A 1 325 ? -3.454 3.997 30.865 1.00 77.75 325 ALA A N 1
ATOM 2568 C CA . ALA A 1 325 ? -4.418 2.974 31.259 1.00 77.75 325 ALA A CA 1
ATOM 2569 C C . ALA A 1 325 ? -5.310 2.532 30.084 1.00 77.75 325 ALA A C 1
ATOM 2571 O O . ALA A 1 325 ? -5.589 1.337 29.960 1.00 77.75 325 ALA A O 1
ATOM 2572 N N . LEU A 1 326 ? -5.716 3.465 29.213 1.00 73.12 326 LEU A N 1
ATOM 2573 C CA . LEU A 1 326 ? -6.485 3.165 28.002 1.00 73.12 326 LEU A CA 1
ATOM 2574 C C . LEU A 1 326 ? -5.675 2.353 26.989 1.00 73.12 326 LEU A C 1
ATOM 2576 O O . LEU A 1 326 ? -6.181 1.357 26.480 1.00 73.12 326 LEU A O 1
ATOM 2580 N N . GLU A 1 327 ? -4.416 2.720 26.740 1.00 72.00 327 GLU A N 1
ATOM 2581 C CA . GLU A 1 327 ? -3.544 2.038 25.770 1.00 72.00 327 GLU A CA 1
ATOM 2582 C C . GLU A 1 327 ? -3.397 0.535 26.051 1.00 72.00 327 GLU A C 1
ATOM 2584 O O . GLU A 1 327 ? -3.377 -0.279 25.128 1.00 72.00 327 GLU A O 1
ATOM 2589 N N . LYS A 1 328 ? -3.357 0.139 27.330 1.00 68.94 328 LYS A N 1
ATOM 2590 C CA . LYS A 1 328 ? -3.129 -1.256 27.738 1.00 68.94 328 LYS A CA 1
ATOM 2591 C C . LYS A 1 328 ? -4.290 -2.206 27.412 1.00 68.94 328 LYS A C 1
ATOM 2593 O O . LYS A 1 328 ? -4.054 -3.399 27.254 1.00 68.94 328 LYS A O 1
ATOM 2598 N N . ASN A 1 329 ? -5.521 -1.703 27.326 1.00 66.50 329 ASN A N 1
ATOM 2599 C CA . ASN A 1 329 ? -6.738 -2.500 27.111 1.00 66.50 329 ASN A CA 1
ATOM 2600 C C . ASN A 1 329 ? -7.645 -1.874 26.040 1.00 66.50 329 ASN A C 1
ATOM 2602 O O . ASN A 1 329 ? -8.871 -1.954 26.117 1.00 66.50 329 ASN A O 1
ATOM 2606 N N . ASN A 1 330 ? -7.039 -1.242 25.035 1.00 76.94 330 ASN A N 1
ATOM 2607 C CA . ASN A 1 330 ? -7.774 -0.463 24.053 1.00 76.94 330 ASN A CA 1
ATOM 2608 C C . ASN A 1 330 ? -8.499 -1.372 23.050 1.00 76.94 330 ASN A C 1
ATOM 2610 O O . ASN A 1 330 ? -7.886 -1.906 22.119 1.00 76.94 330 ASN A O 1
ATOM 2614 N N . LYS A 1 331 ? -9.803 -1.573 23.247 1.00 84.81 331 LYS A N 1
ATOM 2615 C CA . LYS A 1 331 ? -10.669 -2.313 22.327 1.00 84.81 331 LYS A CA 1
ATOM 2616 C C . LYS A 1 331 ? -11.857 -1.469 21.911 1.00 84.81 331 LYS A C 1
ATOM 2618 O O . LYS A 1 331 ? -12.418 -0.749 22.730 1.00 84.81 331 LYS A O 1
ATOM 2623 N N . LYS A 1 332 ? -12.300 -1.691 20.680 1.00 85.50 332 LYS A N 1
ATOM 2624 C CA . LYS A 1 332 ? -13.514 -1.123 20.100 1.00 85.50 332 LYS A CA 1
ATOM 2625 C C . LYS A 1 332 ? -14.584 -2.182 19.915 1.00 85.50 332 LYS A C 1
ATOM 2627 O O . LYS A 1 332 ? -14.297 -3.326 19.544 1.00 85.50 332 LYS A O 1
ATOM 2632 N N . HIS A 1 333 ? -15.828 -1.777 20.122 1.00 85.69 333 HIS A N 1
ATOM 2633 C CA . HIS A 1 333 ? -16.992 -2.521 19.673 1.00 85.69 333 HIS A CA 1
ATOM 2634 C C . HIS A 1 333 ? -17.363 -2.078 18.269 1.00 85.69 333 HIS A C 1
ATOM 2636 O O . HIS A 1 333 ? -17.469 -0.892 17.988 1.00 85.69 333 HIS A O 1
ATOM 2642 N N . ILE A 1 334 ? -17.589 -3.032 17.380 1.00 88.00 334 ILE A N 1
ATOM 2643 C CA . ILE A 1 334 ? -17.991 -2.759 16.009 1.00 88.00 334 ILE A CA 1
ATOM 2644 C C . ILE A 1 334 ? -19.316 -3.450 15.758 1.00 88.00 334 ILE A C 1
ATOM 2646 O O . ILE A 1 334 ? -19.437 -4.658 15.958 1.00 88.00 334 ILE A O 1
ATOM 2650 N N . GLN A 1 335 ? -20.289 -2.700 15.260 1.00 87.69 335 GLN A N 1
ATOM 2651 C CA . GLN A 1 335 ? -21.441 -3.273 14.582 1.00 87.69 335 GLN A CA 1
ATOM 2652 C C . GLN A 1 335 ? -21.283 -3.077 13.084 1.00 87.69 335 GLN A C 1
ATOM 2654 O O . GLN A 1 335 ? -21.059 -1.960 12.628 1.00 87.69 335 GLN A O 1
ATOM 2659 N N . GLN A 1 336 ? -21.402 -4.151 12.311 1.00 90.38 336 GLN A N 1
ATOM 2660 C CA . GLN A 1 336 ? -21.213 -4.109 10.866 1.00 90.38 336 GLN A CA 1
ATOM 2661 C C . GLN A 1 336 ? -22.357 -4.813 10.142 1.00 90.38 336 GLN A C 1
ATOM 2663 O O . GLN A 1 336 ? -22.724 -5.935 10.482 1.00 90.38 336 GLN A O 1
ATOM 2668 N N . GLU A 1 337 ? -22.879 -4.176 9.097 1.00 92.06 337 GLU A N 1
ATOM 2669 C CA . GLU A 1 337 ? -23.713 -4.822 8.086 1.00 92.06 337 GLU A CA 1
ATOM 2670 C C . GLU A 1 337 ? -22.885 -4.998 6.810 1.00 92.06 337 GLU A C 1
ATOM 2672 O O . GLU A 1 337 ? -22.309 -4.039 6.292 1.00 92.06 337 GLU A O 1
ATOM 2677 N N . VAL A 1 338 ? -22.838 -6.219 6.284 1.00 94.00 338 VAL A N 1
ATOM 2678 C CA . VAL A 1 338 ? -22.216 -6.538 4.994 1.00 94.00 338 VAL A CA 1
ATOM 2679 C C . VAL A 1 338 ? -23.281 -7.091 4.057 1.00 94.00 338 VAL A C 1
ATOM 2681 O O . VAL A 1 338 ? -24.057 -7.968 4.434 1.00 94.00 338 VAL A O 1
ATOM 2684 N N . LYS A 1 339 ? -23.335 -6.568 2.832 1.00 94.81 339 LYS A N 1
ATOM 2685 C CA . LYS A 1 339 ? -24.283 -6.982 1.795 1.00 94.81 339 LYS A CA 1
ATOM 2686 C C . LYS A 1 339 ? -23.560 -7.780 0.722 1.00 94.81 339 LYS A C 1
ATOM 2688 O O . LYS A 1 339 ? -22.523 -7.349 0.221 1.00 94.81 339 LYS A O 1
ATOM 2693 N N . PHE A 1 340 ? -24.146 -8.903 0.341 1.00 94.75 340 PHE A N 1
ATOM 2694 C CA . PHE A 1 340 ? -23.672 -9.801 -0.701 1.00 94.75 340 PHE A CA 1
ATOM 2695 C C . PHE A 1 340 ? -24.722 -9.944 -1.802 1.00 94.75 340 PHE A C 1
ATOM 2697 O O . PHE A 1 340 ? -25.920 -9.766 -1.573 1.00 94.75 340 PHE A O 1
ATOM 2704 N N . VAL A 1 341 ? -24.277 -10.323 -3.001 1.00 93.62 341 VAL A N 1
ATOM 2705 C CA . VAL A 1 341 ? -25.163 -10.554 -4.160 1.00 93.62 341 VAL A CA 1
ATOM 2706 C C . VAL A 1 341 ? -26.190 -11.677 -3.951 1.00 93.62 341 VAL A C 1
ATOM 2708 O O . VAL A 1 341 ? -27.206 -11.708 -4.649 1.00 93.62 341 VAL A O 1
ATOM 2711 N N . ALA A 1 342 ? -25.926 -12.588 -3.010 1.00 92.94 342 ALA A N 1
ATOM 2712 C CA . ALA A 1 342 ? -26.785 -13.700 -2.610 1.00 92.94 342 ALA A CA 1
ATOM 2713 C C . ALA A 1 342 ? -26.622 -13.990 -1.109 1.00 92.94 342 ALA A C 1
ATOM 2715 O O . ALA A 1 342 ? -25.767 -13.405 -0.448 1.00 92.94 342 ALA A O 1
ATOM 2716 N N . GLN A 1 343 ? -27.442 -14.886 -0.556 1.00 93.56 343 GLN A N 1
ATOM 2717 C CA . GLN A 1 343 ? -27.360 -15.252 0.857 1.00 93.56 343 GLN A CA 1
ATOM 2718 C C . GLN A 1 343 ? -26.142 -16.155 1.134 1.00 93.56 343 GLN A C 1
ATOM 2720 O O . GLN A 1 343 ? -26.076 -17.243 0.559 1.00 93.56 343 GLN A O 1
ATOM 2725 N N . PRO A 1 344 ? -25.203 -15.747 2.010 1.00 95.75 344 PRO A N 1
ATOM 2726 C CA . PRO A 1 344 ? -24.129 -16.628 2.451 1.00 95.75 344 PRO A CA 1
ATOM 2727 C C . PRO A 1 344 ? -24.656 -17.717 3.395 1.00 95.75 344 PRO A C 1
ATOM 2729 O O . PRO A 1 344 ? -25.617 -17.502 4.130 1.00 95.75 344 PRO A O 1
ATOM 2732 N N . GLU A 1 345 ? -23.995 -18.870 3.402 1.00 94.31 345 GLU A N 1
ATOM 2733 C CA . GLU A 1 345 ? -24.209 -19.938 4.387 1.00 94.31 345 GLU A CA 1
ATOM 2734 C C . GLU A 1 345 ? -23.293 -19.759 5.604 1.00 94.31 345 GLU A C 1
ATOM 2736 O O . GLU A 1 345 ? -23.658 -20.067 6.737 1.00 94.31 345 GLU A O 1
ATOM 2741 N N . SER A 1 346 ? -22.099 -19.212 5.376 1.00 95.94 346 SER A N 1
ATOM 2742 C CA . SER A 1 346 ? -21.141 -18.885 6.427 1.00 95.94 346 SER A CA 1
ATOM 2743 C C . SER A 1 346 ? -20.397 -17.596 6.114 1.00 95.94 346 SER A C 1
ATOM 2745 O O . SER A 1 346 ? -20.385 -17.112 4.980 1.00 95.94 346 SER A O 1
ATOM 2747 N N . VAL A 1 347 ? -19.790 -17.031 7.147 1.00 97.19 347 VAL A N 1
ATOM 2748 C CA . VAL A 1 347 ? -19.017 -15.797 7.083 1.00 97.19 347 VAL A CA 1
ATOM 2749 C C . VAL A 1 347 ? -17.624 -16.087 7.606 1.00 97.19 347 VAL A C 1
ATOM 2751 O O . VAL A 1 347 ? -17.462 -16.721 8.648 1.00 97.19 347 VAL A O 1
ATOM 2754 N N . VAL A 1 348 ? -16.617 -15.614 6.886 1.00 96.81 348 VAL A N 1
ATOM 2755 C CA . VAL A 1 348 ? -15.220 -15.686 7.291 1.00 96.81 348 VAL A CA 1
ATOM 2756 C C . VAL A 1 348 ? -14.737 -14.290 7.633 1.00 96.81 348 VAL A C 1
ATOM 2758 O O . VAL A 1 348 ? -14.896 -13.366 6.843 1.00 96.81 348 VAL A O 1
ATOM 2761 N N . ILE A 1 349 ? -14.115 -14.153 8.797 1.00 96.06 349 ILE A N 1
ATOM 2762 C CA . ILE A 1 349 ? -13.464 -12.930 9.245 1.00 96.06 349 ILE A CA 1
ATOM 2763 C C . ILE A 1 349 ? -11.964 -13.210 9.325 1.00 96.06 349 ILE A C 1
ATOM 2765 O O . ILE A 1 349 ? -11.531 -14.092 10.072 1.00 96.06 349 ILE A O 1
ATOM 2769 N N . TYR A 1 350 ? -11.173 -12.470 8.554 1.00 94.44 350 TYR A N 1
ATOM 2770 C CA . TYR A 1 350 ? -9.716 -12.480 8.656 1.00 94.44 350 TYR A CA 1
ATOM 2771 C C . TYR A 1 350 ? -9.280 -11.318 9.531 1.00 94.44 350 TYR A C 1
ATOM 2773 O O . TYR A 1 350 ? -9.562 -10.174 9.196 1.00 94.44 350 TYR A O 1
ATOM 2781 N N . LEU A 1 351 ? -8.581 -11.609 10.621 1.00 93.00 351 LEU A N 1
ATOM 2782 C CA . LEU A 1 351 ? -7.857 -10.623 11.416 1.00 93.00 351 LEU A CA 1
ATOM 2783 C C . LEU A 1 351 ? -6.439 -10.525 10.892 1.00 93.00 351 LEU A C 1
ATOM 2785 O O . LEU A 1 351 ? -5.755 -11.545 10.790 1.00 93.00 351 LEU A O 1
ATOM 2789 N N . LEU A 1 352 ? -6.012 -9.313 10.580 1.00 91.81 352 LEU A N 1
ATOM 2790 C CA . LEU A 1 352 ? -4.768 -9.037 9.886 1.00 91.81 352 LEU A CA 1
ATOM 2791 C C . LEU A 1 352 ? -3.867 -8.220 10.809 1.00 91.81 352 LEU A C 1
ATOM 2793 O O . LEU A 1 352 ? -4.130 -7.046 11.067 1.00 91.81 352 LEU A O 1
ATOM 2797 N N . ALA A 1 353 ? -2.816 -8.853 11.333 1.00 89.94 353 ALA A N 1
ATOM 2798 C CA . ALA A 1 353 ? -1.851 -8.189 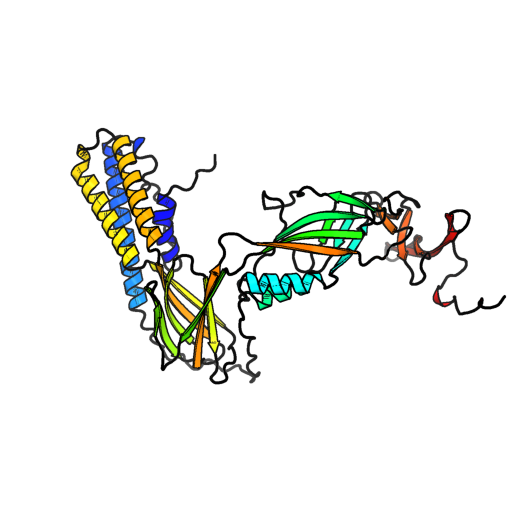12.199 1.00 89.94 353 ALA A CA 1
ATOM 2799 C C . ALA A 1 353 ? -0.781 -7.513 11.336 1.00 89.94 353 ALA A C 1
ATOM 2801 O O . ALA A 1 353 ? 0.205 -8.143 10.942 1.00 89.94 353 ALA A O 1
ATOM 2802 N N . MET A 1 354 ? -1.001 -6.237 11.020 1.00 87.69 354 MET A N 1
ATOM 2803 C CA . MET A 1 354 ? -0.036 -5.402 10.302 1.00 87.69 354 MET A CA 1
ATOM 2804 C C . MET A 1 354 ? 1.283 -5.309 11.069 1.00 87.69 354 MET A C 1
ATOM 2806 O O . MET A 1 354 ? 1.295 -5.253 12.298 1.00 87.69 354 MET A O 1
ATOM 2810 N N . GLN A 1 355 ? 2.398 -5.286 10.345 1.00 85.31 355 GLN A N 1
ATOM 2811 C CA . GLN A 1 355 ? 3.659 -4.854 10.932 1.00 85.31 355 GLN A CA 1
ATOM 2812 C C . GLN A 1 355 ? 3.654 -3.342 11.167 1.00 85.31 355 GLN A C 1
ATOM 2814 O O . GLN A 1 355 ? 3.186 -2.580 10.326 1.00 85.31 355 GLN A O 1
ATOM 2819 N N . GLU A 1 356 ? 4.229 -2.910 12.292 1.00 80.25 356 GLU A N 1
ATOM 2820 C CA . GLU A 1 356 ? 4.434 -1.483 12.578 1.00 80.25 356 GLU A CA 1
ATOM 2821 C C . GLU A 1 356 ? 5.410 -0.833 11.591 1.00 80.25 356 GLU A C 1
ATOM 2823 O O . GLU A 1 356 ? 5.318 0.358 11.305 1.00 80.25 356 GLU A O 1
ATOM 2828 N N . LYS A 1 357 ? 6.363 -1.616 11.072 1.00 85.44 357 LYS A N 1
ATOM 2829 C CA . LYS A 1 357 ? 7.362 -1.164 10.105 1.00 85.44 357 LYS A CA 1
ATOM 2830 C C . LYS A 1 357 ? 7.172 -1.899 8.792 1.00 85.44 357 LYS A C 1
ATOM 2832 O O . LYS A 1 357 ? 6.935 -3.101 8.772 1.00 85.44 357 LYS A O 1
ATOM 2837 N N . SER A 1 358 ? 7.295 -1.156 7.700 1.00 86.31 358 SER A N 1
ATOM 2838 C CA . SER A 1 358 ? 7.327 -1.750 6.367 1.00 86.31 358 SER A CA 1
ATOM 2839 C C . SER A 1 358 ? 8.651 -2.472 6.132 1.00 86.31 358 SER A C 1
ATOM 2841 O O . SER A 1 358 ? 9.705 -2.017 6.584 1.00 86.31 358 SER A O 1
ATOM 2843 N N . ASP A 1 359 ? 8.586 -3.568 5.387 1.00 89.25 359 ASP A N 1
ATOM 2844 C CA . ASP A 1 359 ? 9.749 -4.320 4.933 1.00 89.25 359 ASP A CA 1
ATOM 2845 C C . ASP A 1 359 ? 10.263 -3.752 3.605 1.00 89.25 359 ASP A C 1
ATOM 2847 O O . ASP A 1 359 ? 9.549 -3.034 2.900 1.00 89.25 359 ASP A O 1
ATOM 2851 N N . THR A 1 360 ? 11.498 -4.099 3.235 1.00 90.50 360 THR A N 1
ATOM 2852 C CA . THR A 1 360 ? 12.068 -3.756 1.928 1.00 90.50 360 THR A CA 1
ATOM 2853 C C . THR A 1 360 ? 12.548 -4.991 1.172 1.00 90.50 360 THR A C 1
ATOM 2855 O O . THR A 1 360 ? 12.881 -6.027 1.754 1.00 90.50 360 THR A O 1
ATOM 2858 N N . PHE A 1 361 ? 12.564 -4.914 -0.158 1.00 89.44 361 PHE A N 1
ATOM 2859 C CA . PHE A 1 361 ? 13.228 -5.902 -1.001 1.00 89.44 361 PHE A CA 1
ATOM 2860 C C . PHE A 1 361 ? 13.864 -5.248 -2.225 1.00 89.44 361 PHE A C 1
ATOM 2862 O O . PHE A 1 361 ? 13.347 -4.269 -2.753 1.00 89.44 361 PHE A O 1
ATOM 2869 N N . ASN A 1 362 ? 14.963 -5.832 -2.703 1.00 88.62 362 ASN A N 1
ATOM 2870 C CA . ASN A 1 362 ? 15.671 -5.316 -3.872 1.00 88.62 362 ASN A CA 1
ATOM 2871 C C . ASN A 1 362 ? 15.279 -6.049 -5.155 1.00 88.62 362 ASN A C 1
ATOM 2873 O O . ASN A 1 362 ? 15.150 -7.279 -5.156 1.00 88.62 362 ASN A O 1
ATOM 2877 N N . GLN A 1 363 ? 15.164 -5.305 -6.251 1.00 87.00 363 GLN A N 1
ATOM 2878 C CA . GLN A 1 363 ? 14.900 -5.826 -7.588 1.00 87.00 363 GLN A CA 1
ATOM 2879 C C . GLN A 1 363 ? 15.756 -5.106 -8.626 1.00 87.00 363 GLN A C 1
ATOM 2881 O O . GLN A 1 363 ? 15.932 -3.893 -8.565 1.00 87.00 363 GLN A O 1
ATOM 2886 N N . THR A 1 364 ? 16.241 -5.852 -9.614 1.00 89.06 364 THR A N 1
ATOM 2887 C CA . THR A 1 364 ? 16.968 -5.296 -10.757 1.00 89.06 364 THR A CA 1
ATOM 2888 C C . THR A 1 364 ? 16.076 -5.325 -11.991 1.00 89.06 364 THR A C 1
ATOM 2890 O O . THR A 1 364 ? 15.519 -6.370 -12.332 1.00 89.06 364 THR A O 1
ATOM 2893 N N . LEU A 1 365 ? 15.960 -4.187 -12.673 1.00 89.38 365 LEU A N 1
ATOM 2894 C CA . LEU A 1 365 ? 15.378 -4.086 -14.006 1.00 89.38 365 LEU A CA 1
ATOM 2895 C C . LEU A 1 365 ? 16.482 -4.081 -15.063 1.00 89.38 365 LEU A C 1
ATOM 2897 O O . LEU A 1 365 ? 17.514 -3.435 -14.879 1.00 89.38 365 LEU A O 1
ATOM 2901 N N . THR A 1 366 ? 16.239 -4.733 -16.196 1.00 92.62 366 THR A N 1
ATOM 2902 C CA . THR A 1 366 ? 17.142 -4.723 -17.357 1.00 92.62 366 THR A CA 1
ATOM 2903 C C . THR A 1 366 ? 16.550 -3.919 -18.503 1.00 92.62 366 THR A C 1
ATOM 2905 O O . THR A 1 366 ? 15.343 -3.968 -18.735 1.00 92.62 366 THR A O 1
ATOM 2908 N N . ASN A 1 367 ? 17.378 -3.197 -19.252 1.00 93.69 367 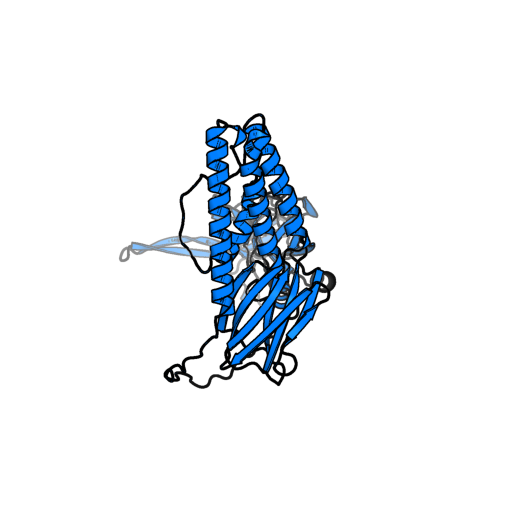ASN A N 1
ATOM 2909 C CA . ASN A 1 367 ? 16.882 -2.481 -20.424 1.00 93.69 367 ASN A CA 1
ATOM 2910 C C . ASN A 1 367 ? 16.378 -3.487 -21.474 1.00 93.69 367 ASN A C 1
ATOM 2912 O O . ASN A 1 367 ? 17.029 -4.501 -21.724 1.00 93.69 367 ASN A O 1
ATOM 2916 N N . GLU A 1 368 ? 15.224 -3.219 -22.084 1.00 92.00 368 GLU A N 1
ATOM 2917 C CA . GLU A 1 368 ? 14.726 -3.982 -23.237 1.00 92.00 368 GLU A CA 1
ATOM 2918 C C . GLU A 1 368 ? 15.635 -3.817 -24.453 1.00 92.00 368 GLU A C 1
ATOM 2920 O O . GLU A 1 368 ? 15.717 -4.699 -25.309 1.00 92.00 368 GLU A O 1
ATOM 2925 N N . LEU A 1 369 ? 16.323 -2.679 -24.529 1.00 86.25 369 LEU A N 1
ATOM 2926 C CA . LEU A 1 369 ? 17.305 -2.421 -25.558 1.00 86.25 369 LEU A CA 1
ATOM 2927 C C . LEU A 1 369 ? 18.597 -3.186 -25.248 1.00 86.25 369 LEU A C 1
ATOM 2929 O O . LEU A 1 369 ? 19.242 -2.953 -24.226 1.00 86.25 369 LEU A O 1
ATOM 2933 N N . ALA A 1 370 ? 18.975 -4.084 -26.158 1.00 88.00 370 ALA A N 1
ATOM 2934 C CA . ALA A 1 370 ? 20.240 -4.808 -26.095 1.00 88.00 370 ALA A CA 1
ATOM 2935 C C . ALA A 1 370 ? 21.450 -3.865 -26.206 1.00 88.00 370 ALA A C 1
ATOM 2937 O O . ALA A 1 370 ? 21.325 -2.718 -26.637 1.00 88.00 370 ALA A O 1
ATOM 2938 N N . GLU A 1 371 ? 22.634 -4.375 -25.866 1.00 91.25 371 GLU A N 1
ATOM 2939 C CA . GLU A 1 371 ? 23.881 -3.639 -26.049 1.00 91.25 371 GLU A CA 1
ATOM 2940 C C . GLU A 1 371 ? 24.110 -3.307 -27.530 1.00 91.25 371 GLU A C 1
ATOM 2942 O O . GLU A 1 371 ? 24.093 -4.179 -28.400 1.00 91.25 371 GLU A O 1
ATOM 2947 N N . GLN A 1 372 ? 24.359 -2.031 -27.804 1.00 89.19 372 GLN A N 1
ATOM 2948 C CA . GLN A 1 372 ? 24.700 -1.510 -29.120 1.00 89.19 372 GLN A CA 1
ATOM 2949 C C . GLN A 1 372 ? 25.894 -0.566 -29.017 1.00 89.19 372 GLN A C 1
ATOM 2951 O O . GLN A 1 372 ? 26.190 -0.013 -27.956 1.00 89.19 372 GLN A O 1
ATOM 2956 N N . ASP A 1 373 ? 26.563 -0.333 -30.141 1.00 89.12 373 ASP A N 1
ATOM 2957 C CA . ASP A 1 373 ? 27.618 0.679 -30.213 1.00 89.12 373 ASP A CA 1
ATOM 2958 C C . ASP A 1 373 ? 27.062 2.106 -30.153 1.00 89.12 373 ASP A C 1
ATOM 2960 O O . ASP A 1 373 ? 27.789 3.037 -29.802 1.00 89.12 373 ASP A O 1
ATOM 2964 N N . ARG A 1 374 ? 25.793 2.291 -30.538 1.00 92.19 374 ARG A N 1
ATOM 2965 C CA . ARG A 1 374 ? 25.159 3.600 -30.701 1.00 92.19 374 ARG A CA 1
ATOM 2966 C C . ARG A 1 374 ? 23.684 3.540 -30.344 1.00 92.19 374 ARG A C 1
ATOM 2968 O O . ARG A 1 374 ? 23.010 2.577 -30.689 1.00 92.19 374 ARG A O 1
ATOM 2975 N N . TYR A 1 375 ? 23.191 4.609 -29.737 1.00 94.25 375 TYR A N 1
ATOM 2976 C CA . TYR A 1 375 ? 21.826 4.719 -29.240 1.00 94.25 375 TYR A CA 1
ATOM 2977 C C . TYR A 1 375 ? 21.173 5.983 -29.778 1.00 94.25 375 TYR A C 1
ATOM 2979 O O . TYR A 1 375 ? 21.833 7.009 -29.946 1.00 94.25 375 TYR A O 1
ATOM 2987 N N . ILE A 1 376 ? 19.874 5.906 -30.050 1.00 95.69 376 ILE A N 1
ATOM 2988 C CA . ILE A 1 376 ? 19.085 7.057 -30.486 1.00 95.69 376 ILE A CA 1
ATOM 2989 C C . ILE A 1 376 ? 18.857 7.964 -29.280 1.00 95.69 376 ILE A C 1
ATOM 2991 O O . ILE A 1 376 ? 18.387 7.507 -28.239 1.00 95.69 376 ILE A O 1
ATOM 2995 N N . ALA A 1 377 ? 19.179 9.245 -29.435 1.00 97.12 377 ALA A N 1
ATOM 2996 C CA . ALA A 1 377 ? 18.945 10.258 -28.419 1.00 97.12 377 ALA A CA 1
ATOM 2997 C C . ALA A 1 377 ? 18.305 11.497 -29.041 1.00 97.12 377 ALA A C 1
ATOM 2999 O O . ALA A 1 377 ? 18.589 11.861 -30.186 1.00 97.12 377 ALA A O 1
ATOM 3000 N N . LYS A 1 378 ? 17.439 12.140 -28.268 1.00 97.06 378 LYS A N 1
ATOM 3001 C CA . LYS A 1 378 ? 16.759 13.378 -28.627 1.00 97.06 378 LYS A CA 1
ATOM 3002 C C . LYS A 1 378 ? 17.458 14.560 -27.969 1.00 97.06 378 LYS A C 1
ATOM 3004 O O . LYS A 1 378 ? 17.894 14.466 -26.831 1.00 97.06 378 LYS A O 1
ATOM 3009 N N . ASP A 1 379 ? 17.545 15.686 -28.649 1.00 96.50 379 ASP A N 1
ATOM 3010 C CA . ASP A 1 379 ? 17.890 16.942 -28.000 1.00 96.50 379 ASP A CA 1
ATOM 3011 C C . ASP A 1 379 ? 16.630 17.723 -27.637 1.00 96.50 379 ASP A C 1
ATOM 3013 O O . ASP A 1 379 ? 15.800 18.016 -28.498 1.00 96.50 379 ASP A O 1
ATOM 3017 N N . ASP A 1 380 ? 16.481 18.051 -26.356 1.00 92.75 380 ASP A N 1
ATOM 3018 C CA . ASP A 1 380 ? 15.286 18.718 -25.837 1.00 92.75 380 ASP A CA 1
ATOM 3019 C C . ASP A 1 380 ? 15.177 20.171 -26.318 1.00 92.75 380 ASP A C 1
ATOM 3021 O O . ASP A 1 380 ? 14.069 20.684 -26.458 1.00 92.75 380 ASP A O 1
ATOM 3025 N N . ALA A 1 381 ? 16.306 20.823 -26.620 1.00 93.75 381 ALA A N 1
ATOM 3026 C CA . ALA A 1 381 ? 16.327 22.208 -27.086 1.00 93.75 381 ALA A CA 1
ATOM 3027 C C . ALA A 1 381 ? 15.879 22.342 -28.549 1.00 93.75 381 ALA A C 1
ATOM 3029 O O . ALA A 1 381 ? 15.050 23.191 -28.871 1.00 93.75 381 ALA A O 1
ATOM 3030 N N . SER A 1 382 ? 16.425 21.514 -29.443 1.00 93.06 382 SER A N 1
ATOM 3031 C CA . SER A 1 382 ? 16.083 21.535 -30.873 1.00 93.06 382 SER A CA 1
ATOM 3032 C C . SER A 1 382 ? 14.891 20.652 -31.240 1.00 93.06 382 SER A C 1
ATOM 3034 O O . SER A 1 382 ? 14.374 20.772 -32.348 1.00 93.06 382 SER A O 1
ATOM 3036 N N . ASN A 1 383 ? 14.465 19.755 -30.345 1.00 92.56 383 ASN A N 1
ATOM 3037 C CA . ASN A 1 383 ? 13.468 18.717 -30.612 1.00 92.56 383 ASN A CA 1
ATOM 3038 C C . ASN A 1 383 ? 13.854 17.777 -31.779 1.00 92.56 383 ASN A C 1
ATOM 3040 O O . ASN A 1 383 ? 12.987 17.147 -32.378 1.00 92.56 383 ASN A O 1
ATOM 3044 N N . THR A 1 384 ? 15.151 17.660 -32.085 1.00 95.25 384 THR A N 1
ATOM 3045 C CA . THR A 1 384 ? 15.687 16.774 -33.132 1.00 95.25 384 THR A CA 1
ATOM 3046 C C . THR A 1 384 ? 16.436 15.584 -32.534 1.00 95.25 384 THR A C 1
ATOM 3048 O O . THR A 1 384 ? 16.754 15.551 -31.345 1.00 95.25 384 THR A O 1
ATOM 3051 N N . PHE A 1 385 ? 16.714 14.580 -33.358 1.00 96.62 385 PHE A N 1
ATOM 3052 C CA . PHE A 1 385 ? 17.339 13.323 -32.970 1.00 96.62 385 PHE A CA 1
ATOM 3053 C C . PHE A 1 385 ? 18.741 13.186 -33.562 1.00 96.62 385 PHE A C 1
ATOM 3055 O O . PHE A 1 385 ? 19.035 13.643 -34.673 1.00 96.62 385 PHE A O 1
ATOM 3062 N N . GLY A 1 386 ? 19.601 12.515 -32.802 1.00 96.31 386 GLY A N 1
ATOM 3063 C CA . GLY A 1 386 ? 20.954 12.126 -33.176 1.00 96.31 386 GLY A CA 1
ATOM 3064 C C . GLY A 1 386 ? 21.311 10.756 -32.600 1.00 96.31 386 GLY A C 1
ATOM 3065 O O . GLY A 1 386 ? 20.447 10.007 -32.140 1.00 96.31 386 GLY A O 1
ATOM 3066 N N . LEU A 1 387 ? 22.604 10.429 -32.617 1.00 95.88 387 LEU A N 1
ATOM 3067 C CA . LEU A 1 387 ? 23.124 9.169 -32.084 1.00 95.88 387 LEU A CA 1
ATOM 3068 C C . LEU A 1 387 ? 24.208 9.434 -31.043 1.00 95.88 387 LEU A C 1
ATOM 3070 O O . LEU A 1 387 ? 25.146 10.186 -31.321 1.00 95.88 387 LEU A O 1
ATOM 3074 N N . VAL A 1 388 ? 24.115 8.768 -29.895 1.00 95.75 388 VAL A N 1
ATOM 3075 C CA . VAL A 1 388 ? 25.124 8.790 -28.827 1.00 95.75 388 VAL A CA 1
ATOM 3076 C C . VAL A 1 388 ? 25.855 7.453 -28.717 1.00 95.75 388 VAL A C 1
ATOM 3078 O O . VAL A 1 388 ? 25.315 6.418 -29.105 1.00 95.75 388 VAL A O 1
ATOM 3081 N N . ASP A 1 389 ? 27.086 7.468 -28.213 1.00 94.81 389 ASP A N 1
ATOM 3082 C CA . ASP A 1 389 ? 27.837 6.259 -27.863 1.00 94.81 389 ASP A CA 1
ATOM 3083 C C . ASP A 1 389 ? 27.393 5.681 -26.503 1.00 94.81 389 ASP A C 1
ATOM 3085 O O . ASP A 1 389 ? 26.520 6.225 -25.823 1.00 94.81 389 ASP A O 1
ATOM 3089 N N . LYS A 1 390 ? 28.014 4.570 -26.083 1.00 95.25 390 LYS A N 1
ATOM 3090 C CA . LYS A 1 390 ? 27.762 3.922 -24.779 1.00 95.25 390 LYS A CA 1
ATOM 3091 C C . LYS A 1 390 ? 28.022 4.839 -23.576 1.00 95.25 390 LYS A C 1
ATOM 3093 O O . LYS A 1 390 ? 27.456 4.607 -22.512 1.00 95.25 390 LYS A O 1
ATOM 3098 N N . SER A 1 391 ? 28.857 5.864 -23.738 1.00 94.69 391 SER A N 1
ATOM 3099 C CA . SER A 1 391 ? 29.185 6.845 -22.702 1.00 94.69 391 SER A CA 1
ATOM 3100 C C . SER A 1 391 ? 28.270 8.073 -22.724 1.00 94.69 391 SER A C 1
ATOM 3102 O O . SER A 1 391 ? 28.422 8.942 -21.866 1.00 94.69 391 SER A O 1
ATOM 3104 N N . GLY A 1 392 ? 27.312 8.140 -23.656 1.00 94.12 392 GLY A N 1
ATOM 3105 C CA . GLY A 1 392 ? 26.370 9.250 -23.809 1.00 94.12 392 GLY A CA 1
ATOM 3106 C C . GLY A 1 392 ? 26.900 10.419 -24.644 1.00 94.12 392 GLY A C 1
ATOM 3107 O O . GLY A 1 392 ? 26.251 11.461 -24.707 1.00 94.12 392 GLY A O 1
ATOM 3108 N N . ASN A 1 393 ? 28.055 10.285 -25.303 1.00 95.12 393 ASN A N 1
ATOM 3109 C CA . ASN A 1 393 ? 28.590 11.350 -26.152 1.00 95.12 393 ASN A CA 1
ATOM 3110 C C . ASN A 1 393 ? 27.951 11.307 -27.538 1.00 95.12 393 ASN A C 1
ATOM 3112 O O . ASN A 1 393 ? 27.852 10.244 -28.150 1.00 95.12 393 ASN A O 1
ATOM 3116 N N . TRP A 1 394 ? 27.593 12.471 -28.083 1.00 95.69 394 TRP A N 1
ATOM 3117 C CA . TRP A 1 394 ? 27.092 12.585 -29.452 1.00 95.69 394 TRP A CA 1
ATOM 3118 C C . TRP A 1 394 ? 28.125 12.097 -30.469 1.00 95.69 394 TRP A C 1
ATOM 3120 O O . TRP A 1 394 ? 29.167 12.722 -30.665 1.00 95.69 394 TRP A O 1
ATOM 3130 N N . VAL A 1 395 ? 27.792 11.024 -31.180 1.00 94.44 395 VAL A N 1
ATOM 3131 C CA . VAL A 1 395 ? 28.536 10.575 -32.362 1.00 94.44 395 VAL A CA 1
ATOM 3132 C C . VAL A 1 395 ? 27.955 11.192 -33.629 1.00 94.44 395 VAL A C 1
ATOM 3134 O O . VAL A 1 395 ? 28.690 11.524 -34.554 1.00 94.44 395 VAL A O 1
ATOM 3137 N N . ILE A 1 396 ? 26.635 11.378 -33.656 1.00 94.12 396 ILE A N 1
ATOM 3138 C CA . ILE A 1 396 ? 25.934 12.186 -34.652 1.00 94.12 396 ILE A CA 1
ATOM 3139 C C . ILE A 1 396 ? 25.114 13.215 -33.897 1.00 94.12 396 ILE A C 1
ATOM 3141 O O . ILE A 1 396 ? 24.228 12.847 -33.129 1.00 94.12 396 ILE A O 1
ATOM 3145 N N . LYS A 1 397 ? 25.420 14.497 -34.112 1.00 95.31 397 LYS A N 1
ATOM 3146 C CA . LYS A 1 397 ? 24.677 15.592 -33.489 1.00 95.31 397 LYS A CA 1
ATOM 3147 C C . LYS A 1 397 ? 23.196 15.558 -33.907 1.00 95.31 397 LYS A C 1
ATOM 3149 O O . LYS A 1 397 ? 22.912 15.112 -35.024 1.00 95.31 397 LYS A O 1
ATOM 3154 N N . PRO A 1 398 ? 22.290 16.045 -33.042 1.00 95.75 398 PRO A N 1
ATOM 3155 C CA . PRO A 1 398 ? 20.876 16.197 -33.361 1.00 95.75 398 PRO A CA 1
ATOM 3156 C C . PRO A 1 398 ? 20.690 17.004 -34.645 1.00 95.75 398 PRO A C 1
ATOM 3158 O O . PRO A 1 398 ? 21.205 18.117 -34.758 1.00 95.75 398 PRO A O 1
ATOM 3161 N N . GLN A 1 399 ? 20.028 16.407 -35.631 1.00 94.00 399 GLN A N 1
ATOM 3162 C CA . GLN A 1 399 ? 19.722 17.068 -36.907 1.00 94.00 399 GLN A CA 1
ATOM 3163 C C . GLN A 1 399 ? 18.525 16.449 -37.638 1.00 94.00 399 GLN A C 1
ATOM 3165 O O . GLN A 1 399 ? 17.994 17.074 -38.546 1.00 94.00 399 GLN A O 1
ATOM 3170 N N . PHE A 1 400 ? 18.097 15.245 -37.243 1.00 93.75 400 PHE A N 1
ATOM 3171 C CA . PHE A 1 400 ? 17.006 14.521 -37.892 1.00 93.75 400 PHE A CA 1
ATOM 3172 C C . PHE A 1 400 ? 15.693 14.731 -37.141 1.00 93.75 400 PHE A C 1
ATOM 3174 O O . PHE A 1 400 ? 15.680 14.774 -35.911 1.00 93.75 400 PHE A O 1
ATOM 3181 N N . GLN A 1 401 ? 14.568 14.778 -37.849 1.00 91.94 401 GLN A N 1
ATOM 3182 C CA . GLN A 1 401 ? 13.245 14.841 -37.212 1.00 91.94 401 GLN A CA 1
ATOM 3183 C C . GLN A 1 401 ? 12.868 13.539 -36.512 1.00 91.94 401 GLN A C 1
ATOM 3185 O O . GLN A 1 401 ? 12.129 13.538 -35.530 1.00 91.94 401 GLN A O 1
ATOM 3190 N N . LYS A 1 402 ? 13.363 12.410 -37.023 1.00 92.12 402 LYS A N 1
ATOM 3191 C CA . LYS A 1 402 ? 13.151 11.093 -36.425 1.00 92.12 402 LYS A CA 1
ATOM 3192 C C . LYS A 1 402 ? 14.281 10.153 -36.809 1.00 92.12 402 LYS A C 1
ATOM 3194 O O . LYS A 1 402 ? 14.776 10.203 -37.933 1.00 92.12 402 LYS A O 1
ATOM 3199 N N . ILE A 1 403 ? 14.631 9.262 -35.891 1.00 94.00 403 ILE A N 1
ATOM 3200 C CA . ILE A 1 403 ? 15.490 8.112 -36.160 1.00 94.00 403 ILE A CA 1
ATOM 3201 C C . ILE A 1 403 ? 14.757 6.870 -35.673 1.00 94.00 403 ILE A C 1
ATOM 3203 O O . ILE A 1 403 ? 14.273 6.841 -34.542 1.00 94.00 403 ILE A O 1
ATOM 3207 N N . GLU A 1 404 ? 14.694 5.846 -36.512 1.00 90.94 404 GLU A N 1
ATOM 3208 C CA . GLU A 1 404 ? 14.200 4.523 -36.143 1.00 90.94 404 GLU A CA 1
ATOM 3209 C C . GLU A 1 404 ? 15.280 3.484 -36.420 1.00 90.94 404 GLU A C 1
ATOM 3211 O O . GLU A 1 404 ? 15.969 3.528 -37.441 1.00 90.94 404 GLU A O 1
ATOM 3216 N N . GLN A 1 405 ? 15.440 2.537 -35.502 1.00 86.44 405 GLN A N 1
ATOM 3217 C CA . GLN A 1 405 ? 16.260 1.364 -35.752 1.00 86.44 405 GLN A CA 1
ATOM 3218 C C . GLN A 1 405 ? 15.457 0.374 -36.598 1.00 86.44 405 GLN A C 1
ATOM 3220 O O . GLN A 1 405 ? 14.281 0.137 -36.331 1.00 86.44 405 GLN A O 1
ATOM 3225 N N . THR A 1 406 ? 16.092 -0.194 -37.621 1.00 86.50 406 THR A N 1
ATOM 3226 C CA . THR A 1 406 ? 15.472 -1.245 -38.436 1.00 86.50 406 THR A CA 1
ATOM 3227 C C . THR A 1 406 ? 15.696 -2.625 -37.816 1.00 86.50 406 THR A C 1
ATOM 3229 O O . THR A 1 406 ? 16.537 -2.781 -36.930 1.00 86.50 406 THR A O 1
ATOM 3232 N N . ASP A 1 407 ? 15.024 -3.652 -38.340 1.00 82.75 407 ASP A N 1
ATOM 3233 C CA . ASP A 1 407 ? 15.265 -5.048 -37.940 1.00 82.75 407 ASP A CA 1
ATOM 3234 C C . ASP A 1 407 ? 16.700 -5.523 -38.250 1.00 82.75 407 ASP A C 1
ATOM 3236 O O . ASP A 1 407 ? 17.160 -6.540 -37.727 1.00 82.75 407 ASP A O 1
ATOM 3240 N N . ILE A 1 408 ? 17.437 -4.780 -39.085 1.00 82.56 408 ILE A N 1
ATOM 3241 C CA . ILE A 1 408 ? 18.843 -5.033 -39.389 1.00 82.56 408 ILE A CA 1
ATOM 3242 C C . ILE A 1 408 ? 19.716 -4.159 -38.484 1.00 82.56 408 ILE A C 1
ATOM 3244 O O . ILE A 1 408 ? 19.733 -2.929 -38.587 1.00 82.56 408 ILE A O 1
ATOM 3248 N N . SER A 1 409 ? 20.487 -4.812 -37.612 1.00 81.31 409 SER A N 1
ATOM 3249 C CA . SER A 1 409 ? 21.420 -4.136 -36.705 1.00 81.31 409 SER A CA 1
ATOM 3250 C C . SER A 1 409 ? 22.402 -3.232 -37.462 1.00 81.31 409 SER A C 1
ATOM 3252 O O . SER A 1 409 ? 22.962 -3.617 -38.489 1.00 81.31 409 SER A O 1
ATOM 3254 N N . GLY A 1 410 ? 22.608 -2.015 -36.953 1.00 84.06 410 GLY A N 1
ATOM 3255 C CA . GLY A 1 410 ? 23.491 -1.012 -37.557 1.00 84.06 410 GLY A CA 1
ATOM 3256 C C . GLY A 1 410 ? 22.895 -0.236 -38.739 1.00 84.06 410 GLY A C 1
ATOM 3257 O O . GLY A 1 410 ? 23.586 0.627 -39.290 1.00 84.06 410 GLY A O 1
ATOM 3258 N N . ILE A 1 411 ? 21.636 -0.501 -39.111 1.00 88.88 411 ILE A N 1
ATOM 3259 C CA . ILE A 1 411 ? 20.889 0.266 -40.114 1.00 88.88 411 ILE A CA 1
ATOM 3260 C C . ILE A 1 411 ? 19.771 1.061 -39.440 1.00 88.88 411 ILE A C 1
ATOM 3262 O O . ILE A 1 411 ? 18.962 0.524 -38.679 1.00 88.88 411 ILE A O 1
ATOM 3266 N N . TYR A 1 412 ? 19.717 2.346 -39.778 1.00 91.75 412 TYR A N 1
ATOM 3267 C CA . TYR A 1 412 ? 18.768 3.315 -39.248 1.00 91.75 412 TYR A CA 1
ATOM 3268 C C . TYR A 1 412 ? 17.924 3.905 -40.374 1.00 91.75 412 TYR A C 1
ATOM 3270 O O . TYR A 1 412 ? 18.438 4.196 -41.457 1.00 91.75 412 TYR A O 1
ATOM 3278 N N . LEU A 1 413 ? 16.644 4.125 -40.102 1.00 91.81 413 LEU A N 1
ATOM 3279 C CA . LEU A 1 413 ? 15.758 4.931 -40.924 1.00 91.81 413 LEU A CA 1
ATOM 3280 C C . LEU A 1 413 ? 15.733 6.353 -40.358 1.00 91.81 413 LEU A C 1
ATOM 3282 O O . LEU A 1 413 ? 15.187 6.595 -39.283 1.00 91.81 413 LEU A O 1
ATOM 3286 N N . MET A 1 414 ? 16.344 7.286 -41.081 1.00 92.44 414 MET A N 1
ATOM 3287 C CA . MET A 1 414 ? 16.358 8.706 -40.739 1.00 92.44 414 MET A CA 1
ATOM 3288 C C . MET A 1 414 ? 15.221 9.416 -41.471 1.00 92.44 414 MET A C 1
ATOM 3290 O O . MET A 1 414 ? 15.005 9.166 -42.661 1.00 92.44 414 MET A O 1
ATOM 3294 N N . THR A 1 415 ? 14.514 10.298 -40.770 1.00 90.06 415 THR A N 1
ATOM 3295 C CA . THR A 1 415 ? 13.487 11.169 -41.352 1.00 90.06 415 THR A CA 1
ATOM 3296 C C . THR A 1 415 ? 13.913 12.624 -41.239 1.00 90.06 415 THR A C 1
ATOM 3298 O O . THR A 1 415 ? 14.218 13.086 -40.139 1.00 90.06 415 THR A O 1
ATOM 3301 N N . ASP A 1 416 ? 13.865 13.335 -42.361 1.00 85.00 416 ASP A N 1
ATOM 3302 C CA . ASP A 1 416 ? 14.051 14.785 -42.453 1.00 85.00 416 ASP A CA 1
ATOM 3303 C C . ASP A 1 416 ? 12.775 15.461 -42.968 1.00 85.00 416 ASP A C 1
ATOM 3305 O O . ASP A 1 416 ? 11.965 14.835 -43.664 1.00 85.00 416 ASP A O 1
ATOM 3309 N N . GLU A 1 417 ? 12.601 16.750 -42.658 1.00 77.69 417 GLU A N 1
ATOM 3310 C CA . GLU A 1 417 ? 11.574 17.559 -43.320 1.00 77.69 417 GLU A CA 1
ATOM 3311 C C . GLU A 1 417 ? 11.975 17.789 -44.780 1.00 77.69 417 GLU A C 1
ATOM 3313 O O . GLU A 1 417 ? 13.063 18.275 -45.092 1.00 77.69 417 GLU A O 1
ATOM 3318 N N . GLY A 1 418 ? 11.086 17.402 -45.684 1.00 67.12 418 GLY A N 1
ATOM 3319 C CA . GLY A 1 418 ? 11.148 17.711 -47.100 1.00 67.12 418 GLY A CA 1
ATOM 3320 C C . GLY A 1 418 ? 10.486 19.048 -47.419 1.00 67.12 418 GLY A C 1
ATOM 3321 O O . GLY A 1 418 ? 10.336 19.932 -46.578 1.00 67.12 418 GLY A O 1
ATOM 3322 N N . SER A 1 419 ? 10.090 19.218 -48.678 1.00 69.44 419 SER A N 1
ATOM 3323 C CA . SER A 1 419 ? 9.474 20.467 -49.129 1.00 69.44 419 SER A CA 1
ATOM 3324 C C . SER A 1 419 ? 8.080 20.652 -48.524 1.00 69.44 419 SER A C 1
ATOM 3326 O O . SER A 1 419 ? 7.235 19.756 -48.592 1.00 69.44 419 SER A O 1
ATOM 3328 N N . SER A 1 420 ? 7.821 21.834 -47.966 1.00 72.00 420 SER A N 1
ATOM 3329 C CA . SER A 1 420 ? 6.485 22.235 -47.540 1.00 72.00 420 SER A CA 1
ATOM 3330 C C . SER A 1 420 ? 5.716 22.850 -48.708 1.00 72.00 420 SER A C 1
ATOM 3332 O O . SER A 1 420 ? 6.202 23.726 -49.424 1.00 72.00 420 SER A O 1
ATOM 3334 N N . HIS A 1 421 ? 4.495 22.370 -48.914 1.00 72.81 421 HIS A N 1
ATOM 3335 C CA . HIS A 1 421 ? 3.572 22.882 -49.915 1.00 72.81 421 HIS A CA 1
ATOM 3336 C C . HIS A 1 421 ? 2.393 23.522 -49.197 1.00 72.81 421 HIS A C 1
ATOM 3338 O O . HIS A 1 421 ? 1.726 22.879 -48.390 1.00 72.81 421 HIS A O 1
ATOM 3344 N N . LYS A 1 422 ? 2.150 24.801 -49.485 1.00 76.50 422 LYS A N 1
ATOM 3345 C CA . LYS A 1 422 ? 0.977 25.520 -48.997 1.00 76.50 422 LYS A CA 1
ATOM 3346 C C . LYS A 1 422 ? -0.104 25.485 -50.069 1.00 76.50 422 LYS A C 1
ATOM 3348 O O . LYS A 1 422 ? 0.071 26.079 -51.136 1.00 76.50 422 LYS A O 1
ATOM 3353 N N . ASP A 1 423 ? -1.202 24.794 -49.792 1.00 75.50 423 ASP A N 1
ATOM 3354 C CA . ASP A 1 423 ? -2.366 24.805 -50.667 1.00 75.50 423 ASP A CA 1
ATOM 3355 C C . ASP A 1 423 ? -3.032 26.186 -50.598 1.00 75.50 423 ASP A C 1
ATOM 3357 O O . ASP A 1 423 ? -3.500 26.637 -49.552 1.00 75.50 423 ASP A O 1
ATOM 3361 N N . LYS A 1 424 ? -3.050 26.883 -51.736 1.00 73.62 424 LYS A N 1
ATOM 3362 C CA . LYS A 1 424 ? -3.584 28.245 -51.846 1.00 73.62 424 LYS A CA 1
ATOM 3363 C C . LYS A 1 424 ? -5.108 28.308 -51.697 1.00 73.62 424 LYS A C 1
ATOM 3365 O O . LYS A 1 424 ? -5.622 29.398 -51.474 1.00 73.62 424 LYS A O 1
ATOM 3370 N N . ALA A 1 425 ? -5.819 27.188 -51.848 1.00 75.62 425 ALA A N 1
ATOM 3371 C CA . ALA A 1 425 ? -7.278 27.136 -51.744 1.00 75.62 425 ALA A CA 1
ATOM 3372 C C . ALA A 1 425 ? -7.766 26.859 -50.315 1.00 75.62 425 ALA A C 1
ATOM 3374 O O . ALA A 1 425 ? -8.839 27.323 -49.936 1.00 75.62 425 ALA A O 1
ATOM 3375 N N . THR A 1 426 ? -6.991 26.108 -49.530 1.00 81.06 426 THR A N 1
ATOM 3376 C CA . THR A 1 426 ? -7.381 25.642 -48.188 1.00 81.06 426 THR A CA 1
ATOM 3377 C C . THR A 1 426 ? -6.547 26.252 -47.059 1.00 81.06 426 THR A C 1
ATOM 3379 O O . THR A 1 426 ? -6.876 26.058 -45.893 1.00 81.06 426 THR A O 1
ATOM 3382 N N . ASP A 1 427 ? -5.483 26.994 -47.392 1.00 78.12 427 ASP A N 1
ATOM 3383 C CA . ASP A 1 427 ? -4.480 27.544 -46.464 1.00 78.12 427 ASP A CA 1
ATOM 3384 C C . ASP A 1 427 ? -3.715 26.473 -45.653 1.00 78.12 427 ASP A C 1
ATOM 3386 O O . ASP A 1 427 ? -2.955 26.793 -44.739 1.00 78.12 427 ASP A O 1
ATOM 3390 N N . VAL A 1 428 ? -3.860 25.192 -46.016 1.00 77.69 428 VAL A N 1
ATOM 3391 C CA . VAL A 1 428 ? -3.207 24.055 -45.356 1.00 77.69 428 VAL A CA 1
ATOM 3392 C C . VAL A 1 428 ? -1.766 23.912 -45.846 1.00 77.69 428 VAL A C 1
ATOM 3394 O O . VAL A 1 428 ? -1.494 23.918 -47.048 1.00 77.69 428 VAL A O 1
ATOM 3397 N N . VAL A 1 429 ? -0.830 23.751 -44.908 1.00 74.62 429 VAL A N 1
ATOM 3398 C CA . VAL A 1 429 ? 0.574 23.428 -45.193 1.00 74.62 429 VAL A CA 1
ATOM 3399 C C . VAL A 1 429 ? 0.786 21.927 -45.021 1.00 74.62 429 VAL A C 1
ATOM 3401 O O . VAL A 1 429 ? 0.583 21.391 -43.935 1.00 74.62 429 VAL A O 1
ATOM 3404 N N . THR A 1 430 ? 1.222 21.252 -46.082 1.00 72.31 430 THR A N 1
ATOM 3405 C CA . THR A 1 430 ? 1.661 19.852 -46.045 1.00 72.31 430 THR A CA 1
ATOM 3406 C C . THR A 1 430 ? 3.173 19.782 -46.199 1.00 72.31 430 THR A C 1
ATOM 3408 O O . THR A 1 430 ? 3.707 20.245 -47.209 1.00 72.31 430 THR A O 1
ATOM 3411 N N . THR A 1 431 ? 3.860 19.186 -45.229 1.00 72.50 431 THR A N 1
ATOM 3412 C CA . THR A 1 431 ? 5.307 18.939 -45.285 1.00 72.50 431 THR A CA 1
ATOM 3413 C C . THR A 1 431 ? 5.556 17.512 -45.761 1.00 72.50 431 THR A C 1
ATOM 3415 O O . THR A 1 431 ? 5.056 16.563 -45.157 1.00 72.50 431 THR A O 1
ATOM 3418 N N . GLU A 1 432 ? 6.300 17.348 -46.857 1.00 78.50 432 GLU A N 1
ATOM 3419 C CA . GLU A 1 432 ? 6.763 16.025 -47.289 1.00 78.50 432 GLU A CA 1
ATOM 3420 C C . GLU A 1 432 ? 7.815 15.504 -46.300 1.00 78.50 432 GLU A C 1
ATOM 3422 O O . GLU A 1 432 ? 8.639 16.276 -45.826 1.00 78.50 432 GLU A O 1
ATOM 3427 N N . LEU A 1 433 ? 7.811 14.210 -45.976 1.00 78.69 433 LEU A N 1
ATOM 3428 C CA . LEU A 1 433 ? 8.842 13.595 -45.135 1.00 78.69 433 LEU A CA 1
ATOM 3429 C C . LEU A 1 433 ? 9.814 12.802 -46.007 1.00 78.69 433 LEU A C 1
ATOM 3431 O O . LEU A 1 433 ? 9.397 11.968 -46.814 1.00 78.69 433 LEU A O 1
ATOM 3435 N N . ILE A 1 434 ? 11.114 13.047 -45.838 1.00 82.00 434 ILE A N 1
ATOM 3436 C CA . ILE A 1 434 ? 12.162 12.339 -46.577 1.00 82.00 434 ILE A CA 1
ATOM 3437 C C . ILE A 1 434 ? 12.696 11.208 -45.709 1.00 82.00 434 ILE A C 1
ATOM 3439 O O . ILE A 1 434 ? 13.348 11.441 -44.696 1.00 82.00 434 ILE A O 1
ATOM 3443 N N . TYR A 1 435 ? 12.475 9.977 -46.159 1.00 86.50 435 TYR A N 1
ATOM 3444 C CA . TYR A 1 435 ? 12.957 8.767 -45.502 1.00 86.50 435 TYR A CA 1
ATOM 3445 C C . TYR A 1 435 ? 14.265 8.291 -46.135 1.00 86.50 435 TYR A C 1
ATOM 3447 O O . TYR A 1 435 ? 14.330 8.040 -47.343 1.00 86.50 435 TYR A O 1
ATOM 3455 N N . THR A 1 436 ? 15.317 8.148 -45.329 1.00 89.50 436 THR A N 1
ATOM 3456 C CA . THR A 1 436 ? 16.630 7.687 -45.792 1.00 89.50 436 THR A CA 1
ATOM 3457 C C . THR A 1 436 ? 17.182 6.589 -44.892 1.00 89.50 436 THR A C 1
ATOM 3459 O O . THR A 1 436 ? 17.385 6.798 -43.700 1.00 89.50 436 THR A O 1
ATOM 3462 N N . TYR A 1 437 ? 17.511 5.438 -45.481 1.00 90.88 437 TYR A N 1
ATOM 3463 C CA . TYR A 1 437 ? 18.270 4.399 -44.791 1.00 90.88 437 TYR A CA 1
ATOM 3464 C C . TYR A 1 437 ? 19.746 4.787 -44.708 1.00 90.88 437 TYR A C 1
ATOM 3466 O O . TYR A 1 437 ? 20.354 5.162 -45.716 1.00 90.88 437 TYR A O 1
ATOM 3474 N N . MET A 1 438 ? 20.331 4.686 -43.520 1.00 91.06 438 MET A N 1
ATOM 3475 C CA . MET A 1 438 ? 21.733 5.005 -43.275 1.00 91.06 438 MET A CA 1
ATOM 3476 C C . MET A 1 438 ? 22.413 3.923 -42.439 1.00 91.06 438 MET A C 1
ATOM 3478 O O . MET A 1 438 ? 21.794 3.315 -41.569 1.00 91.06 438 MET A O 1
ATOM 3482 N N . SER A 1 439 ? 23.704 3.711 -42.681 1.00 91.31 439 SER A N 1
ATOM 3483 C CA . SER A 1 439 ? 24.562 2.855 -41.859 1.00 91.31 439 SER A CA 1
ATOM 3484 C C . SER A 1 439 ? 25.922 3.507 -41.649 1.00 91.31 439 SER A C 1
ATOM 3486 O O . SER A 1 439 ? 26.299 4.445 -42.352 1.00 91.31 439 SER A O 1
ATOM 3488 N N . PHE A 1 440 ? 26.683 3.000 -40.686 1.00 89.19 440 PHE A N 1
ATOM 3489 C CA . PHE A 1 440 ? 28.068 3.416 -40.516 1.00 89.19 440 PHE A CA 1
ATOM 3490 C C . PHE A 1 440 ? 28.992 2.628 -41.429 1.00 89.19 440 PHE A C 1
ATOM 3492 O O . PHE A 1 440 ? 28.899 1.406 -41.528 1.00 89.19 440 PHE A O 1
ATOM 3499 N N . ASP A 1 441 ? 29.905 3.339 -42.080 1.00 85.69 441 ASP A N 1
ATOM 3500 C CA . ASP A 1 441 ? 31.021 2.712 -42.768 1.00 85.69 441 ASP A CA 1
ATOM 3501 C C . ASP A 1 441 ? 31.935 2.022 -41.748 1.00 85.69 441 ASP A C 1
ATOM 3503 O O . ASP A 1 441 ? 32.342 2.632 -40.755 1.00 85.69 441 ASP A O 1
ATOM 3507 N N . SER A 1 442 ? 32.261 0.753 -41.983 1.00 80.62 442 SER A N 1
ATOM 3508 C CA . SER A 1 442 ? 33.049 -0.051 -41.046 1.00 80.62 442 SER A CA 1
ATOM 3509 C C . SER A 1 442 ? 34.493 0.438 -40.889 1.00 80.62 442 SER A C 1
ATOM 3511 O O . SER A 1 442 ? 35.096 0.204 -39.843 1.00 80.62 442 SER A O 1
ATOM 3513 N N . GLN A 1 443 ? 35.043 1.139 -41.886 1.00 80.69 443 GLN A N 1
ATOM 3514 C CA . GLN A 1 443 ? 36.416 1.644 -41.871 1.00 80.69 443 GLN A CA 1
ATOM 3515 C C . GLN A 1 443 ? 36.476 3.085 -41.368 1.00 80.69 443 GLN A C 1
ATOM 3517 O O . GLN A 1 443 ? 37.272 3.407 -40.488 1.00 80.69 443 GLN A O 1
ATOM 3522 N N . THR A 1 444 ? 35.626 3.962 -41.908 1.00 84.94 444 THR A N 1
ATOM 3523 C CA . THR A 1 444 ? 35.681 5.400 -41.602 1.00 84.94 444 THR A CA 1
ATOM 3524 C C . THR A 1 444 ? 34.831 5.792 -40.400 1.00 84.94 444 THR A C 1
ATOM 3526 O O . THR A 1 444 ? 34.975 6.903 -39.892 1.00 84.94 444 THR A O 1
ATOM 3529 N N . ARG A 1 445 ? 33.934 4.904 -39.942 1.00 81.12 445 ARG A N 1
ATOM 3530 C CA . ARG A 1 445 ? 32.948 5.153 -38.875 1.00 81.12 445 ARG A CA 1
ATOM 3531 C C . ARG A 1 445 ? 32.037 6.356 -39.140 1.00 81.12 445 ARG A C 1
ATOM 3533 O O . ARG A 1 445 ? 31.399 6.848 -38.206 1.00 81.12 445 ARG A O 1
ATOM 3540 N N . GLN A 1 446 ? 31.948 6.804 -40.394 1.00 87.88 446 GLN A N 1
ATOM 3541 C CA . GLN A 1 446 ? 31.063 7.880 -40.835 1.00 87.88 446 GLN A CA 1
ATOM 3542 C C . GLN A 1 446 ? 29.702 7.335 -41.261 1.00 87.88 446 GLN A C 1
ATOM 3544 O O . GLN A 1 446 ? 29.600 6.216 -41.766 1.00 87.88 446 GLN A O 1
ATOM 3549 N N . LEU A 1 447 ? 28.662 8.143 -41.066 1.00 90.12 447 LEU A N 1
ATOM 3550 C CA . LEU A 1 447 ? 27.303 7.822 -41.485 1.00 90.12 447 LEU A CA 1
ATOM 3551 C C . LEU A 1 447 ? 27.200 7.934 -43.013 1.00 90.12 447 LEU A C 1
ATOM 3553 O O . LEU A 1 447 ? 27.562 8.960 -43.588 1.00 90.12 447 LEU A O 1
ATOM 3557 N N . LYS A 1 448 ? 26.714 6.882 -43.672 1.00 91.75 448 LYS A N 1
ATOM 3558 C CA . LYS A 1 448 ? 26.526 6.822 -45.123 1.00 91.75 448 LYS A CA 1
ATOM 3559 C C . LYS A 1 448 ? 25.082 6.488 -45.466 1.00 91.75 448 LYS A C 1
ATOM 3561 O O . LYS A 1 448 ? 24.483 5.584 -44.887 1.00 91.75 448 LYS A O 1
ATOM 3566 N N . LYS A 1 449 ? 24.552 7.199 -46.462 1.00 89.94 449 LYS A N 1
ATOM 3567 C CA . LYS A 1 449 ? 23.262 6.898 -47.084 1.00 89.94 449 LYS A CA 1
ATOM 3568 C C . LYS A 1 449 ? 23.351 5.588 -47.860 1.00 89.94 449 LYS A C 1
ATOM 3570 O O . LYS A 1 449 ? 24.242 5.414 -48.691 1.00 89.94 449 LYS A O 1
ATOM 3575 N N . LEU A 1 450 ? 22.402 4.697 -47.613 1.00 87.81 450 LEU A N 1
ATOM 3576 C CA . LEU A 1 450 ? 22.261 3.451 -48.348 1.00 87.81 450 LEU A CA 1
ATOM 3577 C C . LEU A 1 450 ? 21.495 3.688 -49.663 1.00 87.81 450 LEU A C 1
ATOM 3579 O O . LEU A 1 450 ? 20.625 4.560 -49.729 1.00 87.81 450 LEU A O 1
ATOM 3583 N N . PRO A 1 451 ? 21.808 2.940 -50.736 1.00 84.94 451 PRO A N 1
ATOM 3584 C CA . PRO A 1 451 ? 21.316 3.235 -52.084 1.00 84.94 451 PRO A CA 1
ATOM 3585 C C . PRO A 1 451 ? 19.865 2.790 -52.348 1.00 84.94 451 PRO A C 1
ATOM 3587 O O . PRO A 1 451 ? 19.395 2.895 -53.479 1.00 84.94 451 PRO A O 1
ATOM 3590 N N . PHE A 1 452 ? 19.142 2.281 -51.347 1.00 79.62 452 PHE A N 1
ATOM 3591 C CA . PHE A 1 452 ? 17.799 1.721 -51.514 1.00 79.62 452 PHE A CA 1
ATOM 3592 C C . PHE A 1 452 ? 16.723 2.536 -50.788 1.00 79.62 452 PHE A C 1
ATOM 3594 O O . PHE A 1 452 ? 16.978 3.208 -49.792 1.00 79.62 452 PHE A O 1
ATOM 3601 N N . LYS A 1 453 ? 15.496 2.463 -51.318 1.00 72.44 453 LYS A N 1
ATOM 3602 C CA . LYS A 1 453 ? 14.300 3.131 -50.773 1.00 72.44 453 LYS A CA 1
ATOM 3603 C C . LYS A 1 453 ? 13.409 2.205 -49.933 1.00 72.44 453 LYS A C 1
ATOM 3605 O O . LYS A 1 453 ? 12.484 2.683 -49.295 1.00 72.44 453 LYS A O 1
ATOM 3610 N N . ASP A 1 454 ? 13.671 0.899 -49.953 1.00 71.44 454 ASP A N 1
ATOM 3611 C CA . ASP A 1 454 ? 12.897 -0.129 -49.249 1.00 71.44 454 ASP A CA 1
ATOM 3612 C C . ASP A 1 454 ? 13.847 -1.235 -48.777 1.00 71.44 454 ASP A C 1
ATOM 3614 O O . ASP A 1 454 ? 14.592 -1.794 -49.588 1.00 71.44 454 ASP A O 1
ATOM 3618 N N . ILE A 1 455 ? 13.839 -1.520 -47.474 1.00 67.44 455 ILE A N 1
ATOM 3619 C CA . ILE A 1 455 ? 14.735 -2.491 -46.841 1.00 67.44 455 ILE A CA 1
ATOM 3620 C C . ILE A 1 455 ? 14.339 -3.940 -47.148 1.00 67.44 455 ILE A C 1
ATOM 3622 O O . ILE A 1 455 ? 15.208 -4.806 -47.208 1.00 67.44 455 ILE A O 1
ATOM 3626 N N . ASN A 1 456 ? 13.069 -4.202 -47.484 1.00 63.75 456 ASN A N 1
ATOM 3627 C CA . ASN A 1 456 ? 12.602 -5.532 -47.896 1.00 63.75 456 ASN A CA 1
ATOM 3628 C C . ASN A 1 456 ? 13.157 -5.955 -49.264 1.00 63.75 456 ASN A C 1
ATOM 3630 O O . ASN A 1 456 ? 13.102 -7.126 -49.636 1.00 63.75 456 ASN A O 1
ATOM 3634 N N . LYS A 1 457 ? 13.737 -5.011 -50.018 1.00 53.22 457 LYS A N 1
ATOM 3635 C CA . LYS A 1 457 ? 14.465 -5.294 -51.260 1.00 53.22 457 LYS A CA 1
ATOM 3636 C C . LYS A 1 457 ? 15.907 -5.755 -51.023 1.00 53.22 457 LYS A C 1
ATOM 3638 O O . LYS A 1 457 ? 16.588 -6.050 -52.001 1.00 53.22 457 LYS A O 1
ATOM 3643 N N . MET A 1 458 ? 16.349 -5.923 -49.768 1.00 49.16 458 MET A N 1
ATOM 3644 C CA . MET A 1 458 ? 17.538 -6.719 -49.408 1.00 49.16 458 MET A CA 1
ATOM 3645 C C . MET A 1 458 ? 17.326 -8.235 -49.604 1.00 49.16 458 MET A C 1
ATOM 3647 O O . MET A 1 458 ? 17.853 -9.056 -48.855 1.00 49.16 458 MET A O 1
ATOM 3651 N N . GLY A 1 459 ? 16.552 -8.644 -50.612 1.00 41.41 459 GLY A N 1
ATOM 3652 C CA . GLY A 1 459 ? 16.429 -10.048 -50.973 1.00 41.41 459 GLY A CA 1
ATOM 3653 C C . GLY A 1 459 ? 17.799 -10.616 -51.337 1.00 41.41 459 GLY A C 1
ATOM 3654 O O . GLY A 1 459 ? 18.341 -10.264 -52.379 1.00 41.41 459 GLY A O 1
ATOM 3655 N N . LEU A 1 460 ? 18.342 -11.463 -50.456 1.00 39.12 460 LEU A N 1
ATOM 3656 C CA . LEU A 1 460 ? 19.038 -12.724 -50.754 1.00 39.12 460 LEU A CA 1
ATOM 3657 C C . LEU A 1 460 ? 19.852 -12.766 -52.064 1.00 39.12 460 LEU A C 1
ATOM 3659 O O . LEU A 1 460 ? 19.752 -13.717 -52.825 1.00 39.12 460 LEU A O 1
ATOM 3663 N N . ASN A 1 461 ? 20.683 -11.763 -52.325 1.00 36.31 461 ASN A N 1
ATOM 3664 C CA . ASN A 1 461 ? 21.632 -11.759 -53.435 1.00 36.31 461 ASN A CA 1
ATOM 3665 C C . ASN A 1 461 ? 22.940 -11.153 -52.934 1.00 36.31 461 ASN A C 1
ATOM 3667 O O . ASN A 1 461 ? 23.232 -9.997 -53.219 1.00 36.31 461 ASN A O 1
ATOM 3671 N N . ASN A 1 462 ? 23.648 -11.908 -52.087 1.00 35.22 462 ASN A N 1
ATOM 3672 C CA . ASN A 1 462 ? 25.117 -11.949 -51.976 1.00 35.22 462 ASN A CA 1
ATOM 3673 C C . ASN A 1 462 ? 25.541 -12.912 -50.849 1.00 35.22 462 ASN A C 1
ATOM 3675 O O . ASN A 1 462 ? 26.305 -12.568 -49.952 1.00 35.22 462 ASN A O 1
ATOM 3679 N N . VAL A 1 463 ? 25.049 -14.152 -50.912 1.00 32.62 463 VAL A N 1
ATOM 3680 C CA . VAL A 1 463 ? 25.799 -15.310 -50.413 1.00 32.62 463 VAL A CA 1
ATOM 3681 C C . VAL A 1 463 ? 26.283 -16.020 -51.675 1.00 32.62 463 VAL A C 1
ATOM 3683 O O . VAL A 1 463 ? 25.461 -16.424 -52.492 1.00 32.62 463 VAL A O 1
ATOM 3686 N N . ASN A 1 464 ? 27.604 -16.104 -51.838 1.00 31.81 464 ASN A N 1
ATOM 3687 C CA . ASN A 1 464 ? 28.375 -16.511 -53.024 1.00 31.81 464 ASN A CA 1
ATOM 3688 C C . ASN A 1 464 ? 28.706 -15.393 -54.026 1.00 31.81 464 ASN A C 1
ATOM 3690 O O . ASN A 1 464 ? 28.135 -15.322 -55.116 1.00 31.81 464 ASN A O 1
ATOM 3694 N N . ARG A 1 465 ? 29.737 -14.610 -53.695 1.00 30.81 465 ARG A N 1
ATOM 3695 C CA . ARG A 1 465 ? 30.906 -14.433 -54.567 1.00 30.81 465 ARG A CA 1
ATOM 3696 C C . ARG A 1 465 ? 32.147 -14.105 -53.757 1.00 30.81 465 ARG A C 1
ATOM 3698 O O . ARG A 1 465 ? 32.019 -13.282 -52.827 1.00 30.81 465 ARG A O 1
#